Protein AF-A0A8T5SMB9-F1 (afdb_monomer_lite)

pLDDT: mean 93.8, std 5.91, range [59.34, 98.81]

Foldseek 3Di:
DWKKFFCADDVVVPHHGGFIFDFAFEAEAEEADAAPHDGDDLLNQQVLLQVLVVLLQVVLVVCVVVQWFRIGRDDADAQPLLQVLQVVDPVSNNSSGSRNHQAYEYEYDVHPQQDDPDQLAWGCLVVLVVQLVQCFFPPRVAHYAYAGETQLPSQDDPPHRNRLVSNCCSCFPSQHAAYEDECPSSVCLVPCLPDSVLSNQLSCLLVLGEYEYAQQALSSLLSPLVSLVVLVPDPVSPNSNVSAAYEYECLNVQLQDVSSLVSLLPPRYAYENEPDADPSQLNNQVNLCVRVVVHPADSLLRYAYHHNPPVGRNRSSRNLRLLRTPSRPDAQLSSSNRRPVNVLQSSFFDTDHNLWDADFKAKEKEAAQPCPLVVVLSVLVSVCSVVVQKTWRHKAFQFAPRRCFDRFDGVVVVNDRRTHSQWIWTWMQGPVVRHTWIWIWHADPPRMIMTMIGICDDPQHAGGSHPDPVNGDPVNVVSNVVNYDYDYDSVVVNCVVVVVRD

Radius of gyration: 22.31 Å; chains: 1; bounding box: 56×54×58 Å

Sequence (502 aa):
MLVVRAVEDQPDRGIKEGDEFRLYIVDAHHHMGHEKGHKNTPAGAYDFYAQLWFEIQKKTQTLLDADGLLFEPVRVEAPGLATRLFQNKVNWARLDHGWLVDRTIVFPYTDDYSVPSSKGEPSFKVSNDKIASWTSRAPHSSRLIGFARVNPLDGSHEGNPIAVSELDRAVLTLGLRGLKLHPLAQLFVDSIEKNEPREVVKRAGELGIPVIFDTRNMRTVVRIKRLVDSMRNDPDCGAAMKGLRVILAHCGMSPGDSRLYEALKDPVIFAETSTLHDKDVPVLFESARERLSSSNREWSEKILFGTDFSFLS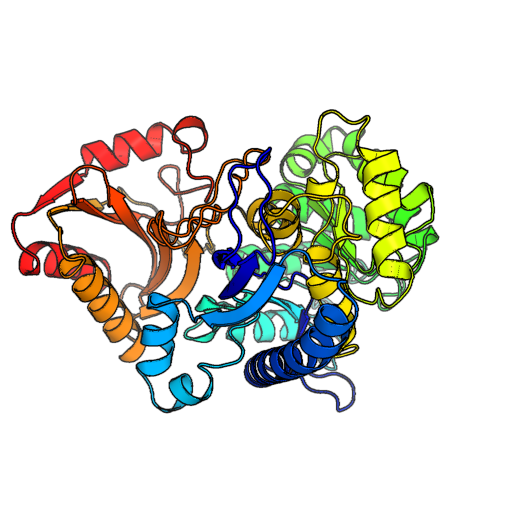VQAMDIILHLLSRDFPGTLADTQRVLAGNTLSLLHSPFRTSIGTSGPPAEFICKDESFAIQREIEDSVINLIAKGSSDLSSLDFMIPPIGTWPEPEPLANGGSNGVGMDSYVLTLKSKEKSREFHLWIRRRPGDYVSCTVLATQGMIRLETLENASQKISQVLIRSISDHSQTLQSSKEIKSSVIDLLT

Structure (mmCIF, N/CA/C/O backbone):
data_AF-A0A8T5SMB9-F1
#
_entry.id   AF-A0A8T5SMB9-F1
#
loop_
_atom_site.group_PDB
_atom_site.id
_atom_site.type_symbol
_atom_site.label_atom_id
_atom_site.label_alt_id
_atom_site.label_comp_id
_atom_site.label_asym_id
_atom_site.label_entity_id
_atom_site.label_seq_id
_atom_site.pdbx_PDB_ins_code
_atom_site.Cartn_x
_atom_site.Cartn_y
_atom_site.Cartn_z
_atom_site.occupancy
_atom_site.B_iso_or_equiv
_atom_site.auth_seq_id
_atom_site.auth_comp_id
_atom_site.auth_asym_id
_atom_site.auth_atom_id
_atom_site.pdbx_PDB_model_num
ATOM 1 N N . MET A 1 1 ? -14.125 -1.247 1.856 1.00 95.75 1 MET A N 1
ATOM 2 C CA . MET A 1 1 ? -13.964 -2.708 1.935 1.00 95.75 1 MET A CA 1
ATOM 3 C C . MET A 1 1 ? -15.047 -3.369 1.119 1.00 95.75 1 MET A C 1
ATOM 5 O O . MET A 1 1 ? -16.221 -3.039 1.278 1.00 95.75 1 MET A O 1
ATOM 9 N N . LEU A 1 2 ? -14.653 -4.290 0.250 1.00 98.50 2 LEU A N 1
ATOM 10 C CA . LEU A 1 2 ? -15.572 -5.103 -0.533 1.00 98.50 2 LEU A CA 1
ATOM 11 C C . LEU A 1 2 ? -16.118 -6.231 0.347 1.00 98.50 2 LEU A C 1
ATOM 13 O O . LEU A 1 2 ? -15.339 -6.973 0.933 1.00 98.50 2 LEU A O 1
ATOM 17 N N . VAL A 1 3 ? -17.436 -6.372 0.447 1.00 98.69 3 VAL A N 1
ATOM 18 C CA . VAL A 1 3 ? -18.054 -7.537 1.084 1.00 98.69 3 VAL A CA 1
ATOM 19 C C . VAL A 1 3 ? -18.430 -8.537 0.006 1.00 98.69 3 VAL A C 1
ATOM 21 O O . VAL A 1 3 ? -19.086 -8.172 -0.974 1.00 98.69 3 VAL A O 1
ATOM 24 N N . VAL A 1 4 ? -18.028 -9.787 0.209 1.00 98.81 4 VAL A N 1
ATOM 25 C CA . VAL A 1 4 ? -18.341 -10.904 -0.682 1.00 98.81 4 VAL A CA 1
ATOM 26 C C . VAL A 1 4 ? -19.085 -12.001 0.069 1.00 98.81 4 VAL A C 1
ATOM 28 O O . VAL A 1 4 ? -18.893 -12.140 1.275 1.00 98.81 4 VAL A O 1
ATOM 31 N N . ARG A 1 5 ? -19.921 -12.773 -0.621 1.00 98.69 5 ARG A N 1
ATOM 32 C CA . ARG A 1 5 ? -20.703 -13.875 -0.049 1.00 98.69 5 ARG A CA 1
ATOM 33 C C . ARG A 1 5 ? -20.360 -15.187 -0.737 1.00 98.69 5 ARG A C 1
ATOM 35 O O . ARG A 1 5 ? -20.357 -15.233 -1.962 1.00 98.69 5 ARG A O 1
ATOM 42 N N . ALA A 1 6 ? -20.085 -16.238 0.026 1.00 98.44 6 ALA A N 1
ATOM 43 C CA . ALA A 1 6 ? -19.900 -17.575 -0.532 1.00 98.44 6 ALA A CA 1
ATOM 44 C C . ALA A 1 6 ? -21.201 -18.063 -1.188 1.00 98.44 6 ALA A C 1
ATOM 46 O O . ALA A 1 6 ? -22.265 -17.994 -0.567 1.00 98.44 6 ALA A O 1
ATOM 47 N N . VAL A 1 7 ? -21.118 -18.547 -2.429 1.00 97.94 7 VAL A N 1
ATOM 48 C CA . VAL A 1 7 ? -22.297 -19.032 -3.177 1.00 97.94 7 VAL A CA 1
ATOM 49 C C . VAL A 1 7 ? -22.570 -20.525 -2.977 1.00 97.94 7 VAL A C 1
ATOM 51 O O . VAL A 1 7 ? -23.604 -21.016 -3.407 1.00 97.94 7 VAL A O 1
ATOM 54 N N . GLU A 1 8 ? -21.650 -21.243 -2.332 1.00 96.94 8 GLU A N 1
ATOM 55 C CA . GLU A 1 8 ? -21.761 -22.671 -2.034 1.00 96.94 8 GLU A CA 1
ATOM 56 C C . GLU A 1 8 ? -20.900 -23.052 -0.820 1.00 96.94 8 GLU A C 1
ATOM 58 O O . GLU A 1 8 ? -20.016 -22.295 -0.399 1.00 96.94 8 GLU A O 1
ATOM 63 N N . ASP A 1 9 ? -21.136 -24.247 -0.281 1.00 97.50 9 ASP A N 1
ATOM 64 C CA . ASP A 1 9 ? -20.315 -24.828 0.778 1.00 97.50 9 ASP A CA 1
ATOM 65 C C . ASP A 1 9 ? -18.909 -25.195 0.266 1.00 97.50 9 ASP A C 1
ATOM 67 O O . ASP A 1 9 ? -18.753 -25.887 -0.740 1.00 97.50 9 ASP A O 1
ATOM 71 N N . GLN A 1 10 ? -17.871 -24.826 1.025 1.00 94.94 10 GLN A N 1
ATOM 72 C CA . GLN A 1 10 ? -16.490 -25.295 0.838 1.00 94.94 10 GLN A CA 1
ATOM 73 C C . GLN A 1 10 ? -16.014 -25.996 2.128 1.00 94.94 10 GLN A C 1
ATOM 75 O O . GLN A 1 10 ? -15.294 -25.392 2.937 1.00 94.94 10 GLN A O 1
ATOM 80 N N . PRO A 1 11 ? -16.404 -27.271 2.358 1.00 93.62 11 PRO A N 1
ATOM 81 C CA . PRO A 1 11 ? -16.185 -27.972 3.628 1.00 93.62 11 PRO A CA 1
ATOM 82 C C . PRO A 1 11 ? -14.717 -28.072 4.043 1.00 93.62 11 PRO A C 1
ATOM 84 O O . PRO A 1 11 ? -14.402 -27.880 5.216 1.00 93.62 11 PRO A O 1
ATOM 87 N N . ASP A 1 12 ? -13.814 -28.285 3.082 1.00 92.19 12 ASP A N 1
ATOM 88 C CA . ASP A 1 12 ? -12.365 -28.395 3.319 1.00 92.19 12 ASP A CA 1
ATOM 89 C C . ASP A 1 12 ? -11.754 -27.114 3.906 1.00 92.19 12 ASP A C 1
ATOM 91 O O . ASP A 1 12 ? -10.660 -27.133 4.470 1.00 92.19 12 ASP A O 1
ATOM 95 N N . ARG A 1 13 ? -12.469 -25.993 3.781 1.00 90.00 13 ARG A N 1
ATOM 96 C CA . ARG A 1 13 ? -12.058 -24.667 4.251 1.00 90.00 13 ARG A CA 1
ATOM 97 C C . ARG A 1 13 ? -12.951 -24.140 5.373 1.00 90.00 13 ARG A C 1
ATOM 99 O O . ARG A 1 13 ? -12.708 -23.049 5.874 1.00 90.00 13 ARG A O 1
ATOM 106 N N . GLY A 1 14 ? -13.974 -24.901 5.770 1.00 93.69 14 GLY A N 1
ATOM 107 C CA . GLY A 1 14 ? -14.935 -24.498 6.795 1.00 93.69 14 GLY A CA 1
ATOM 108 C C . GLY A 1 14 ? -15.817 -23.306 6.407 1.00 93.69 14 GLY A C 1
ATOM 109 O O . GLY A 1 14 ? -16.342 -22.650 7.302 1.00 93.69 14 GLY A O 1
ATOM 110 N N . ILE A 1 15 ? -15.969 -23.022 5.109 1.00 96.44 15 ILE A N 1
ATOM 111 C CA . ILE A 1 15 ? -16.820 -21.941 4.590 1.00 96.44 15 ILE A CA 1
ATOM 112 C C . ILE A 1 15 ? -18.178 -22.530 4.217 1.00 96.44 15 ILE A C 1
ATOM 114 O O . ILE A 1 15 ? -18.231 -23.558 3.537 1.00 96.44 15 ILE A O 1
ATOM 118 N N . LYS A 1 16 ? -19.260 -21.886 4.649 1.00 97.75 16 LYS A N 1
ATOM 119 C CA . LYS A 1 16 ? -20.632 -22.276 4.311 1.00 97.75 16 LYS A CA 1
ATOM 120 C C . LYS A 1 16 ? -21.223 -21.354 3.260 1.00 97.75 16 LYS A C 1
ATOM 122 O O . LYS A 1 16 ? -20.887 -20.169 3.207 1.00 97.75 16 LYS A O 1
ATOM 127 N N . GLU A 1 17 ? -22.157 -21.879 2.480 1.00 97.94 17 GLU A N 1
ATOM 128 C CA . GLU A 1 17 ? -23.004 -21.060 1.620 1.00 97.94 17 GLU A CA 1
ATOM 129 C C . GLU A 1 17 ? -23.651 -19.928 2.436 1.00 97.94 17 GLU A C 1
ATOM 131 O O . GLU A 1 17 ? -24.178 -20.134 3.534 1.00 97.94 17 GLU A O 1
ATOM 136 N N . GLY A 1 18 ? -23.592 -18.709 1.904 1.00 98.12 18 GLY A N 1
ATOM 137 C CA . GLY A 1 18 ? -24.138 -17.523 2.554 1.00 98.12 18 GLY A CA 1
ATOM 138 C C . GLY A 1 18 ? -23.207 -16.839 3.557 1.00 98.12 18 GLY A C 1
ATOM 139 O O . GLY A 1 18 ? -23.524 -15.721 3.972 1.00 98.12 18 GLY A O 1
ATOM 140 N N . ASP A 1 19 ? -22.057 -17.429 3.910 1.00 98.50 19 ASP A N 1
ATOM 141 C CA . ASP A 1 19 ? -21.050 -16.738 4.720 1.00 98.50 19 ASP A CA 1
ATOM 142 C C . ASP A 1 19 ? -20.565 -15.477 3.990 1.00 98.50 19 ASP A C 1
ATOM 144 O O . ASP A 1 19 ? -20.199 -15.511 2.812 1.00 98.50 19 ASP A O 1
ATOM 148 N N . GLU A 1 20 ? -20.554 -14.346 4.696 1.00 98.69 20 GLU A N 1
ATOM 149 C CA . GLU A 1 20 ? -20.066 -13.072 4.170 1.00 98.69 20 GLU A CA 1
ATOM 150 C C . GLU A 1 20 ? -18.673 -12.748 4.711 1.00 98.69 20 GLU A C 1
ATOM 152 O O . GLU A 1 20 ? -18.422 -12.894 5.904 1.00 98.69 20 GLU A O 1
ATOM 157 N N . PHE A 1 21 ? -17.789 -12.230 3.861 1.00 98.62 21 PHE A N 1
ATOM 158 C CA . PHE A 1 21 ? -16.400 -11.895 4.180 1.00 98.62 21 PHE A CA 1
ATOM 159 C C . PHE A 1 21 ? -16.093 -10.454 3.782 1.00 98.62 21 PHE A C 1
ATOM 161 O O . PHE A 1 21 ? -16.617 -9.952 2.787 1.00 98.62 21 PHE A O 1
ATOM 168 N N . ARG A 1 22 ? -15.204 -9.786 4.524 1.00 97.75 22 ARG A N 1
ATOM 169 C CA . ARG A 1 22 ? -14.686 -8.456 4.163 1.00 97.75 22 ARG A CA 1
ATOM 170 C C . ARG A 1 22 ? -13.331 -8.578 3.497 1.00 97.75 22 ARG A C 1
ATOM 172 O O . ARG A 1 22 ? -12.385 -9.025 4.129 1.00 97.75 22 ARG A O 1
ATOM 179 N N . LEU A 1 23 ? -13.203 -8.055 2.290 1.00 98.50 23 LEU A N 1
ATOM 180 C CA . LEU A 1 23 ? -11.933 -7.905 1.600 1.00 98.50 23 LEU A CA 1
ATOM 181 C C . LEU A 1 23 ? -11.479 -6.446 1.629 1.00 98.50 23 LEU A C 1
ATOM 183 O O . LEU A 1 23 ? -12.227 -5.527 1.277 1.00 98.50 23 LEU A O 1
ATOM 187 N N . TYR A 1 24 ? -10.241 -6.238 2.065 1.00 98.19 24 TYR A N 1
ATOM 188 C CA . TYR A 1 24 ? -9.569 -4.944 1.989 1.00 98.19 24 TYR A CA 1
ATOM 189 C C . TYR A 1 24 ? -8.870 -4.814 0.637 1.00 98.19 24 TYR A C 1
ATOM 191 O O . TYR A 1 24 ? -8.192 -5.758 0.223 1.00 98.19 24 TYR A O 1
ATOM 199 N N . ILE A 1 25 ? -9.006 -3.666 -0.031 1.00 98.62 25 ILE A N 1
ATOM 200 C CA . ILE A 1 25 ? -8.433 -3.447 -1.370 1.00 98.62 25 ILE A CA 1
ATOM 201 C C . ILE A 1 25 ? -7.499 -2.235 -1.372 1.00 98.62 25 ILE A C 1
ATOM 203 O O . ILE A 1 25 ? -7.863 -1.139 -0.936 1.00 98.62 25 ILE A O 1
ATOM 207 N N . VAL A 1 26 ? -6.294 -2.429 -1.903 1.00 98.69 26 VAL A N 1
ATOM 208 C CA . VAL A 1 26 ? -5.286 -1.389 -2.110 1.00 98.69 26 VAL A CA 1
ATOM 209 C C . VAL A 1 26 ? -4.949 -1.329 -3.595 1.00 98.69 26 VAL A C 1
ATOM 211 O O . VAL A 1 26 ? -4.367 -2.266 -4.128 1.00 98.69 26 VAL A O 1
ATOM 214 N N . ASP A 1 27 ? -5.251 -0.211 -4.251 1.00 98.50 27 ASP A N 1
ATOM 215 C CA . ASP A 1 27 ? -4.753 0.047 -5.605 1.00 98.50 27 ASP A CA 1
ATOM 216 C C . ASP A 1 27 ? -3.264 0.417 -5.532 1.00 98.50 27 ASP A C 1
ATOM 218 O O . ASP A 1 27 ? -2.916 1.493 -5.035 1.00 98.50 27 ASP A O 1
ATOM 222 N N . ALA A 1 28 ? -2.383 -0.481 -5.978 1.00 98.12 28 ALA A N 1
ATOM 223 C CA . ALA A 1 28 ? -0.938 -0.277 -5.952 1.00 98.12 28 ALA A CA 1
ATOM 224 C C . ALA A 1 28 ? -0.413 0.598 -7.100 1.00 98.12 28 ALA A C 1
ATOM 226 O O . ALA A 1 28 ? 0.774 0.941 -7.088 1.00 98.12 28 ALA A O 1
ATOM 227 N N . HIS A 1 29 ? -1.253 0.971 -8.074 1.00 97.00 29 HIS A N 1
ATOM 228 C CA . HIS A 1 29 ? -0.815 1.763 -9.218 1.00 97.00 29 HIS A CA 1
ATOM 229 C C . HIS A 1 29 ? -1.881 2.753 -9.686 1.00 97.00 29 HIS A C 1
ATOM 231 O O . HIS A 1 29 ? -2.781 2.405 -10.441 1.00 97.00 29 HIS A O 1
ATOM 237 N N . HIS A 1 30 ? -1.698 4.029 -9.335 1.00 96.06 30 HIS A N 1
ATOM 238 C CA . HIS A 1 30 ? -2.600 5.111 -9.724 1.00 96.06 30 HIS A CA 1
ATOM 239 C C . HIS A 1 30 ? -1.826 6.395 -10.050 1.00 96.06 30 HIS A C 1
ATOM 241 O O . HIS A 1 30 ? -0.902 6.780 -9.336 1.00 96.06 30 HIS A O 1
ATOM 247 N N . HIS A 1 31 ? -2.210 7.114 -11.098 1.00 94.88 31 HIS A N 1
ATOM 248 C CA . HIS A 1 31 ? -1.594 8.377 -11.501 1.00 94.88 31 HIS A CA 1
ATOM 249 C C . HIS A 1 31 ? -2.449 9.579 -11.099 1.00 94.88 31 HIS A C 1
ATOM 251 O O . HIS A 1 31 ? -3.654 9.606 -11.331 1.00 94.88 31 HIS A O 1
ATOM 257 N N . MET A 1 32 ? -1.827 10.608 -10.525 1.00 94.38 32 MET A N 1
ATOM 258 C CA . MET A 1 32 ? -2.451 11.888 -10.190 1.00 94.38 32 MET A CA 1
ATOM 259 C C . MET A 1 32 ? -1.575 13.056 -10.646 1.00 94.38 32 MET A C 1
ATOM 261 O O . MET A 1 32 ? -0.353 12.949 -10.732 1.00 94.38 32 MET A O 1
ATOM 265 N N . GLY A 1 33 ? -2.201 14.198 -10.933 1.00 91.81 33 GLY A N 1
ATOM 266 C CA . GLY A 1 33 ? -1.522 15.374 -11.479 1.00 91.81 33 GLY A CA 1
ATOM 267 C C . GLY A 1 33 ? -2.166 15.861 -12.774 1.00 91.81 33 GLY A C 1
ATOM 268 O O . GLY A 1 33 ? -3.380 15.733 -12.955 1.00 91.81 33 GLY A O 1
ATOM 269 N N . HIS A 1 34 ? -1.364 16.465 -13.649 1.00 88.25 34 HIS A N 1
ATOM 270 C CA . HIS A 1 34 ? -1.841 17.056 -14.898 1.00 88.25 34 HIS A CA 1
ATOM 271 C C . HIS A 1 34 ? -0.844 16.832 -16.039 1.00 88.25 34 HIS A C 1
ATOM 273 O O . HIS A 1 34 ? 0.291 17.275 -15.937 1.00 88.25 34 HIS A O 1
ATOM 279 N N . GLU A 1 35 ? -1.263 16.191 -17.123 1.00 85.38 35 GLU A N 1
ATOM 280 C CA . GLU A 1 35 ? -0.434 15.947 -18.307 1.00 85.38 35 GLU A CA 1
ATOM 281 C C . GLU A 1 35 ? -1.237 16.285 -19.566 1.00 85.38 35 GLU A C 1
ATOM 283 O O . GLU A 1 35 ? -2.264 15.658 -19.826 1.00 85.38 35 GLU A O 1
ATOM 288 N N . LYS A 1 36 ? -0.780 17.265 -20.357 1.00 81.25 36 LYS A N 1
ATOM 289 C CA . LYS A 1 36 ? -1.318 17.577 -21.702 1.00 81.25 36 LYS A CA 1
ATOM 290 C C . LYS A 1 36 ? -2.853 17.679 -21.768 1.00 81.25 36 LYS A C 1
ATOM 292 O O . LYS A 1 36 ? -3.485 17.144 -22.678 1.00 81.25 36 LYS A O 1
ATOM 297 N N . GLY A 1 37 ? -3.461 18.371 -20.803 1.00 79.12 37 GLY A N 1
ATOM 298 C CA . GLY A 1 37 ? -4.914 18.573 -20.719 1.00 79.12 37 GLY A CA 1
ATOM 299 C C . GLY A 1 37 ? -5.673 17.472 -19.973 1.00 79.12 37 GLY A C 1
ATOM 300 O O . GLY A 1 37 ? -6.818 17.689 -19.574 1.00 79.12 37 GLY A O 1
ATOM 301 N N . HIS A 1 38 ? -5.034 16.336 -19.698 1.00 85.31 38 HIS A N 1
ATOM 302 C CA . HIS A 1 38 ? -5.567 15.312 -18.814 1.00 85.31 38 HIS A CA 1
ATOM 303 C C . HIS A 1 38 ? -5.259 15.655 -17.354 1.00 85.31 38 HIS A C 1
ATOM 305 O O . HIS A 1 38 ? -4.140 16.039 -17.015 1.00 85.31 38 HIS A O 1
ATOM 311 N N . LYS A 1 39 ? -6.246 15.536 -16.463 1.00 90.88 39 LYS A N 1
ATOM 312 C CA . LYS A 1 39 ? -6.090 15.847 -15.037 1.00 90.88 39 LYS A CA 1
ATOM 313 C C . LYS A 1 39 ? -6.728 14.760 -14.193 1.00 90.88 39 LYS A C 1
ATOM 315 O O . LYS A 1 39 ? -7.909 14.477 -14.364 1.00 90.88 39 LYS A O 1
ATOM 320 N N . ASN A 1 40 ? -5.989 14.262 -13.209 1.00 94.12 40 ASN A N 1
ATOM 321 C CA . ASN A 1 40 ? -6.556 13.437 -12.151 1.00 94.12 40 ASN A CA 1
ATOM 322 C C . ASN A 1 40 ? -6.236 14.016 -10.771 1.00 94.12 40 ASN A C 1
ATOM 324 O O . ASN A 1 40 ? -5.161 14.568 -10.527 1.00 94.12 40 ASN A O 1
ATOM 328 N N . THR A 1 41 ? -7.210 13.919 -9.877 1.00 95.19 41 THR A N 1
ATOM 329 C CA . THR A 1 41 ? -7.181 14.455 -8.513 1.00 95.19 41 THR A CA 1
ATOM 330 C C . THR A 1 41 ? -7.755 13.408 -7.563 1.00 95.19 41 THR A C 1
ATOM 332 O O . THR A 1 41 ? -8.390 12.464 -8.031 1.00 95.19 41 THR A O 1
ATOM 335 N N . PRO A 1 42 ? -7.633 13.581 -6.237 1.00 96.56 42 PRO A N 1
ATOM 336 C CA . PRO A 1 42 ? -8.270 12.669 -5.293 1.00 96.56 42 PRO A CA 1
ATOM 337 C C . PRO A 1 42 ? -9.767 12.428 -5.544 1.00 96.56 42 PRO A C 1
ATOM 339 O O . PRO A 1 42 ? -10.218 11.295 -5.454 1.00 96.56 42 PRO A O 1
ATOM 342 N N . ALA A 1 43 ? -10.526 13.466 -5.915 1.00 96.06 43 ALA A N 1
ATOM 343 C CA . ALA A 1 43 ? -11.942 13.317 -6.256 1.00 96.06 43 ALA A CA 1
ATOM 344 C C . ALA A 1 43 ? -12.147 12.398 -7.473 1.00 96.06 43 ALA A C 1
ATOM 346 O O . ALA A 1 43 ? -12.976 11.499 -7.421 1.00 96.06 43 ALA A O 1
ATOM 347 N N . GLY A 1 44 ? -11.325 12.568 -8.516 1.00 95.31 44 GLY A N 1
ATOM 348 C CA . GLY A 1 44 ? -11.379 11.737 -9.721 1.00 95.31 44 GLY A CA 1
ATOM 349 C C . GLY A 1 44 ? -11.091 10.261 -9.443 1.00 95.31 44 GLY A C 1
ATOM 350 O O . GLY A 1 44 ? -11.764 9.399 -9.998 1.00 95.31 44 GLY A O 1
ATOM 351 N N . ALA A 1 45 ? -10.165 9.962 -8.526 1.00 95.19 45 ALA A N 1
ATOM 352 C CA . ALA A 1 45 ? -9.926 8.590 -8.077 1.00 95.19 45 ALA A CA 1
ATOM 353 C C . ALA A 1 45 ? -11.151 7.989 -7.369 1.00 95.19 45 ALA A C 1
ATOM 355 O O . ALA A 1 45 ? -11.530 6.851 -7.634 1.00 95.19 45 ALA A O 1
ATOM 356 N N . TYR A 1 46 ? -11.800 8.749 -6.484 1.00 97.00 46 TYR A N 1
ATOM 357 C CA . TYR A 1 46 ? -12.969 8.264 -5.743 1.00 97.00 46 TYR A CA 1
ATOM 358 C C . TYR A 1 46 ? -14.194 8.091 -6.651 1.00 97.00 46 TYR A C 1
ATOM 360 O O . TYR A 1 46 ? -14.919 7.103 -6.519 1.00 97.00 46 TYR A O 1
ATOM 368 N N . ASP A 1 47 ? -14.389 9.000 -7.610 1.00 96.31 47 ASP A N 1
ATOM 369 C CA . ASP A 1 47 ? -15.407 8.878 -8.657 1.00 96.31 47 ASP A CA 1
ATOM 370 C C . ASP A 1 47 ? -15.176 7.618 -9.497 1.00 96.31 47 ASP A C 1
ATOM 372 O O . ASP A 1 47 ? -16.108 6.847 -9.730 1.00 96.31 47 ASP A O 1
ATOM 376 N N . PHE A 1 48 ? -13.924 7.366 -9.886 1.00 95.69 48 PHE A N 1
ATOM 377 C CA . PHE A 1 48 ? -13.545 6.160 -10.610 1.00 95.69 48 PHE A CA 1
ATOM 378 C C . PHE A 1 48 ? -13.884 4.887 -9.827 1.00 95.69 48 PHE A C 1
ATOM 380 O O . PHE A 1 48 ? -14.534 4.000 -10.372 1.00 95.69 48 PHE A O 1
ATOM 387 N N . TYR A 1 49 ? -13.526 4.792 -8.545 1.00 97.25 49 TYR A N 1
ATOM 388 C CA . TYR A 1 49 ? -13.837 3.597 -7.753 1.00 97.25 49 TYR A CA 1
ATOM 389 C C . TYR A 1 49 ? -15.338 3.393 -7.528 1.00 97.25 49 TYR A C 1
ATOM 391 O O . TYR A 1 49 ? -15.792 2.252 -7.431 1.00 97.25 49 TYR A O 1
ATOM 399 N N . ALA A 1 50 ? -16.122 4.472 -7.458 1.00 96.38 50 ALA A N 1
ATOM 400 C CA . ALA A 1 50 ? -17.578 4.371 -7.415 1.00 96.38 50 ALA A CA 1
ATOM 401 C C . ALA A 1 50 ? -18.139 3.825 -8.738 1.00 96.38 50 ALA A C 1
ATOM 403 O O . ALA A 1 50 ? -18.994 2.943 -8.721 1.00 96.38 50 ALA A O 1
ATOM 404 N N . GLN A 1 51 ? -17.624 4.295 -9.878 1.00 95.94 51 GLN A N 1
ATOM 405 C CA . GLN A 1 51 ? -17.983 3.769 -11.199 1.00 95.94 51 GLN A CA 1
ATOM 406 C C . GLN A 1 51 ? -17.568 2.305 -11.369 1.00 95.94 51 GLN A C 1
ATOM 408 O O . GLN A 1 51 ? -18.368 1.495 -11.828 1.00 95.94 51 GLN A O 1
ATOM 413 N N . LEU A 1 52 ? -16.355 1.949 -10.943 1.00 96.12 52 LEU A N 1
ATOM 414 C CA . LEU A 1 52 ? -15.845 0.582 -11.008 1.00 96.12 52 LEU A CA 1
ATOM 415 C C . LEU A 1 52 ? -16.734 -0.392 -10.226 1.00 96.12 52 LEU A C 1
ATOM 417 O O . LEU A 1 52 ? -17.001 -1.490 -10.705 1.00 96.12 52 LEU A O 1
ATOM 421 N N . TRP A 1 53 ? -17.244 0.018 -9.060 1.00 97.00 53 TRP A N 1
ATOM 422 C CA . TRP A 1 53 ? -18.209 -0.782 -8.305 1.00 97.00 53 TRP A CA 1
ATOM 423 C C . TRP A 1 53 ? -19.496 -1.041 -9.097 1.00 97.00 53 TRP A C 1
ATOM 425 O O . TRP A 1 53 ? -19.952 -2.181 -9.150 1.00 97.00 53 TRP A O 1
ATOM 435 N N . PHE A 1 54 ? -20.050 -0.027 -9.769 1.00 95.25 54 PHE A N 1
ATOM 436 C CA . PHE A 1 54 ? -21.233 -0.222 -10.613 1.00 95.25 54 PHE A CA 1
ATOM 437 C C . PHE A 1 54 ? -20.974 -1.189 -11.774 1.00 95.25 54 PHE A C 1
ATOM 439 O O . PHE A 1 54 ? -21.847 -1.995 -12.094 1.00 95.25 54 PHE A O 1
ATOM 446 N N . GLU A 1 55 ? -19.796 -1.139 -12.398 1.00 95.19 55 GLU A N 1
ATOM 447 C CA . GLU A 1 55 ? -19.436 -2.086 -13.461 1.00 95.19 55 GLU A CA 1
ATOM 448 C C . GLU A 1 55 ? -19.265 -3.514 -12.921 1.00 95.19 55 GLU A C 1
ATOM 450 O O . GLU A 1 55 ? -19.809 -4.449 -13.515 1.00 95.19 55 GLU A O 1
ATOM 455 N N . ILE A 1 56 ? -18.629 -3.681 -11.752 1.00 96.50 56 ILE A N 1
ATOM 456 C CA . ILE A 1 56 ? -18.550 -4.973 -11.050 1.00 96.50 56 ILE A CA 1
ATOM 457 C C . ILE A 1 56 ? -19.954 -5.539 -10.834 1.00 96.50 56 ILE A C 1
ATOM 459 O O . ILE A 1 56 ? -20.211 -6.666 -11.238 1.00 96.50 56 ILE A O 1
ATOM 463 N N . GLN A 1 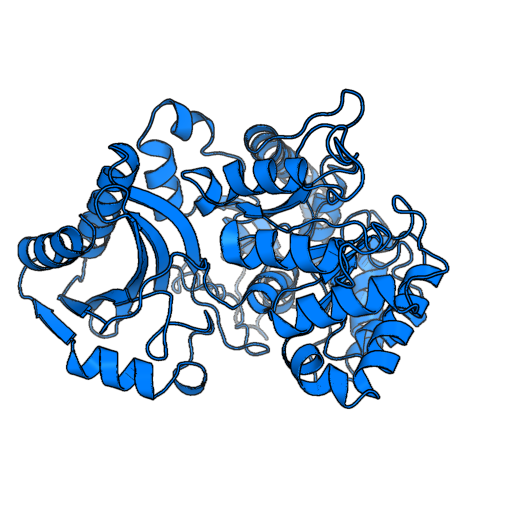57 ? -20.885 -4.754 -10.283 1.00 95.88 57 GLN A N 1
ATOM 464 C CA . GLN A 1 57 ? -22.255 -5.216 -10.027 1.00 95.88 57 GLN A CA 1
ATOM 465 C C . GLN A 1 57 ? -22.969 -5.690 -11.300 1.00 95.88 57 GLN A C 1
ATOM 467 O O . GLN A 1 57 ? -23.636 -6.724 -11.280 1.00 95.88 57 GLN A O 1
ATOM 472 N N . LYS A 1 58 ? -22.813 -4.970 -12.419 1.00 94.06 58 LYS A N 1
ATOM 473 C CA . LYS A 1 58 ? -23.403 -5.375 -13.706 1.00 94.06 58 LYS A CA 1
ATOM 474 C C . LYS A 1 58 ? -22.840 -6.709 -14.191 1.00 94.06 58 LYS A C 1
ATOM 476 O O . LYS A 1 58 ? -23.603 -7.557 -14.647 1.00 94.06 58 LYS A O 1
ATOM 481 N N . LYS A 1 59 ? -21.518 -6.895 -14.115 1.00 95.50 59 LYS A N 1
ATOM 482 C CA . LYS A 1 59 ? -20.854 -8.113 -14.605 1.00 95.50 59 LYS A CA 1
ATOM 483 C C . LYS A 1 59 ? -21.053 -9.307 -13.666 1.00 95.50 59 LYS A C 1
ATOM 485 O O . LYS A 1 59 ? -21.147 -10.429 -14.158 1.00 95.50 59 LYS A O 1
ATOM 490 N N . THR A 1 60 ? -21.197 -9.075 -12.359 1.00 97.06 60 THR A N 1
ATOM 491 C CA . THR A 1 60 ? -21.528 -10.107 -11.363 1.00 97.06 60 THR A CA 1
ATOM 492 C C . THR A 1 60 ? -22.787 -10.876 -11.747 1.00 97.06 60 THR A C 1
ATOM 494 O O . THR A 1 60 ? -22.749 -12.100 -11.725 1.00 97.06 60 THR A O 1
ATOM 497 N N . GLN A 1 61 ? -23.866 -10.198 -12.161 1.00 94.25 61 GLN A N 1
ATOM 498 C CA . GLN A 1 61 ? -25.117 -10.881 -12.520 1.00 94.25 61 GLN A CA 1
ATOM 499 C C . GLN A 1 61 ? -24.906 -11.894 -13.652 1.00 94.25 61 GLN A C 1
ATOM 501 O O . GLN A 1 61 ? -25.294 -13.050 -13.529 1.00 94.25 61 GLN A O 1
ATOM 506 N N . THR A 1 62 ? -24.219 -11.483 -14.720 1.00 95.75 62 THR A N 1
ATOM 507 C CA . THR A 1 62 ? -23.902 -12.363 -15.852 1.00 95.75 62 THR A CA 1
ATOM 508 C C . THR A 1 62 ? -23.061 -13.566 -15.429 1.00 95.75 62 THR A C 1
ATOM 510 O O . THR A 1 62 ? -23.260 -14.663 -15.943 1.00 95.75 62 THR A O 1
ATOM 513 N N . LEU A 1 63 ? -22.107 -13.372 -14.512 1.00 96.19 63 LEU A N 1
ATOM 514 C CA . LEU A 1 63 ? -21.264 -14.460 -14.019 1.00 96.19 63 LEU A CA 1
ATOM 515 C C . LEU A 1 63 ? -22.029 -15.407 -13.091 1.00 96.19 63 LEU A C 1
ATOM 517 O O . LEU A 1 63 ? -21.806 -16.605 -13.181 1.00 96.19 63 LEU A O 1
ATOM 521 N N . LEU A 1 64 ? -22.938 -14.913 -12.248 1.00 94.88 64 LEU A N 1
ATOM 522 C CA . LEU A 1 64 ? -23.802 -15.765 -11.422 1.00 94.88 64 LEU A CA 1
ATOM 523 C C . LEU A 1 64 ? -24.737 -16.620 -12.282 1.00 94.88 64 LEU A C 1
ATOM 525 O O . LEU A 1 64 ? -24.836 -17.822 -12.056 1.00 94.88 64 LEU A O 1
ATOM 529 N N . ASP A 1 65 ? -25.361 -16.029 -13.305 1.00 95.31 65 ASP A N 1
ATOM 530 C CA . ASP A 1 65 ? -26.241 -16.753 -14.235 1.00 95.31 65 ASP A CA 1
ATOM 531 C C . ASP A 1 65 ? -25.488 -17.862 -14.998 1.00 95.31 65 ASP A C 1
ATOM 533 O O . ASP A 1 65 ? -26.081 -18.859 -15.412 1.00 95.31 65 ASP A O 1
ATOM 537 N N . ALA A 1 66 ? -24.176 -17.688 -15.177 1.00 96.62 66 ALA A N 1
ATOM 538 C CA . ALA A 1 66 ? -23.274 -18.648 -15.804 1.00 96.62 66 ALA A CA 1
ATOM 539 C C . ALA A 1 66 ? -22.547 -19.570 -14.802 1.00 96.62 66 ALA A C 1
ATOM 541 O O . ALA A 1 66 ? -21.656 -20.306 -15.223 1.00 96.62 66 ALA A O 1
ATOM 542 N N . ASP A 1 67 ? -22.889 -19.519 -13.509 1.00 96.12 67 ASP A N 1
ATOM 543 C CA . ASP A 1 67 ? -22.221 -20.254 -12.422 1.00 96.12 67 ASP A CA 1
ATOM 544 C C . ASP A 1 67 ? -20.691 -20.040 -12.377 1.00 96.12 67 ASP A C 1
ATOM 546 O O . ASP A 1 67 ? -19.908 -20.950 -12.132 1.00 96.12 67 ASP A O 1
ATOM 550 N N . GLY A 1 68 ? -20.231 -18.822 -12.660 1.00 97.19 68 GLY A N 1
ATOM 551 C CA . GLY A 1 68 ? -18.810 -18.480 -12.770 1.00 97.19 68 GLY A CA 1
ATOM 552 C C . GLY A 1 68 ? -18.141 -18.027 -11.467 1.00 97.19 68 GLY A C 1
ATOM 553 O O . GLY A 1 68 ? -16.920 -17.877 -11.437 1.00 97.19 68 GLY A O 1
ATOM 554 N N . LEU A 1 69 ? -18.896 -17.774 -10.393 1.00 98.12 69 LEU A N 1
ATOM 555 C CA . LEU A 1 69 ? -18.367 -17.228 -9.135 1.00 98.12 69 LEU A CA 1
ATOM 556 C C . LEU A 1 69 ? -18.334 -18.266 -8.012 1.00 98.12 69 LEU A C 1
ATOM 558 O O . LEU A 1 69 ? -19.233 -19.085 -7.907 1.00 98.12 69 LEU A O 1
ATOM 562 N N . LEU A 1 70 ? -17.316 -18.185 -7.150 1.00 97.69 70 LEU A N 1
ATOM 563 C CA . LEU A 1 70 ? -17.314 -18.817 -5.820 1.00 97.69 70 LEU A CA 1
ATOM 564 C C . LEU A 1 70 ? -17.755 -17.837 -4.732 1.00 97.69 70 LEU A C 1
ATOM 566 O O . LEU A 1 70 ? -18.292 -18.236 -3.696 1.00 97.69 70 LEU A O 1
ATOM 570 N N . PHE A 1 71 ? -17.512 -16.549 -4.967 1.00 98.62 71 PHE A N 1
ATOM 571 C CA . PHE A 1 71 ? -17.855 -15.479 -4.050 1.00 98.62 71 PHE A CA 1
ATOM 572 C C . PHE A 1 71 ? -18.554 -14.346 -4.804 1.00 98.62 71 PHE A C 1
ATOM 574 O O . PHE A 1 71 ? -17.989 -13.732 -5.706 1.00 98.62 71 PHE A O 1
ATOM 581 N N . GLU A 1 72 ? -19.789 -14.045 -4.421 1.00 98.44 72 GLU A N 1
ATOM 582 C CA . GLU A 1 72 ? -20.580 -12.947 -4.968 1.00 98.44 72 GLU A CA 1
ATOM 583 C C . GLU A 1 72 ? -20.161 -11.613 -4.322 1.00 98.44 72 GLU A C 1
ATOM 585 O O . GLU A 1 72 ? -20.258 -11.479 -3.101 1.00 98.44 72 GLU A O 1
ATOM 590 N N . PRO A 1 73 ? -19.755 -10.584 -5.088 1.00 98.44 73 PRO A N 1
ATOM 591 C CA . PRO A 1 73 ? -19.645 -9.215 -4.585 1.00 98.44 73 PRO A CA 1
ATOM 592 C C . PRO A 1 73 ? -21.022 -8.652 -4.200 1.00 98.44 73 PRO A C 1
ATOM 594 O O . PRO A 1 73 ? -21.837 -8.366 -5.075 1.00 98.44 73 PRO A O 1
ATOM 597 N N . VAL A 1 74 ? -21.278 -8.425 -2.908 1.00 98.00 74 VAL A N 1
ATOM 598 C CA . VAL A 1 74 ? -22.619 -8.033 -2.425 1.00 98.00 74 VAL A CA 1
ATOM 599 C C . VAL A 1 74 ? -22.752 -6.545 -2.114 1.00 98.00 74 VAL A C 1
ATOM 601 O O . VAL A 1 74 ? -23.771 -5.928 -2.425 1.00 98.00 74 VAL A O 1
ATOM 604 N N . ARG A 1 75 ? -21.741 -5.937 -1.485 1.00 98.25 75 ARG A N 1
ATOM 605 C CA . ARG A 1 75 ? -21.754 -4.511 -1.120 1.00 98.25 75 ARG A CA 1
ATOM 606 C C . ARG A 1 75 ? -20.353 -3.984 -0.848 1.00 98.25 75 ARG A C 1
ATOM 608 O O . ARG A 1 75 ? -19.396 -4.740 -0.726 1.00 98.25 75 ARG A O 1
ATOM 615 N N . VAL A 1 76 ? -20.264 -2.672 -0.672 1.00 98.06 76 VAL A N 1
ATOM 616 C CA . VAL A 1 76 ? -19.057 -1.981 -0.225 1.00 98.06 76 VAL A CA 1
ATOM 617 C C . VAL A 1 76 ? -19.336 -1.296 1.111 1.00 98.06 76 VAL A C 1
ATOM 619 O O . VAL A 1 76 ? -20.316 -0.567 1.247 1.00 98.06 76 VAL A O 1
ATOM 622 N N . GLU A 1 77 ? -18.459 -1.510 2.089 1.00 95.88 77 GLU A N 1
ATOM 623 C CA . GLU A 1 77 ? -18.514 -0.899 3.420 1.00 95.88 77 GLU A CA 1
ATOM 624 C C . GLU A 1 77 ? -17.327 0.047 3.627 1.00 95.88 77 GLU A C 1
ATOM 626 O O . GLU A 1 77 ? -16.173 -0.326 3.415 1.00 95.88 77 GLU A O 1
ATOM 631 N N . ALA A 1 78 ? -17.595 1.277 4.060 1.00 93.44 78 ALA A N 1
ATOM 632 C CA . ALA A 1 78 ? -16.554 2.257 4.347 1.00 93.44 78 ALA A CA 1
ATOM 633 C C . ALA A 1 78 ? -15.943 2.039 5.753 1.00 93.44 78 ALA A C 1
ATOM 635 O O . ALA A 1 78 ? -16.684 1.734 6.694 1.00 93.44 78 ALA A O 1
ATOM 636 N N . PRO A 1 79 ? -14.618 2.208 5.948 1.00 91.88 79 PRO A N 1
ATOM 637 C CA . PRO A 1 79 ? -14.002 2.099 7.271 1.00 91.88 79 PRO A CA 1
ATOM 638 C C . PRO A 1 79 ? -14.502 3.189 8.232 1.00 91.88 79 PRO A C 1
ATOM 640 O O . PRO A 1 79 ? -14.333 4.380 7.971 1.00 91.88 79 PRO A O 1
ATOM 643 N N . GLY A 1 80 ? -15.045 2.799 9.391 1.00 92.19 80 GLY A N 1
ATOM 644 C CA . GLY A 1 80 ? -15.771 3.715 10.286 1.00 92.19 80 GLY A CA 1
ATOM 645 C C . GLY A 1 80 ? -14.981 4.938 10.780 1.00 92.19 80 GLY A C 1
ATOM 646 O O . GLY A 1 80 ? -15.537 6.035 10.879 1.00 92.19 80 GLY A O 1
ATOM 647 N N . LEU A 1 81 ? -13.681 4.794 11.072 1.00 94.38 81 LEU A N 1
ATOM 648 C CA . LEU A 1 81 ? -12.826 5.928 11.452 1.00 94.38 81 LEU A CA 1
ATOM 649 C C . LEU A 1 81 ? -12.618 6.906 10.287 1.00 94.38 81 LEU A C 1
ATOM 651 O O . LEU A 1 81 ? -12.740 8.117 10.470 1.00 94.38 81 LEU A O 1
ATOM 655 N N . ALA A 1 82 ? -12.338 6.387 9.091 1.00 94.56 82 ALA A N 1
ATOM 656 C CA . ALA A 1 82 ? -12.129 7.219 7.915 1.00 94.56 82 ALA A CA 1
ATOM 657 C C . ALA A 1 82 ? -13.435 7.922 7.509 1.00 94.56 82 ALA A C 1
ATOM 659 O O . ALA A 1 82 ? -13.435 9.133 7.325 1.00 94.56 82 ALA A O 1
ATOM 660 N N . THR A 1 83 ? -14.566 7.217 7.493 1.00 95.06 83 THR A N 1
ATOM 661 C CA . THR A 1 83 ? -15.892 7.801 7.236 1.00 95.06 83 THR A CA 1
ATOM 662 C C . THR A 1 83 ? -16.192 8.982 8.158 1.00 95.06 83 THR A C 1
ATOM 664 O O . THR A 1 83 ? -16.499 10.071 7.679 1.00 95.06 83 THR A O 1
ATOM 667 N N . ARG A 1 84 ? -16.013 8.839 9.480 1.00 95.94 84 ARG A N 1
ATOM 668 C CA . ARG A 1 84 ? -16.226 9.964 10.412 1.00 95.94 84 ARG A CA 1
ATOM 669 C C . ARG A 1 84 ? -15.272 11.132 10.169 1.00 95.94 84 ARG A C 1
ATOM 671 O O . ARG A 1 84 ? -15.686 12.283 10.301 1.00 95.94 84 ARG A O 1
ATOM 678 N N . LEU A 1 85 ? -14.020 10.862 9.791 1.00 96.31 85 LEU A N 1
ATOM 679 C CA . LEU A 1 85 ? -13.077 11.914 9.406 1.00 96.31 85 LEU A CA 1
ATOM 680 C C . LEU A 1 85 ? -13.598 12.697 8.193 1.00 96.31 85 LEU A C 1
ATOM 682 O O . LEU A 1 85 ? -13.614 13.927 8.231 1.00 96.31 85 LEU A O 1
ATOM 686 N N . PHE A 1 86 ? -14.052 12.009 7.142 1.00 96.75 86 PHE A N 1
ATOM 687 C CA . PHE A 1 86 ? -14.613 12.655 5.953 1.00 96.75 86 PHE A CA 1
ATOM 688 C C . PHE A 1 86 ? -15.904 13.420 6.272 1.00 96.75 86 PHE A C 1
ATOM 690 O O . PHE A 1 86 ? -16.080 14.548 5.818 1.00 96.75 86 PHE A O 1
ATOM 697 N N . GLN A 1 87 ? -16.778 12.868 7.108 1.00 95.94 87 GLN A N 1
ATOM 698 C CA . GLN A 1 87 ? -18.053 13.492 7.476 1.00 95.94 87 GLN A CA 1
ATOM 699 C C . GLN A 1 87 ? -17.904 14.738 8.355 1.00 95.94 87 GLN A C 1
ATOM 701 O O . GLN A 1 87 ? -18.841 15.526 8.473 1.00 95.94 87 GLN A O 1
ATOM 706 N N . ASN A 1 88 ? -16.731 14.960 8.950 1.00 93.50 88 ASN A N 1
ATOM 707 C CA . ASN A 1 88 ? -16.540 16.052 9.894 1.00 93.50 88 ASN A CA 1
ATOM 708 C C . ASN A 1 88 ? -16.584 17.455 9.248 1.00 93.50 88 ASN A C 1
ATOM 710 O O . ASN A 1 88 ? -16.944 18.429 9.910 1.00 93.50 88 ASN A O 1
ATOM 714 N N . LYS A 1 89 ? -16.277 17.581 7.948 1.00 93.75 89 LYS A N 1
ATOM 715 C CA . LYS A 1 89 ? -16.442 18.840 7.200 1.00 93.75 89 LYS A CA 1
ATOM 716 C C . LYS A 1 89 ? -17.319 18.647 5.979 1.00 93.75 89 LYS A C 1
ATOM 718 O O . LYS A 1 89 ? -17.153 17.692 5.233 1.00 93.75 89 LYS A O 1
ATOM 723 N N . VAL A 1 90 ? -18.161 19.638 5.686 1.00 93.31 90 VAL A N 1
ATOM 724 C CA . VAL A 1 90 ? -19.070 19.614 4.525 1.00 93.31 90 VAL A CA 1
ATOM 725 C C . VAL A 1 90 ? -18.329 19.391 3.201 1.00 93.31 90 VAL A C 1
ATOM 727 O O . VAL A 1 90 ? -18.811 18.664 2.338 1.00 93.31 90 VAL A O 1
ATOM 730 N N . ASN A 1 91 ? -17.154 20.003 3.019 1.00 93.12 91 ASN A N 1
ATOM 731 C CA . ASN A 1 91 ? -16.361 19.830 1.799 1.00 93.12 91 ASN A CA 1
ATOM 732 C C . ASN A 1 91 ? -15.660 18.463 1.718 1.00 93.12 91 ASN A C 1
ATOM 734 O O . ASN A 1 91 ? -15.394 18.001 0.614 1.00 93.12 91 ASN A O 1
ATOM 738 N N . TRP A 1 92 ? -15.376 17.824 2.853 1.00 95.88 92 TRP A N 1
ATOM 739 C CA . TRP A 1 92 ? -14.805 16.478 2.911 1.00 95.88 92 TRP A CA 1
ATOM 740 C C . TRP A 1 92 ? -15.882 15.408 2.737 1.00 95.88 92 TRP A C 1
ATOM 742 O O . TRP A 1 92 ? -15.655 14.449 2.014 1.00 95.88 92 TRP A O 1
ATOM 752 N N . ALA A 1 93 ? -17.078 15.614 3.289 1.00 96.62 93 ALA A N 1
ATOM 753 C CA . ALA A 1 93 ? -18.185 14.662 3.213 1.00 96.62 93 ALA A CA 1
ATOM 754 C C . ALA A 1 93 ? -18.610 14.360 1.766 1.00 96.62 93 ALA A C 1
ATOM 756 O O . ALA A 1 93 ? -19.024 13.253 1.451 1.00 96.62 93 ALA A O 1
ATOM 757 N N . ARG A 1 94 ? -18.443 15.325 0.851 1.00 95.88 94 ARG A N 1
ATOM 758 C CA . ARG A 1 94 ? -18.683 15.141 -0.596 1.00 95.88 94 ARG A CA 1
ATOM 759 C C . ARG A 1 94 ? -17.699 14.185 -1.280 1.00 95.88 94 ARG A C 1
ATOM 761 O O . ARG A 1 94 ? -17.893 13.869 -2.445 1.00 95.88 94 ARG A O 1
ATOM 768 N N . LEU A 1 95 ? -16.626 13.807 -0.590 1.00 96.31 95 LEU A N 1
ATOM 769 C CA . LEU A 1 95 ? -15.568 12.914 -1.060 1.00 96.31 95 LEU A CA 1
ATOM 770 C C . LEU A 1 95 ? -15.613 11.555 -0.332 1.00 96.31 95 LEU A C 1
ATOM 772 O O . LEU A 1 95 ? -14.694 10.750 -0.488 1.00 96.31 95 LEU A O 1
ATOM 776 N N . ASP A 1 96 ? -16.644 11.316 0.489 1.00 96.94 96 ASP A N 1
ATOM 777 C CA . ASP A 1 96 ? -16.877 10.081 1.252 1.00 96.94 96 ASP A CA 1
ATOM 778 C C . ASP A 1 96 ? -17.549 8.999 0.384 1.00 96.94 96 ASP A C 1
ATOM 780 O O . ASP A 1 96 ? -18.629 8.494 0.685 1.00 96.94 96 ASP A O 1
ATOM 784 N N . HIS A 1 97 ? -16.933 8.671 -0.751 1.00 96.75 97 HIS A N 1
ATOM 785 C CA . HIS A 1 97 ? -17.435 7.679 -1.705 1.00 96.75 97 HIS A CA 1
ATOM 786 C C . HIS A 1 97 ? -16.294 6.911 -2.380 1.00 96.75 97 HIS A C 1
ATOM 788 O O . HIS A 1 97 ? -15.112 7.147 -2.123 1.00 96.75 97 HIS A O 1
ATOM 794 N N . GLY A 1 98 ? -16.641 5.944 -3.233 1.00 96.81 98 GLY A N 1
ATOM 795 C CA . GLY A 1 98 ? -15.649 5.128 -3.936 1.00 96.81 98 GLY A CA 1
ATOM 796 C C . GLY A 1 98 ? -14.871 4.197 -3.004 1.00 96.81 98 GLY A C 1
ATOM 797 O O . GLY A 1 98 ? -13.677 3.996 -3.193 1.00 96.81 98 GLY A O 1
ATOM 798 N N . TRP A 1 99 ? -15.523 3.664 -1.967 1.00 97.06 99 TRP A N 1
ATOM 799 C CA . TRP A 1 99 ? -14.918 2.803 -0.939 1.00 97.06 99 TRP A CA 1
ATOM 800 C C . TRP A 1 99 ? -14.680 1.349 -1.374 1.00 97.06 99 TRP A C 1
ATOM 802 O O . TRP A 1 99 ? -14.329 0.510 -0.540 1.00 97.06 99 TRP A O 1
ATOM 812 N N . LEU A 1 100 ? -14.867 1.046 -2.667 1.00 98.00 100 LEU A N 1
ATOM 813 C CA . LEU A 1 100 ? -14.444 -0.227 -3.252 1.00 98.00 100 LEU A CA 1
ATOM 814 C C . LEU A 1 100 ? -12.945 -0.429 -3.007 1.00 98.00 100 LEU A C 1
ATOM 816 O O . LEU A 1 100 ? -12.531 -1.513 -2.620 1.00 98.00 100 LEU A O 1
ATOM 820 N N . VAL A 1 101 ? -12.167 0.645 -3.169 1.00 98.12 101 VAL A N 1
ATOM 821 C CA . VAL A 1 101 ? -10.739 0.697 -2.861 1.00 98.12 101 VAL A CA 1
ATOM 822 C C . VAL A 1 101 ? -10.521 1.494 -1.571 1.00 98.12 101 VAL A C 1
ATOM 824 O O . VAL A 1 101 ? -10.877 2.677 -1.465 1.00 98.12 101 VAL A O 1
ATOM 827 N N . ASP A 1 102 ? -9.928 0.837 -0.574 1.00 98.19 102 ASP A N 1
ATOM 828 C CA . ASP A 1 102 ? -9.708 1.374 0.772 1.00 98.19 102 ASP A CA 1
ATOM 829 C C . ASP A 1 102 ? -8.459 2.263 0.860 1.00 98.19 102 ASP A C 1
ATOM 831 O O . ASP A 1 102 ? -8.410 3.231 1.634 1.00 98.19 102 ASP A O 1
ATOM 835 N N . ARG A 1 103 ? -7.434 1.932 0.066 1.00 97.88 103 ARG A N 1
ATOM 836 C CA . ARG A 1 103 ? -6.170 2.673 -0.036 1.00 97.88 103 ARG A CA 1
ATOM 837 C C . ARG A 1 103 ? -5.689 2.758 -1.477 1.00 97.88 103 ARG A C 1
ATOM 839 O O . ARG A 1 103 ? -5.911 1.850 -2.267 1.00 97.88 103 ARG A O 1
ATOM 846 N N . THR A 1 104 ? -4.966 3.818 -1.807 1.00 98.50 104 THR A N 1
ATOM 847 C CA . THR A 1 104 ? -4.430 4.020 -3.157 1.00 98.50 104 THR A CA 1
ATOM 848 C C . THR A 1 104 ? -3.005 4.538 -3.097 1.00 98.50 104 THR A C 1
ATOM 850 O O . THR A 1 104 ? -2.744 5.572 -2.479 1.00 98.50 104 THR A O 1
ATOM 853 N N . ILE A 1 105 ? -2.094 3.843 -3.770 1.00 98.56 105 ILE A N 1
ATOM 854 C CA . ILE A 1 105 ? -0.760 4.342 -4.084 1.00 98.56 105 ILE A CA 1
ATOM 855 C C . ILE A 1 105 ? -0.868 5.292 -5.273 1.00 98.56 105 ILE A C 1
ATOM 857 O O . ILE A 1 105 ? -1.368 4.906 -6.326 1.00 98.56 105 ILE A O 1
ATOM 861 N N . VAL A 1 106 ? -0.390 6.526 -5.116 1.00 97.69 106 VAL A N 1
ATOM 862 C CA . VAL A 1 106 ? -0.488 7.559 -6.156 1.00 97.69 106 VAL A CA 1
ATOM 863 C C . VAL A 1 106 ? 0.885 8.049 -6.614 1.00 97.69 106 VAL A C 1
ATOM 865 O O . VAL A 1 106 ? 1.777 8.301 -5.797 1.00 97.69 106 VAL A O 1
ATOM 868 N N . PHE A 1 107 ? 1.036 8.231 -7.926 1.00 92.12 107 PHE A N 1
ATOM 869 C CA . PHE A 1 107 ? 2.250 8.712 -8.589 1.00 92.12 107 PHE A CA 1
ATOM 870 C C . PHE A 1 107 ? 1.991 9.990 -9.387 1.00 92.12 107 PHE A C 1
ATOM 872 O O . PHE A 1 107 ? 0.901 10.154 -9.937 1.00 92.12 107 PHE A O 1
ATOM 879 N N . PRO A 1 108 ? 3.015 10.831 -9.597 1.00 90.69 108 PRO A N 1
ATOM 880 C CA . PRO A 1 108 ? 2.987 11.823 -10.663 1.00 90.69 108 PRO A CA 1
ATOM 881 C C . PRO A 1 108 ? 2.853 11.197 -12.062 1.00 90.69 108 PRO A C 1
ATOM 883 O O . PRO A 1 108 ? 3.450 10.150 -12.356 1.00 90.69 108 PRO A O 1
ATOM 886 N N . TYR A 1 109 ? 2.150 11.881 -12.967 1.00 86.50 109 TYR A N 1
ATOM 887 C CA . TYR A 1 109 ? 2.241 11.637 -14.416 1.00 86.50 109 TYR A CA 1
ATOM 888 C C . TYR A 1 109 ? 3.642 11.955 -14.961 1.00 86.50 109 TYR A C 1
ATOM 890 O O . TYR A 1 109 ? 4.513 12.437 -14.233 1.00 86.50 109 TYR A O 1
ATOM 898 N N . THR A 1 110 ? 3.871 11.714 -16.259 1.00 78.81 110 THR A N 1
ATOM 899 C CA . THR A 1 110 ? 4.929 12.440 -16.986 1.00 78.81 110 THR A CA 1
ATOM 900 C C . THR A 1 110 ? 4.401 13.853 -17.240 1.00 78.81 110 THR A C 1
ATOM 902 O O . THR A 1 110 ? 4.083 14.226 -18.362 1.00 78.81 110 THR A O 1
ATOM 905 N N . ASP A 1 111 ? 4.161 14.585 -16.152 1.00 77.31 111 ASP A N 1
ATOM 906 C CA . ASP A 1 111 ? 3.326 15.778 -16.164 1.00 77.31 111 ASP A CA 1
ATOM 907 C C . ASP A 1 111 ? 4.025 16.999 -16.751 1.00 77.31 111 ASP A C 1
ATOM 909 O O . ASP A 1 111 ? 5.245 17.061 -16.917 1.00 77.31 111 ASP A O 1
ATOM 913 N N . ASP A 1 112 ? 3.214 18.027 -16.973 1.00 76.81 112 ASP A N 1
ATOM 914 C CA . ASP A 1 112 ? 3.639 19.366 -17.370 1.00 76.81 112 ASP A CA 1
ATOM 915 C C . ASP A 1 112 ? 4.602 20.010 -16.344 1.00 76.81 112 ASP A C 1
ATOM 917 O O . ASP A 1 112 ? 5.238 21.020 -16.635 1.00 76.81 112 ASP A O 1
ATOM 921 N N . TYR A 1 113 ? 4.722 19.432 -15.141 1.00 80.50 113 TYR A N 1
ATOM 922 C CA . TYR A 1 113 ? 5.596 19.887 -14.053 1.00 80.50 113 TYR A CA 1
ATOM 923 C C . TYR A 1 113 ? 6.893 19.078 -13.929 1.00 80.50 113 TYR A C 1
ATOM 925 O O . TYR A 1 113 ? 7.702 19.346 -13.039 1.00 80.50 113 TYR A O 1
ATOM 933 N N . SER A 1 114 ? 7.090 18.089 -14.801 1.00 81.94 114 SER A N 1
ATOM 934 C CA . SER A 1 114 ? 8.249 17.201 -14.760 1.00 81.94 114 SER A CA 1
ATOM 935 C C . SER A 1 114 ? 9.543 17.889 -15.189 1.00 81.94 114 SER A C 1
ATOM 937 O O . SER A 1 114 ? 10.614 17.453 -14.776 1.00 81.94 114 SER A O 1
ATOM 939 N N . VAL A 1 115 ? 9.452 18.972 -15.966 1.00 83.62 115 VAL A N 1
ATOM 940 C CA . VAL A 1 115 ? 10.604 19.713 -16.489 1.00 83.62 115 VAL A CA 1
ATOM 941 C C . VAL A 1 115 ? 11.158 20.676 -15.424 1.00 83.62 115 VAL A C 1
ATOM 943 O O . VAL A 1 115 ? 10.390 21.476 -14.882 1.00 83.62 115 VAL A O 1
ATOM 946 N N . PRO A 1 116 ? 12.474 20.650 -15.135 1.00 81.94 116 PRO A N 1
ATOM 947 C CA . PRO A 1 116 ? 13.112 21.594 -14.217 1.00 81.94 116 PRO A CA 1
ATOM 948 C C . PRO A 1 116 ? 12.915 23.058 -14.638 1.00 81.94 116 PRO A C 1
ATOM 950 O O . PRO A 1 116 ? 12.960 23.374 -15.828 1.00 81.94 116 PRO A O 1
ATOM 953 N N . SER A 1 117 ? 12.756 23.971 -13.671 1.00 80.44 117 SER A N 1
ATOM 954 C CA . SER A 1 117 ? 12.631 25.411 -13.970 1.00 80.44 117 SER A CA 1
ATOM 955 C C . SER A 1 117 ? 13.989 26.067 -14.231 1.00 80.44 117 SER A C 1
ATOM 957 O O . SER A 1 117 ? 14.067 27.098 -14.900 1.00 80.44 117 SER A O 1
ATOM 959 N N . SER A 1 118 ? 15.069 25.467 -13.725 1.00 82.88 118 SER A N 1
ATOM 960 C CA . SER A 1 118 ? 16.440 25.920 -13.938 1.00 82.88 118 SER A CA 1
ATOM 961 C C . SER A 1 118 ? 17.425 24.746 -14.040 1.00 82.88 118 SER A C 1
ATOM 963 O O . SER A 1 118 ? 17.123 23.607 -13.682 1.00 82.88 118 SER A O 1
ATOM 965 N N . LYS A 1 119 ? 18.626 25.004 -14.576 1.00 79.69 119 LYS A N 1
ATOM 966 C CA . LYS A 1 119 ? 19.677 23.983 -14.690 1.00 79.69 119 LYS A CA 1
ATOM 967 C C . LYS A 1 119 ? 20.182 23.599 -13.297 1.00 79.69 119 LYS A C 1
ATOM 969 O O . LYS A 1 119 ? 20.645 24.462 -12.561 1.00 79.69 119 LYS A O 1
ATOM 974 N N . GLY A 1 120 ? 20.180 22.303 -12.993 1.00 81.62 120 GLY A N 1
ATOM 975 C CA . GLY A 1 120 ? 20.600 21.774 -11.691 1.00 81.62 120 GLY A CA 1
ATOM 976 C C . GLY A 1 120 ? 19.442 21.510 -10.726 1.00 81.62 120 GLY A C 1
ATOM 977 O O . GLY A 1 120 ? 19.673 20.951 -9.659 1.00 81.62 120 GLY A O 1
ATOM 978 N N . GLU A 1 121 ? 18.206 21.855 -11.100 1.00 88.94 121 GLU A N 1
ATOM 979 C CA . GLU A 1 121 ? 17.015 21.414 -10.377 1.00 88.94 121 GLU A CA 1
ATOM 980 C C . GLU A 1 121 ? 16.599 19.992 -10.788 1.00 88.94 121 GLU A C 1
ATOM 982 O O . GLU A 1 121 ? 16.733 19.626 -11.959 1.00 88.94 121 GLU A O 1
ATOM 987 N N . PRO A 1 122 ? 16.057 19.198 -9.848 1.00 93.19 122 PRO A N 1
ATOM 988 C CA . PRO A 1 122 ? 15.533 17.880 -10.163 1.00 93.19 122 PRO A CA 1
ATOM 989 C C . PRO A 1 122 ? 14.253 17.956 -10.992 1.00 93.19 122 PRO A C 1
ATOM 991 O O . PRO A 1 122 ? 13.348 18.752 -10.714 1.00 93.19 122 PRO A O 1
ATOM 994 N N . SER A 1 123 ? 14.141 17.052 -11.962 1.00 93.56 123 SER A N 1
ATOM 995 C CA . SER A 1 123 ? 12.876 16.763 -12.627 1.00 93.56 123 SER A CA 1
ATOM 996 C C . SER A 1 123 ? 11.861 16.258 -11.600 1.00 93.56 123 SER A C 1
ATOM 998 O O . SER A 1 123 ? 12.220 15.629 -10.604 1.00 93.56 123 SER A O 1
ATOM 1000 N N . PHE A 1 124 ? 10.574 16.499 -11.850 1.00 95.25 124 PHE A N 1
ATOM 1001 C CA . PHE A 1 124 ? 9.454 16.100 -10.978 1.00 95.25 124 PHE A CA 1
ATOM 1002 C C . PHE A 1 124 ? 9.420 16.735 -9.580 1.00 95.25 124 PHE A C 1
ATOM 1004 O O . PHE A 1 124 ? 8.532 16.398 -8.796 1.00 95.25 124 PHE A O 1
ATOM 1011 N N . LYS A 1 125 ? 10.299 17.694 -9.252 1.00 95.56 125 LYS A N 1
ATOM 1012 C CA . LYS A 1 125 ? 10.290 18.365 -7.941 1.00 95.56 125 LYS A CA 1
ATOM 1013 C C . LYS A 1 125 ? 8.908 18.921 -7.575 1.00 95.56 125 LYS A C 1
ATOM 1015 O O . LYS A 1 125 ? 8.378 18.659 -6.495 1.00 95.56 125 LYS A O 1
ATOM 1020 N N . VAL A 1 126 ? 8.318 19.686 -8.496 1.00 95.06 126 VAL A N 1
ATOM 1021 C CA . VAL A 1 126 ? 6.995 20.307 -8.324 1.00 95.06 126 VAL A CA 1
ATOM 1022 C C . VAL A 1 126 ? 5.895 19.246 -8.287 1.00 95.06 126 VAL A C 1
ATOM 1024 O O . VAL A 1 126 ? 4.930 19.376 -7.533 1.00 95.06 126 VAL A O 1
ATOM 1027 N N . SER A 1 127 ? 6.038 18.181 -9.072 1.00 95.56 127 SER A N 1
ATOM 1028 C CA . SER A 1 127 ? 5.102 17.059 -9.101 1.00 95.56 127 SER A CA 1
ATOM 1029 C C . SER A 1 127 ? 5.078 16.314 -7.761 1.00 95.56 127 SER A C 1
ATOM 1031 O O . SER A 1 127 ? 4.002 16.063 -7.218 1.00 95.56 127 SER A O 1
ATOM 1033 N N . ASN A 1 128 ? 6.248 16.055 -7.167 1.00 97.62 128 ASN A N 1
ATOM 1034 C CA . ASN A 1 128 ? 6.384 15.467 -5.831 1.00 97.62 128 ASN A CA 1
ATOM 1035 C C . ASN A 1 128 ? 5.775 16.373 -4.750 1.00 97.62 128 ASN A C 1
ATOM 1037 O O . ASN A 1 128 ? 5.041 15.885 -3.890 1.00 97.62 128 ASN A O 1
ATOM 1041 N N . ASP A 1 129 ? 6.005 17.691 -4.826 1.00 96.94 129 ASP A N 1
ATOM 1042 C CA . ASP A 1 129 ? 5.402 18.667 -3.904 1.00 96.94 129 ASP A CA 1
ATOM 1043 C C . ASP A 1 129 ? 3.857 18.610 -3.968 1.00 96.94 129 ASP A C 1
ATOM 1045 O O . ASP A 1 129 ? 3.176 18.658 -2.938 1.00 96.94 129 ASP A O 1
ATOM 1049 N N . LYS A 1 130 ? 3.284 18.439 -5.168 1.00 96.06 130 LYS A N 1
ATOM 1050 C CA . LYS A 1 130 ? 1.831 18.302 -5.368 1.00 96.06 130 LYS A CA 1
ATOM 1051 C C . LYS A 1 130 ? 1.276 16.986 -4.845 1.00 96.06 130 LYS A C 1
ATOM 1053 O O . LYS A 1 130 ? 0.271 17.019 -4.135 1.00 96.06 130 LYS A O 1
ATOM 1058 N N . ILE A 1 131 ? 1.921 15.859 -5.143 1.00 97.44 131 ILE A N 1
ATOM 1059 C CA . ILE A 1 131 ? 1.507 14.553 -4.613 1.00 97.44 131 ILE A CA 1
ATOM 1060 C C . ILE A 1 131 ? 1.506 14.582 -3.086 1.00 97.44 131 ILE A C 1
ATOM 1062 O O . ILE A 1 131 ? 0.481 14.276 -2.473 1.00 97.44 131 ILE A O 1
ATOM 1066 N N . ALA A 1 132 ? 2.592 15.063 -2.476 1.00 97.56 132 ALA A N 1
ATOM 1067 C CA . ALA A 1 132 ? 2.685 15.195 -1.028 1.00 97.56 132 ALA A CA 1
ATOM 1068 C C . ALA A 1 132 ? 1.566 16.074 -0.454 1.00 97.56 132 ALA A C 1
ATOM 1070 O O . ALA A 1 132 ? 0.996 15.741 0.585 1.00 97.56 132 ALA A O 1
ATOM 1071 N N . SER A 1 133 ? 1.197 17.165 -1.135 1.00 95.94 133 SER A N 1
ATOM 1072 C CA . SER A 1 133 ? 0.125 18.056 -0.672 1.00 95.94 133 SER A CA 1
ATOM 1073 C C . SER A 1 133 ? -1.244 17.375 -0.543 1.00 95.94 133 SER A C 1
ATOM 1075 O O . SER A 1 133 ? -2.052 17.805 0.282 1.00 95.94 133 SER A O 1
ATOM 1077 N N . TRP A 1 134 ? -1.493 16.307 -1.312 1.00 95.50 134 TRP A N 1
ATOM 1078 C CA . TRP A 1 134 ? -2.699 15.487 -1.196 1.00 95.50 134 TRP A CA 1
ATOM 1079 C C . TRP A 1 134 ? -2.517 14.325 -0.223 1.00 95.50 134 TRP A C 1
ATOM 1081 O O . TRP A 1 134 ? -3.413 14.047 0.564 1.00 95.50 134 TRP A O 1
ATOM 1091 N N . THR A 1 135 ? -1.377 13.639 -0.247 1.00 97.56 135 THR A N 1
ATOM 1092 C CA . THR A 1 135 ? -1.214 12.364 0.473 1.00 97.56 135 THR A CA 1
ATOM 1093 C C . THR A 1 135 ? -0.771 12.524 1.921 1.00 97.56 135 THR A C 1
ATOM 1095 O O . THR A 1 135 ? -0.805 11.556 2.666 1.00 97.56 135 THR A O 1
ATOM 1098 N N . SER A 1 136 ? -0.355 13.724 2.332 1.00 94.56 136 SER A N 1
ATOM 1099 C CA . SER A 1 136 ? 0.132 14.005 3.694 1.00 94.56 136 SER A CA 1
ATOM 1100 C C . SER A 1 136 ? -0.798 14.912 4.505 1.00 94.56 136 SER A C 1
ATOM 1102 O O . SER A 1 136 ? -0.369 15.496 5.499 1.00 94.56 136 SER A O 1
ATOM 1104 N N . ARG A 1 137 ? -2.058 15.078 4.068 1.00 94.56 137 ARG A N 1
ATOM 1105 C CA . ARG A 1 137 ? -3.051 15.930 4.741 1.00 94.56 137 ARG A CA 1
ATOM 1106 C C . ARG A 1 137 ? -4.454 15.345 4.746 1.00 94.56 137 ARG A C 1
ATOM 1108 O O . ARG A 1 137 ? -4.879 14.695 3.785 1.00 94.56 137 ARG A O 1
ATOM 1115 N N . ALA A 1 138 ? -5.208 15.652 5.799 1.00 96.12 138 ALA A N 1
ATOM 1116 C CA . ALA A 1 138 ? -6.611 15.267 5.890 1.00 96.12 138 ALA A CA 1
ATOM 1117 C C . ALA A 1 138 ? -7.462 15.914 4.770 1.00 96.12 138 ALA A C 1
ATOM 1119 O O . ALA A 1 138 ? -7.229 17.066 4.392 1.00 96.12 138 ALA A O 1
ATOM 1120 N N . PRO A 1 139 ? -8.485 15.210 4.256 1.00 96.38 139 PRO A N 1
ATOM 1121 C CA . PRO A 1 139 ? -8.897 13.857 4.637 1.00 96.38 139 PRO A CA 1
ATOM 1122 C C . PRO A 1 139 ? -8.170 12.782 3.811 1.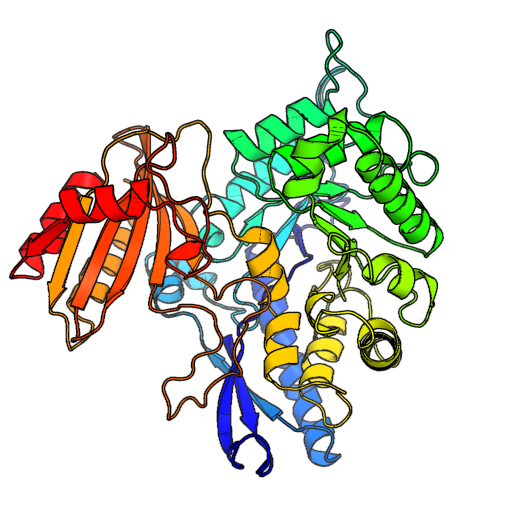00 96.38 139 PRO A C 1
ATOM 1124 O O . PRO A 1 139 ? -8.240 11.597 4.121 1.00 96.38 139 PRO A O 1
ATOM 1127 N N . HIS A 1 140 ? -7.472 13.189 2.750 1.00 97.62 140 HIS A N 1
ATOM 1128 C CA . HIS A 1 140 ? -6.931 12.313 1.719 1.00 97.62 140 HIS A CA 1
ATOM 1129 C C . HIS A 1 140 ? -5.804 11.410 2.215 1.00 97.62 140 HIS A C 1
ATOM 1131 O O . HIS A 1 140 ? -5.751 10.264 1.790 1.00 97.62 140 HIS A O 1
ATOM 1137 N N . SER A 1 141 ? -4.973 11.853 3.157 1.00 97.38 141 SER A N 1
ATOM 1138 C CA . SER A 1 141 ? -3.939 11.028 3.809 1.00 97.38 141 SER A CA 1
ATOM 1139 C C . SER A 1 141 ? -4.472 9.796 4.541 1.00 97.38 141 SER A C 1
ATOM 1141 O O . SER A 1 141 ? -3.722 8.872 4.848 1.00 97.38 141 SER A O 1
ATOM 1143 N N . SER A 1 142 ? -5.779 9.752 4.814 1.00 97.06 142 SER A N 1
ATOM 1144 C CA . SER A 1 142 ? -6.428 8.558 5.349 1.00 97.06 142 SER A CA 1
ATOM 1145 C C . SER A 1 142 ? -6.777 7.523 4.279 1.00 97.06 142 SER A C 1
ATOM 1147 O O . SER A 1 142 ? -7.333 6.492 4.632 1.00 97.06 142 SER A O 1
ATOM 1149 N N . ARG A 1 143 ? -6.497 7.782 2.992 1.00 96.56 143 ARG A N 1
ATOM 1150 C CA . ARG A 1 143 ? -6.772 6.888 1.849 1.00 96.56 143 ARG A CA 1
ATOM 1151 C C . ARG A 1 143 ? -5.615 6.815 0.849 1.00 96.56 143 ARG A C 1
ATOM 1153 O O . ARG A 1 143 ? -5.381 5.763 0.270 1.00 96.56 143 ARG A O 1
ATOM 1160 N N . LEU A 1 144 ? -4.899 7.910 0.630 1.00 98.44 144 LEU A N 1
ATOM 1161 C CA . LEU A 1 144 ? -3.869 8.032 -0.394 1.00 98.44 144 LEU A CA 1
ATOM 1162 C C . LEU A 1 144 ? -2.472 7.928 0.209 1.00 98.44 144 LEU A C 1
ATOM 1164 O O . LEU A 1 144 ? -2.182 8.540 1.235 1.00 98.44 144 LEU A O 1
ATOM 1168 N N . ILE A 1 145 ? -1.591 7.214 -0.483 1.00 98.62 145 ILE A N 1
ATOM 1169 C CA . ILE A 1 145 ? -0.183 7.046 -0.133 1.00 98.62 145 ILE A CA 1
ATOM 1170 C C . ILE A 1 145 ? 0.641 7.500 -1.334 1.00 98.62 145 ILE A C 1
ATOM 1172 O O . ILE A 1 145 ? 0.556 6.927 -2.416 1.00 98.62 145 ILE A O 1
ATOM 1176 N N . GLY A 1 146 ? 1.414 8.567 -1.160 1.00 98.38 146 GLY A N 1
ATOM 1177 C CA . GLY A 1 146 ? 2.177 9.166 -2.249 1.00 98.38 146 GLY A CA 1
ATOM 1178 C C . GLY A 1 146 ? 3.519 8.483 -2.452 1.00 98.38 146 GLY A C 1
ATOM 1179 O O . GLY A 1 146 ? 4.254 8.255 -1.490 1.00 98.38 146 GLY A O 1
ATOM 1180 N N . PHE A 1 147 ? 3.857 8.191 -3.702 1.00 98.56 147 PHE A N 1
ATOM 1181 C CA . PHE A 1 147 ? 5.189 7.751 -4.109 1.00 98.56 147 PHE A CA 1
ATOM 1182 C C . PHE A 1 147 ? 5.883 8.885 -4.861 1.00 98.56 147 PHE A C 1
ATOM 1184 O O . PHE A 1 147 ? 5.268 9.609 -5.647 1.00 98.56 147 PHE A O 1
ATOM 1191 N N . ALA A 1 148 ? 7.178 9.031 -4.609 1.00 98.25 148 ALA A N 1
ATOM 1192 C CA . ALA A 1 148 ? 8.034 9.959 -5.315 1.00 98.25 148 ALA A CA 1
ATOM 1193 C C . ALA A 1 148 ? 8.222 9.519 -6.766 1.00 98.25 148 ALA A C 1
ATOM 1195 O O . ALA A 1 148 ? 8.154 8.334 -7.102 1.00 98.25 148 ALA A O 1
ATOM 1196 N N . ARG A 1 149 ? 8.541 10.480 -7.622 1.00 97.50 149 ARG A N 1
ATOM 1197 C CA . ARG A 1 149 ? 9.080 10.238 -8.956 1.00 97.50 149 ARG A CA 1
ATOM 1198 C C . ARG A 1 149 ? 10.329 11.083 -9.127 1.00 97.50 149 ARG A C 1
ATOM 1200 O O . ARG A 1 149 ? 10.351 12.242 -8.728 1.00 97.50 149 ARG A O 1
ATOM 1207 N N . VAL A 1 150 ? 11.364 10.496 -9.712 1.00 97.19 150 VAL A N 1
ATOM 1208 C CA . VAL A 1 150 ? 12.607 11.191 -10.070 1.00 97.19 150 VAL A CA 1
ATOM 1209 C C . VAL A 1 150 ? 13.021 10.762 -11.467 1.00 97.19 150 VAL A C 1
ATOM 1211 O O . VAL A 1 150 ? 12.619 9.689 -11.928 1.00 97.19 150 VAL A O 1
ATOM 1214 N N . ASN A 1 151 ? 13.815 11.577 -12.153 1.00 96.12 151 ASN A N 1
ATOM 1215 C CA . ASN A 1 151 ? 14.481 11.162 -13.378 1.00 96.12 151 ASN A CA 1
ATOM 1216 C C . ASN A 1 151 ? 15.931 10.784 -13.054 1.00 96.12 151 ASN A C 1
ATOM 1218 O O . ASN A 1 151 ? 16.721 11.672 -12.740 1.00 96.12 151 ASN A O 1
ATOM 1222 N N . PRO A 1 152 ? 16.323 9.501 -13.166 1.00 95.81 152 PRO A N 1
ATOM 1223 C CA . PRO A 1 152 ? 17.700 9.097 -12.895 1.00 95.81 152 PRO A CA 1
ATOM 1224 C C . PRO A 1 152 ? 18.747 9.850 -13.725 1.00 95.81 152 PRO A C 1
ATOM 1226 O O . PRO A 1 152 ? 19.897 9.940 -13.315 1.00 95.81 152 PRO A O 1
ATOM 1229 N N . LEU A 1 153 ? 18.358 10.398 -14.880 1.00 93.81 153 LEU A N 1
ATOM 1230 C CA . LEU A 1 153 ? 19.251 11.090 -15.807 1.00 93.81 153 LEU A CA 1
ATOM 1231 C C . LEU A 1 153 ? 19.393 12.600 -15.547 1.00 93.81 153 LEU A C 1
ATOM 1233 O O . LEU A 1 153 ? 19.987 13.288 -16.373 1.00 93.81 153 LEU A O 1
ATOM 1237 N N . ASP A 1 154 ? 18.897 13.129 -14.422 1.00 91.81 154 ASP A N 1
ATOM 1238 C CA . ASP A 1 154 ? 19.020 14.561 -14.083 1.00 91.81 154 ASP A CA 1
ATOM 1239 C C . ASP A 1 154 ? 20.475 15.031 -13.869 1.00 91.81 154 ASP A C 1
ATOM 1241 O O . ASP A 1 154 ? 20.735 16.224 -13.719 1.00 91.81 154 ASP A O 1
ATOM 1245 N N . GLY A 1 155 ? 21.445 14.113 -13.907 1.00 87.62 155 GLY A N 1
ATOM 1246 C CA . GLY A 1 155 ? 22.865 14.403 -13.755 1.00 87.62 155 GLY A CA 1
ATOM 1247 C C . GLY A 1 155 ? 23.250 14.644 -12.297 1.00 87.62 155 GLY A C 1
ATOM 1248 O O . GLY A 1 155 ? 22.628 14.112 -11.374 1.00 87.62 155 GLY A O 1
ATOM 1249 N N . SER A 1 156 ? 24.291 15.450 -12.092 1.00 85.88 156 SER A N 1
ATOM 1250 C CA . SER A 1 156 ? 24.842 15.731 -10.765 1.00 85.88 156 SER A CA 1
ATOM 1251 C C . SER A 1 156 ? 25.060 17.223 -10.542 1.00 85.88 156 SER A C 1
ATOM 1253 O O . SER A 1 156 ? 25.406 17.960 -11.468 1.00 85.88 156 SER A O 1
ATOM 1255 N N . HIS A 1 157 ? 24.925 17.650 -9.291 1.00 80.31 157 HIS A N 1
ATOM 1256 C CA . HIS A 1 157 ? 25.277 18.984 -8.819 1.00 80.31 157 HIS A CA 1
ATOM 1257 C C . HIS A 1 157 ? 26.306 18.851 -7.695 1.00 80.31 157 HIS A C 1
ATOM 1259 O O . HIS A 1 157 ? 26.099 18.081 -6.762 1.00 80.31 157 HIS A O 1
ATOM 1265 N N . GLU A 1 158 ? 27.445 19.540 -7.822 1.00 80.81 158 GLU A N 1
ATOM 1266 C CA . GLU A 1 158 ? 28.550 19.475 -6.845 1.00 80.81 158 GLU A CA 1
ATOM 1267 C C . GLU A 1 158 ? 29.012 18.036 -6.525 1.00 80.81 158 GLU A C 1
ATOM 1269 O O . GLU A 1 158 ? 29.387 17.708 -5.405 1.00 80.81 158 GLU A O 1
ATOM 1274 N N . GLY A 1 159 ? 28.967 17.150 -7.527 1.00 79.44 159 GLY A N 1
ATOM 1275 C CA . GLY A 1 159 ? 29.339 15.737 -7.386 1.00 79.44 159 GLY A CA 1
ATOM 1276 C C . GLY A 1 159 ? 28.231 14.820 -6.851 1.00 79.44 159 GLY A C 1
ATOM 1277 O O . GLY A 1 159 ? 28.391 13.605 -6.923 1.00 79.44 159 GLY A O 1
ATOM 1278 N N . ASN A 1 160 ? 27.092 15.360 -6.406 1.00 84.38 160 ASN A N 1
ATOM 1279 C CA . ASN A 1 160 ? 25.962 14.581 -5.894 1.00 84.38 160 ASN A CA 1
ATOM 1280 C C . ASN A 1 160 ? 24.898 14.345 -6.981 1.00 84.38 160 ASN A C 1
ATOM 1282 O O . ASN A 1 160 ? 24.504 15.309 -7.645 1.00 84.38 160 ASN A O 1
ATOM 1286 N N . PRO A 1 161 ? 24.398 13.108 -7.176 1.00 93.19 161 PRO A N 1
ATOM 1287 C CA . PRO A 1 161 ? 23.332 12.841 -8.140 1.00 93.19 161 PRO A CA 1
ATOM 1288 C C . PRO A 1 161 ? 22.032 13.564 -7.760 1.00 93.19 161 PRO A C 1
ATOM 1290 O O . PRO A 1 161 ? 21.452 13.307 -6.703 1.00 93.19 161 PRO A O 1
ATOM 1293 N N . ILE A 1 162 ? 21.538 14.430 -8.647 1.00 95.69 162 ILE A N 1
ATOM 1294 C CA . ILE A 1 162 ? 20.359 15.280 -8.399 1.00 95.69 162 ILE A CA 1
ATOM 1295 C C . ILE A 1 162 ? 19.117 14.429 -8.089 1.00 95.69 162 ILE A C 1
ATOM 1297 O O . ILE A 1 162 ? 18.361 14.731 -7.165 1.00 95.69 162 ILE A O 1
ATOM 1301 N N . ALA A 1 163 ? 18.947 13.317 -8.809 1.00 96.75 163 ALA A N 1
ATOM 1302 C CA . ALA A 1 163 ? 17.840 12.384 -8.613 1.00 96.75 163 ALA A CA 1
ATOM 1303 C C . ALA A 1 163 ? 17.841 11.730 -7.219 1.00 96.75 163 ALA A C 1
ATOM 1305 O O . ALA A 1 163 ? 16.781 11.522 -6.632 1.00 96.75 163 ALA A O 1
ATOM 1306 N N . VAL A 1 164 ? 19.026 11.423 -6.677 1.00 97.81 164 VAL A N 1
ATOM 1307 C CA . VAL A 1 164 ? 19.184 10.833 -5.337 1.00 97.81 164 VAL A CA 1
ATOM 1308 C C . VAL A 1 164 ? 18.834 11.868 -4.268 1.00 97.81 164 VAL A C 1
ATOM 1310 O O . VAL A 1 164 ? 18.079 11.562 -3.347 1.00 97.81 164 VAL A O 1
ATOM 1313 N N . SER A 1 165 ? 19.300 13.110 -4.423 1.00 97.12 165 SER A N 1
ATOM 1314 C CA . SER A 1 165 ? 18.964 14.203 -3.502 1.00 97.12 165 SER A CA 1
ATOM 1315 C C . SER A 1 165 ? 17.470 14.539 -3.502 1.00 97.12 165 SER A C 1
ATOM 1317 O O . SER A 1 165 ? 16.893 14.786 -2.442 1.00 97.12 165 SER A O 1
ATOM 1319 N N . GLU A 1 166 ? 16.813 14.519 -4.665 1.00 97.75 166 GLU A N 1
ATOM 1320 C CA . GLU A 1 166 ? 15.359 14.703 -4.729 1.00 97.75 166 GLU A CA 1
ATOM 1321 C C . GLU A 1 166 ? 14.607 13.537 -4.094 1.00 97.75 166 GLU A C 1
ATOM 1323 O O . GLU A 1 166 ? 13.627 13.773 -3.390 1.00 97.75 166 GLU A O 1
ATOM 1328 N N . LEU A 1 167 ? 15.069 12.297 -4.282 1.00 98.50 167 LEU A N 1
ATOM 1329 C CA . LEU A 1 167 ? 14.474 11.143 -3.613 1.00 98.50 167 LEU A CA 1
ATOM 1330 C C . LEU A 1 167 ? 14.562 11.283 -2.086 1.00 98.50 167 LEU A C 1
ATOM 1332 O O . LEU A 1 167 ? 13.559 11.092 -1.397 1.00 98.50 167 LEU A O 1
ATOM 1336 N N . ASP A 1 168 ? 15.721 11.687 -1.564 1.00 98.25 168 ASP A N 1
ATOM 1337 C CA . ASP A 1 168 ? 15.902 11.964 -0.137 1.00 98.25 168 ASP A CA 1
ATOM 1338 C C . ASP A 1 168 ? 14.947 13.045 0.361 1.00 98.25 168 ASP A C 1
ATOM 1340 O O . ASP A 1 168 ? 14.275 12.864 1.379 1.00 98.25 168 ASP A O 1
ATOM 1344 N N . ARG A 1 169 ? 14.828 14.160 -0.364 1.00 98.12 169 ARG A N 1
ATOM 1345 C CA . ARG A 1 169 ? 13.893 15.231 -0.005 1.00 98.12 169 ARG A CA 1
ATOM 1346 C C . ARG A 1 169 ? 12.448 14.731 -0.021 1.00 98.12 169 ARG A C 1
ATOM 1348 O O . ARG A 1 169 ? 11.703 14.972 0.931 1.00 98.12 169 ARG A O 1
ATOM 1355 N N . ALA A 1 170 ? 12.049 14.033 -1.076 1.00 98.38 170 ALA A N 1
ATOM 1356 C CA . ALA A 1 170 ? 10.695 13.533 -1.257 1.00 98.38 170 ALA A CA 1
ATOM 1357 C C . ALA A 1 170 ? 10.289 12.552 -0.146 1.00 98.38 170 ALA A C 1
ATOM 1359 O O . ALA A 1 170 ? 9.176 12.620 0.371 1.00 98.38 170 ALA A O 1
ATOM 1360 N N . VAL A 1 171 ? 11.200 11.684 0.281 1.00 98.19 171 VAL A N 1
ATOM 1361 C CA . VAL A 1 171 ? 10.912 10.680 1.310 1.00 98.19 171 VAL A CA 1
ATOM 1362 C C . VAL A 1 171 ? 11.055 11.278 2.705 1.00 98.19 171 VAL A C 1
ATOM 1364 O O . VAL A 1 171 ? 10.117 11.248 3.497 1.00 98.19 171 VAL A O 1
ATOM 1367 N N . LEU A 1 172 ? 12.206 11.879 3.009 1.00 97.69 172 LEU A N 1
ATOM 1368 C CA . LEU A 1 172 ? 12.533 12.324 4.363 1.00 97.69 172 LEU A CA 1
ATOM 1369 C C . LEU A 1 172 ? 11.842 13.636 4.734 1.00 97.69 172 LEU A C 1
ATOM 1371 O O . LEU A 1 172 ? 11.543 13.843 5.905 1.00 97.69 172 LEU A O 1
ATOM 1375 N N . THR A 1 173 ? 11.585 14.530 3.775 1.00 97.19 173 THR A N 1
ATOM 1376 C CA . THR A 1 173 ? 10.970 15.843 4.054 1.00 97.19 173 THR A CA 1
ATOM 1377 C C . THR A 1 173 ? 9.481 15.866 3.728 1.00 97.19 173 THR A C 1
ATOM 1379 O O . THR A 1 173 ? 8.701 16.388 4.522 1.00 97.19 173 THR A O 1
ATOM 1382 N N . LEU A 1 174 ? 9.072 15.318 2.576 1.00 97.44 174 LEU A N 1
ATOM 1383 C CA . LEU A 1 174 ? 7.660 15.323 2.168 1.00 97.44 174 LEU A CA 1
ATOM 1384 C C . LEU A 1 174 ? 6.867 14.113 2.689 1.00 97.44 174 LEU A C 1
ATOM 1386 O O . LEU A 1 174 ? 5.639 14.178 2.735 1.00 97.44 174 LEU A O 1
ATOM 1390 N N . GLY A 1 175 ? 7.544 13.030 3.083 1.00 97.06 175 GLY A N 1
ATOM 1391 C CA . GLY A 1 175 ? 6.904 11.814 3.585 1.00 97.06 175 GLY A CA 1
ATOM 1392 C C . GLY A 1 175 ? 6.343 10.901 2.491 1.00 97.06 175 GLY A C 1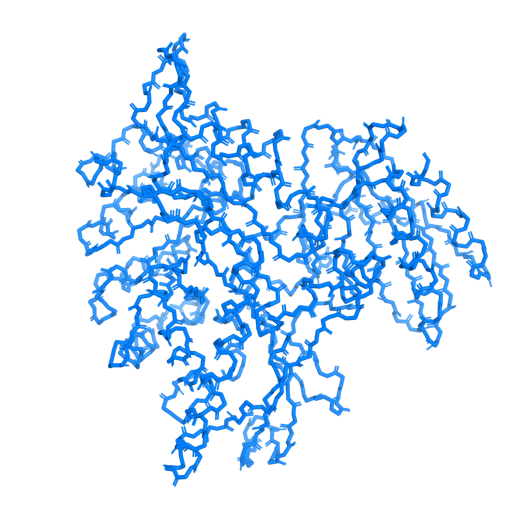
ATOM 1393 O O . GLY A 1 175 ? 5.426 10.125 2.759 1.00 97.06 175 GLY A O 1
ATOM 1394 N N . LEU A 1 176 ? 6.846 10.986 1.253 1.00 98.31 176 LEU A N 1
ATOM 1395 C CA . LEU A 1 176 ? 6.488 10.025 0.203 1.00 98.31 176 LEU A CA 1
ATOM 1396 C C . LEU A 1 176 ? 7.095 8.648 0.526 1.00 98.31 176 LEU A C 1
ATOM 1398 O O . LEU A 1 176 ? 8.225 8.554 0.997 1.00 98.31 176 LEU A O 1
ATOM 1402 N N . ARG A 1 177 ? 6.341 7.568 0.299 1.00 98.19 177 ARG A N 1
ATOM 1403 C CA . ARG A 1 177 ? 6.621 6.226 0.858 1.00 98.19 177 ARG A CA 1
ATOM 1404 C C . ARG A 1 177 ? 7.047 5.181 -0.170 1.00 98.19 177 ARG A C 1
ATOM 1406 O O . ARG A 1 177 ? 6.987 3.987 0.098 1.00 98.19 177 ARG A O 1
ATOM 1413 N N . GLY A 1 178 ? 7.479 5.623 -1.340 1.00 98.38 178 GLY A N 1
ATOM 1414 C CA . GLY A 1 178 ? 7.924 4.757 -2.423 1.00 98.38 178 GLY A CA 1
ATOM 1415 C C . GLY A 1 178 ? 8.428 5.564 -3.603 1.00 98.38 178 GLY A C 1
ATOM 1416 O O . GLY A 1 178 ? 8.415 6.795 -3.565 1.00 98.38 178 GLY A O 1
ATOM 1417 N N . LEU A 1 179 ? 8.880 4.873 -4.640 1.00 98.69 179 LEU A N 1
ATOM 1418 C CA . LEU A 1 179 ? 9.459 5.473 -5.834 1.00 98.69 179 LEU A CA 1
ATOM 1419 C C . LEU A 1 179 ? 8.844 4.861 -7.096 1.00 98.69 179 LEU A C 1
ATOM 1421 O O . LEU A 1 179 ? 8.862 3.645 -7.261 1.00 98.69 179 LEU A O 1
ATOM 1425 N N . LYS A 1 180 ? 8.375 5.696 -8.025 1.00 98.25 180 LYS A N 1
ATOM 1426 C CA . LYS A 1 180 ? 8.016 5.302 -9.392 1.00 98.25 180 LYS A CA 1
ATOM 1427 C C . LYS A 1 180 ? 9.125 5.689 -10.360 1.00 98.25 180 LYS A C 1
ATOM 1429 O O . LYS A 1 180 ? 9.555 6.841 -10.413 1.00 98.25 180 LYS A O 1
ATOM 1434 N N . LEU A 1 181 ? 9.523 4.725 -11.179 1.00 97.94 181 LEU A N 1
ATOM 1435 C CA . LEU A 1 181 ? 10.425 4.901 -12.308 1.00 97.94 181 LEU A CA 1
ATOM 1436 C C . LEU A 1 181 ? 9.731 4.449 -13.593 1.00 97.94 181 LEU A C 1
ATOM 1438 O O . LEU A 1 181 ? 9.014 3.450 -13.613 1.00 97.94 181 LEU A O 1
ATOM 1442 N N . HIS A 1 182 ? 9.943 5.175 -14.684 1.00 96.12 182 HIS A N 1
ATOM 1443 C CA . HIS A 1 182 ? 9.333 4.885 -15.977 1.00 96.12 182 HIS A CA 1
ATOM 1444 C C . HIS A 1 182 ? 10.400 4.862 -17.084 1.00 96.12 182 HIS A C 1
ATOM 1446 O O . HIS A 1 182 ? 10.522 5.830 -17.837 1.00 96.12 182 HIS A O 1
ATOM 1452 N N . PRO A 1 183 ? 11.135 3.742 -17.254 1.00 95.88 183 PRO A N 1
ATOM 1453 C CA . PRO A 1 183 ? 12.246 3.634 -18.203 1.00 95.88 183 PRO A CA 1
ATOM 1454 C C . PRO A 1 183 ? 11.937 4.103 -19.625 1.00 95.88 183 PRO A C 1
ATOM 1456 O O . PRO A 1 183 ? 12.779 4.752 -20.239 1.00 95.88 183 PRO A O 1
ATOM 1459 N N . LEU A 1 184 ? 10.740 3.801 -20.148 1.00 92.88 184 LEU A N 1
ATOM 1460 C CA . LEU A 1 184 ? 10.350 4.193 -21.507 1.00 92.88 184 LEU A CA 1
ATOM 1461 C C . LEU A 1 184 ? 10.118 5.707 -21.643 1.00 92.88 184 LEU A C 1
ATOM 1463 O O . LEU A 1 184 ? 10.809 6.349 -22.421 1.00 92.88 184 LEU A O 1
ATOM 1467 N N . ALA A 1 185 ? 9.203 6.292 -20.865 1.00 90.81 185 ALA A N 1
ATOM 1468 C CA . ALA A 1 185 ? 8.919 7.729 -20.887 1.00 90.81 185 ALA A CA 1
ATOM 1469 C C . ALA A 1 185 ? 10.116 8.599 -20.462 1.00 90.81 185 ALA A C 1
ATOM 1471 O O . ALA A 1 185 ? 10.241 9.725 -20.926 1.00 90.81 185 ALA A O 1
ATOM 1472 N N . GLN A 1 186 ? 11.003 8.085 -19.606 1.00 92.50 186 GLN A N 1
ATOM 1473 C CA . GLN A 1 186 ? 12.217 8.779 -19.154 1.00 92.50 186 GLN A CA 1
ATOM 1474 C C . GLN A 1 186 ? 13.462 8.403 -19.982 1.00 92.50 186 GLN A C 1
ATOM 1476 O O . GLN A 1 186 ? 14.573 8.781 -19.625 1.00 92.50 186 GLN A O 1
ATOM 1481 N N . LEU A 1 187 ? 13.284 7.662 -21.085 1.00 93.44 187 LEU A N 1
ATOM 1482 C CA . LEU A 1 187 ? 14.309 7.357 -22.091 1.00 93.44 187 LEU A CA 1
ATOM 1483 C C . LEU A 1 187 ? 15.577 6.664 -21.554 1.00 93.44 187 LEU A C 1
ATOM 1485 O O . LEU A 1 187 ? 16.676 6.882 -22.060 1.00 93.44 187 LEU A O 1
ATOM 1489 N N . PHE A 1 188 ? 15.431 5.775 -20.569 1.00 94.94 188 PHE A N 1
ATOM 1490 C CA . PHE A 1 188 ? 16.548 5.013 -19.996 1.00 94.94 188 PHE A CA 1
ATOM 1491 C C . PHE A 1 188 ? 16.380 3.486 -20.092 1.00 94.94 188 PHE A C 1
ATOM 1493 O O . PHE A 1 188 ? 17.096 2.739 -19.425 1.00 94.94 188 PHE A O 1
ATOM 1500 N N . VAL A 1 189 ? 15.494 2.981 -20.968 1.00 95.25 189 VAL A N 1
ATOM 1501 C CA . VAL A 1 189 ? 15.289 1.527 -21.206 1.00 95.25 189 VAL A CA 1
ATOM 1502 C C . VAL A 1 189 ? 16.585 0.781 -21.505 1.00 95.25 189 VAL A C 1
ATOM 1504 O O . VAL A 1 189 ? 16.673 -0.384 -21.130 1.00 95.25 189 VAL A O 1
ATOM 1507 N N . ASP A 1 190 ? 17.580 1.435 -22.116 1.00 94.56 190 ASP A N 1
ATOM 1508 C CA . ASP A 1 190 ? 18.899 0.877 -22.467 1.00 94.56 190 ASP A CA 1
ATOM 1509 C C . ASP A 1 190 ? 20.000 1.187 -21.444 1.00 94.56 190 ASP A C 1
ATOM 1511 O O . ASP A 1 190 ? 21.092 0.618 -21.485 1.00 94.56 190 ASP A O 1
ATOM 1515 N N . SER A 1 191 ? 19.684 1.979 -20.420 1.00 95.19 191 SER A N 1
ATOM 1516 C CA . SER A 1 191 ? 20.587 2.341 -19.324 1.00 95.19 191 SER A CA 1
ATOM 1517 C C . SER A 1 191 ? 20.087 1.979 -17.920 1.00 95.19 191 SER A C 1
ATOM 1519 O O . SER A 1 191 ? 20.801 2.272 -16.978 1.00 95.19 191 SER A O 1
ATOM 1521 N N . ILE A 1 192 ? 18.958 1.268 -17.762 1.00 96.69 192 ILE A N 1
ATOM 1522 C CA . ILE A 1 192 ? 18.475 0.690 -16.479 1.00 96.69 192 ILE A CA 1
ATOM 1523 C C . ILE A 1 192 ? 19.595 0.106 -15.595 1.00 96.69 192 ILE A C 1
ATOM 1525 O O . ILE A 1 192 ? 19.595 0.338 -14.397 1.00 96.69 192 ILE A O 1
ATOM 1529 N N . GLU A 1 193 ? 20.543 -0.643 -16.164 1.00 94.81 193 GLU A N 1
ATOM 1530 C CA . GLU A 1 193 ? 21.619 -1.314 -15.407 1.00 94.81 193 GLU A CA 1
ATOM 1531 C C . GLU A 1 193 ? 22.843 -0.412 -15.140 1.00 94.81 193 GLU A C 1
ATOM 1533 O O . GLU A 1 193 ? 23.808 -0.851 -14.516 1.00 94.81 193 GLU A O 1
ATOM 1538 N N . LYS A 1 194 ? 22.854 0.822 -15.661 1.00 95.19 194 LYS A N 1
ATOM 1539 C CA . LYS A 1 194 ? 23.970 1.765 -15.497 1.00 95.19 194 LYS A CA 1
ATOM 1540 C C . LYS A 1 194 ? 23.932 2.438 -14.125 1.00 95.19 194 LYS A C 1
ATOM 1542 O O . LYS A 1 194 ? 22.980 2.287 -13.361 1.00 95.19 194 LYS A O 1
ATOM 1547 N N . ASN A 1 195 ? 24.991 3.185 -13.828 1.00 94.50 195 ASN A N 1
ATOM 1548 C CA . ASN A 1 195 ? 25.212 3.796 -12.523 1.00 94.50 195 ASN A CA 1
ATOM 1549 C C . ASN A 1 195 ? 24.067 4.730 -12.111 1.00 94.50 195 ASN A C 1
ATOM 1551 O O . ASN A 1 195 ? 23.641 4.682 -10.965 1.00 94.50 195 ASN A O 1
ATOM 1555 N N . GLU A 1 196 ? 23.521 5.535 -13.022 1.00 95.12 196 GLU A N 1
ATOM 1556 C CA . GLU A 1 196 ? 22.558 6.574 -12.654 1.00 95.12 196 GLU A CA 1
ATOM 1557 C C . GLU A 1 196 ? 21.223 5.996 -12.135 1.00 95.12 196 GLU A C 1
ATOM 1559 O O . GLU A 1 196 ? 20.825 6.346 -11.021 1.00 95.12 196 GLU A O 1
ATOM 1564 N N . PRO A 1 197 ? 20.542 5.053 -12.826 1.00 96.75 197 PRO A N 1
ATOM 1565 C CA . PRO A 1 197 ? 19.379 4.380 -12.241 1.00 96.75 197 PRO A CA 1
ATOM 1566 C C . PRO A 1 197 ? 19.738 3.488 -11.052 1.00 96.75 197 PRO A C 1
ATOM 1568 O O . PRO A 1 197 ? 18.948 3.393 -10.110 1.00 96.75 197 PRO A O 1
ATOM 1571 N N . ARG A 1 198 ? 20.920 2.857 -11.062 1.00 97.44 198 ARG A N 1
ATOM 1572 C CA . ARG A 1 198 ? 21.372 2.002 -9.959 1.00 97.44 198 ARG A CA 1
ATOM 1573 C C . ARG A 1 198 ? 21.490 2.765 -8.647 1.00 97.44 198 ARG A C 1
ATOM 1575 O O . ARG A 1 198 ? 20.990 2.263 -7.648 1.00 97.44 198 ARG A O 1
ATOM 1582 N N . GLU A 1 199 ? 22.078 3.959 -8.635 1.00 97.31 199 GLU A N 1
ATOM 1583 C CA . GLU A 1 199 ? 22.217 4.755 -7.407 1.00 97.31 199 GLU A CA 1
ATOM 1584 C C . GLU A 1 199 ? 20.858 5.179 -6.840 1.00 97.31 199 GLU A C 1
ATOM 1586 O O . GLU A 1 199 ? 20.645 5.132 -5.630 1.00 97.31 199 GLU A O 1
ATOM 1591 N N . VAL A 1 200 ? 19.890 5.503 -7.703 1.00 98.38 200 VAL A N 1
ATOM 1592 C CA . VAL A 1 200 ? 18.517 5.809 -7.271 1.00 98.38 200 VAL A CA 1
ATOM 1593 C C . VAL A 1 200 ? 17.850 4.583 -6.630 1.00 98.38 200 VAL A C 1
ATOM 1595 O O . VAL A 1 200 ? 17.241 4.692 -5.565 1.00 98.38 200 VAL A O 1
ATOM 1598 N N . VAL A 1 201 ? 17.980 3.401 -7.241 1.00 98.56 201 VAL A N 1
ATOM 1599 C CA . VAL A 1 201 ? 17.399 2.151 -6.711 1.00 98.56 201 VAL A CA 1
ATOM 1600 C C . VAL A 1 201 ? 18.108 1.695 -5.437 1.00 98.56 201 VAL A C 1
ATOM 1602 O O . VAL A 1 201 ? 17.451 1.268 -4.486 1.00 98.56 201 VAL A O 1
ATOM 1605 N N . LYS A 1 202 ? 19.436 1.830 -5.383 1.00 98.38 202 LYS A N 1
ATOM 1606 C CA . LYS A 1 202 ? 20.240 1.607 -4.178 1.00 98.38 202 LYS A CA 1
ATOM 1607 C C . LYS A 1 202 ? 19.741 2.497 -3.048 1.00 98.38 202 LYS A C 1
ATOM 1609 O O . LYS A 1 202 ? 19.426 1.983 -1.975 1.00 98.38 202 LYS A O 1
ATOM 1614 N N . ARG A 1 203 ? 19.565 3.795 -3.311 1.00 98.44 203 ARG A N 1
ATOM 1615 C CA . ARG A 1 203 ? 19.072 4.730 -2.302 1.00 98.44 203 ARG A CA 1
ATOM 1616 C C . ARG A 1 203 ? 17.668 4.382 -1.815 1.00 98.44 203 ARG A C 1
ATOM 1618 O O . ARG A 1 203 ? 17.425 4.408 -0.613 1.00 98.44 203 ARG A O 1
ATOM 1625 N N . ALA A 1 204 ? 16.758 4.000 -2.708 1.00 98.50 204 ALA A N 1
ATOM 1626 C CA . ALA A 1 204 ? 15.426 3.539 -2.310 1.00 98.50 204 ALA A CA 1
ATOM 1627 C C . ALA A 1 204 ? 15.489 2.310 -1.380 1.00 98.50 204 ALA A C 1
ATOM 1629 O O . ALA A 1 204 ? 14.777 2.255 -0.377 1.00 98.50 204 ALA A O 1
ATOM 1630 N N . GLY A 1 205 ? 16.392 1.364 -1.657 1.00 98.19 205 GLY A N 1
ATOM 1631 C CA . GLY A 1 205 ? 16.651 0.223 -0.778 1.00 98.19 205 GLY A CA 1
ATOM 1632 C C . GLY A 1 205 ? 17.189 0.626 0.600 1.00 98.19 205 GLY A C 1
ATOM 1633 O O . GLY A 1 205 ? 16.750 0.074 1.606 1.00 98.19 205 GLY A O 1
ATOM 1634 N N . GLU A 1 206 ? 18.096 1.605 0.674 1.00 98.06 206 GLU A N 1
ATOM 1635 C CA . GLU A 1 206 ? 18.628 2.134 1.946 1.00 98.06 206 GLU A CA 1
ATOM 1636 C C . GLU A 1 206 ? 17.561 2.859 2.772 1.00 98.06 206 GLU A C 1
ATOM 1638 O O . GLU A 1 206 ? 17.547 2.760 3.999 1.00 98.06 206 GLU A O 1
ATOM 1643 N N . LEU A 1 207 ? 16.654 3.568 2.097 1.00 97.25 207 LEU A N 1
ATOM 1644 C CA . LEU A 1 207 ? 15.494 4.213 2.711 1.00 97.25 207 LEU A CA 1
ATOM 1645 C C . LEU A 1 207 ? 14.407 3.203 3.117 1.00 97.25 207 LEU A C 1
ATOM 1647 O O . LEU A 1 207 ? 13.503 3.562 3.871 1.00 97.25 207 LEU A O 1
ATOM 1651 N N . GLY A 1 208 ? 14.494 1.955 2.643 1.00 96.88 208 GLY A N 1
ATOM 1652 C CA . GLY A 1 208 ? 13.524 0.899 2.926 1.00 96.88 208 GLY A CA 1
ATOM 1653 C C . GLY A 1 208 ? 12.168 1.119 2.256 1.00 96.88 208 GLY A C 1
ATOM 1654 O O . GLY A 1 208 ? 11.150 0.717 2.814 1.00 96.88 208 GLY A O 1
ATOM 1655 N N . ILE A 1 209 ? 12.140 1.773 1.091 1.00 98.06 209 ILE A N 1
ATOM 1656 C CA . ILE A 1 209 ? 10.906 2.057 0.349 1.00 98.06 209 ILE A CA 1
ATOM 1657 C C . ILE A 1 209 ? 10.805 1.197 -0.925 1.00 98.06 209 ILE A C 1
ATOM 1659 O O . ILE A 1 209 ? 11.824 0.910 -1.563 1.00 98.06 209 ILE A O 1
ATOM 1663 N N . PRO A 1 210 ? 9.593 0.795 -1.345 1.00 98.44 210 PRO A N 1
ATOM 1664 C CA . PRO A 1 210 ? 9.396 0.063 -2.590 1.00 98.44 210 PRO A CA 1
ATOM 1665 C C . PRO A 1 210 ? 9.643 0.931 -3.831 1.00 98.44 210 PRO A C 1
ATOM 1667 O O . PRO A 1 210 ? 9.303 2.116 -3.870 1.00 98.44 210 PRO A O 1
ATOM 1670 N N . VAL A 1 211 ? 10.181 0.301 -4.876 1.00 98.81 211 VAL A N 1
ATOM 1671 C CA . VAL A 1 211 ? 10.384 0.889 -6.204 1.00 98.81 211 VAL A CA 1
ATOM 1672 C C . VAL A 1 211 ? 9.482 0.189 -7.208 1.00 98.81 211 VAL A C 1
ATOM 1674 O O . VAL A 1 211 ? 9.641 -1.004 -7.448 1.00 98.81 211 VAL A O 1
ATOM 1677 N N . ILE A 1 212 ? 8.573 0.919 -7.841 1.00 98.75 212 ILE A N 1
ATOM 1678 C CA . ILE A 1 212 ? 7.771 0.421 -8.957 1.00 98.75 212 ILE A CA 1
ATOM 1679 C C . ILE A 1 212 ? 8.346 0.910 -10.283 1.00 98.75 212 ILE A C 1
ATOM 1681 O O . ILE A 1 212 ? 8.522 2.108 -10.514 1.00 98.75 212 ILE A O 1
ATOM 1685 N N . PHE A 1 213 ? 8.631 -0.032 -11.173 1.00 98.50 213 PHE A N 1
ATOM 1686 C CA . PHE A 1 213 ? 9.043 0.241 -12.540 1.00 98.50 213 PHE A CA 1
ATOM 1687 C C . PHE A 1 213 ? 7.862 0.086 -13.484 1.00 98.50 213 PHE A C 1
ATOM 1689 O O . PHE A 1 213 ? 7.175 -0.929 -13.471 1.00 98.50 213 PHE A O 1
ATOM 1696 N N . ASP A 1 214 ? 7.671 1.067 -14.360 1.00 97.00 214 ASP A N 1
ATOM 1697 C CA . ASP A 1 214 ? 6.843 0.894 -15.550 1.00 97.00 214 ASP A CA 1
ATOM 1698 C C . ASP A 1 214 ? 7.470 -0.143 -16.489 1.00 97.00 214 ASP A C 1
ATOM 1700 O O . ASP A 1 214 ? 8.553 0.092 -17.041 1.00 97.00 214 ASP A O 1
ATOM 1704 N N . THR A 1 215 ? 6.822 -1.297 -16.665 1.00 95.38 215 THR A N 1
ATOM 1705 C CA . THR A 1 215 ? 7.338 -2.351 -17.542 1.00 95.38 215 THR A CA 1
ATOM 1706 C C . THR A 1 215 ? 6.413 -2.587 -18.731 1.00 95.38 215 THR A C 1
ATOM 1708 O O . THR A 1 215 ? 5.436 -3.312 -18.663 1.00 95.38 215 THR A O 1
ATOM 1711 N N . ARG A 1 216 ? 6.745 -1.957 -19.866 1.00 87.31 216 ARG A N 1
ATOM 1712 C CA . ARG A 1 216 ? 5.974 -2.061 -21.122 1.00 87.31 216 ARG A CA 1
ATOM 1713 C C . ARG A 1 216 ? 6.321 -3.283 -21.978 1.00 87.31 216 ARG A C 1
ATOM 1715 O O . ARG A 1 216 ? 5.706 -3.485 -23.016 1.00 87.31 216 ARG A O 1
ATOM 1722 N N . ASN A 1 217 ? 7.361 -4.031 -21.612 1.00 92.00 217 ASN A N 1
ATOM 1723 C CA . ASN A 1 217 ? 7.786 -5.247 -22.304 1.00 92.00 217 ASN A CA 1
ATOM 1724 C C . ASN A 1 217 ? 8.770 -6.067 -21.448 1.00 92.00 217 ASN A C 1
ATOM 1726 O O . ASN A 1 217 ? 9.372 -5.571 -20.489 1.00 92.00 217 ASN A O 1
ATOM 1730 N N . MET A 1 218 ? 9.016 -7.307 -21.875 1.00 95.75 218 MET A N 1
ATOM 1731 C CA . MET A 1 218 ? 9.948 -8.233 -21.222 1.00 95.75 218 MET A CA 1
ATOM 1732 C C . MET A 1 218 ? 11.416 -7.803 -21.250 1.00 95.75 218 MET A C 1
ATOM 1734 O O . MET A 1 218 ? 12.182 -8.205 -20.374 1.00 95.75 218 MET A O 1
ATOM 1738 N N . ARG A 1 219 ? 11.844 -6.971 -22.212 1.00 95.69 219 ARG A N 1
ATOM 1739 C CA . ARG A 1 219 ? 13.220 -6.443 -22.210 1.00 95.69 219 ARG A CA 1
ATOM 1740 C C . ARG A 1 219 ? 13.447 -5.603 -20.956 1.00 95.69 219 ARG A C 1
ATOM 1742 O O . ARG A 1 219 ? 14.475 -5.773 -20.307 1.00 95.69 219 ARG A O 1
ATOM 1749 N N . THR A 1 220 ? 12.487 -4.761 -20.580 1.00 96.94 220 THR A N 1
ATOM 1750 C CA . THR A 1 220 ? 12.550 -3.979 -19.339 1.00 96.94 220 THR A CA 1
ATOM 1751 C C . THR A 1 220 ? 12.619 -4.886 -18.107 1.00 96.94 220 THR A C 1
ATOM 1753 O O . THR A 1 220 ? 13.500 -4.692 -17.273 1.00 96.94 220 THR A O 1
ATOM 1756 N N . VAL A 1 221 ? 11.773 -5.922 -18.028 1.00 98.19 221 VAL A N 1
ATOM 1757 C CA . VAL A 1 221 ? 11.767 -6.893 -16.913 1.00 98.19 221 VAL A CA 1
ATOM 1758 C C . VAL A 1 221 ? 13.131 -7.565 -16.735 1.00 98.19 221 VAL A C 1
ATOM 1760 O O . VAL A 1 221 ? 13.695 -7.553 -15.640 1.00 98.19 221 VAL A O 1
ATOM 1763 N N . VAL A 1 222 ? 13.709 -8.090 -17.819 1.00 98.25 222 VAL A N 1
ATOM 1764 C CA . VAL A 1 222 ? 15.014 -8.772 -17.783 1.00 98.25 222 VAL A CA 1
ATOM 1765 C C . VAL A 1 222 ? 16.130 -7.835 -17.311 1.00 98.25 222 VAL A C 1
ATOM 1767 O O . VAL A 1 222 ? 16.999 -8.251 -16.545 1.00 98.25 222 VAL A O 1
ATOM 1770 N N . ARG A 1 223 ? 16.116 -6.567 -17.733 1.00 98.19 223 ARG A N 1
ATOM 1771 C CA . ARG A 1 223 ? 17.136 -5.590 -17.318 1.00 98.19 223 ARG A CA 1
ATOM 1772 C C . ARG A 1 223 ? 16.984 -5.152 -15.866 1.00 98.19 223 ARG A C 1
ATOM 1774 O O . ARG A 1 223 ? 17.987 -4.970 -15.186 1.00 98.19 223 ARG A O 1
ATOM 1781 N N . ILE A 1 224 ? 15.755 -5.044 -15.362 1.00 98.50 224 ILE A N 1
ATOM 1782 C CA . ILE A 1 224 ? 15.511 -4.790 -13.935 1.00 98.50 224 ILE A CA 1
ATOM 1783 C C . ILE A 1 224 ? 16.021 -5.962 -13.091 1.00 98.50 224 ILE A C 1
ATOM 1785 O O . ILE A 1 224 ? 16.707 -5.740 -12.096 1.00 98.50 224 ILE A O 1
ATOM 1789 N N . LYS A 1 225 ? 15.769 -7.211 -13.508 1.00 98.31 225 LYS A N 1
ATOM 1790 C CA . LYS A 1 225 ? 16.318 -8.394 -12.825 1.00 98.31 225 LYS A CA 1
ATOM 1791 C C . LYS A 1 225 ? 17.848 -8.359 -12.773 1.00 98.31 225 LYS A C 1
ATOM 1793 O O . LYS A 1 225 ? 18.424 -8.568 -11.711 1.00 98.31 225 LYS A O 1
ATOM 1798 N N . ARG A 1 226 ? 18.505 -8.027 -13.888 1.00 98.38 226 ARG A N 1
ATOM 1799 C CA . ARG A 1 226 ? 19.971 -7.880 -13.949 1.00 98.38 226 ARG A CA 1
ATOM 1800 C C . ARG A 1 226 ? 20.495 -6.746 -13.073 1.00 98.38 226 ARG A C 1
ATOM 1802 O O . ARG A 1 226 ? 21.535 -6.917 -12.445 1.00 98.38 226 ARG A O 1
ATOM 1809 N N . LEU A 1 227 ? 19.781 -5.621 -12.991 1.00 98.44 227 LEU A N 1
ATOM 1810 C CA . LEU A 1 227 ? 20.103 -4.549 -12.048 1.00 98.44 227 LEU A CA 1
ATOM 1811 C C . LEU A 1 227 ? 20.085 -5.079 -10.605 1.00 98.44 227 LEU A C 1
ATOM 1813 O O . LEU A 1 227 ? 21.076 -4.924 -9.894 1.00 98.44 227 LEU A O 1
ATOM 1817 N N . VAL A 1 228 ? 19.013 -5.768 -10.202 1.00 98.38 228 VAL A N 1
ATOM 1818 C CA . VAL A 1 228 ? 18.893 -6.373 -8.862 1.00 98.38 228 VAL A CA 1
ATOM 1819 C C . VAL A 1 228 ? 20.014 -7.383 -8.597 1.00 98.38 228 VAL A C 1
ATOM 1821 O O . VAL A 1 228 ? 20.621 -7.353 -7.527 1.00 98.38 228 VAL A O 1
ATOM 1824 N N . ASP A 1 229 ? 20.343 -8.235 -9.570 1.00 97.88 229 ASP A N 1
ATOM 1825 C CA . ASP A 1 229 ? 21.444 -9.199 -9.449 1.00 97.88 229 ASP A CA 1
ATOM 1826 C C . ASP A 1 229 ? 22.803 -8.509 -9.302 1.00 97.88 229 ASP A C 1
ATOM 1828 O O . ASP A 1 229 ? 23.632 -8.928 -8.494 1.00 97.88 229 ASP A O 1
ATOM 1832 N N . SER A 1 230 ? 23.034 -7.425 -10.046 1.00 97.31 230 SER A N 1
ATOM 1833 C CA . SER A 1 230 ? 24.272 -6.648 -9.947 1.00 97.31 230 SER A CA 1
ATOM 1834 C C . SER A 1 230 ? 24.432 -5.996 -8.571 1.00 97.31 230 SER A C 1
ATOM 1836 O O . SER A 1 230 ? 25.522 -6.027 -8.010 1.00 97.31 230 SER A O 1
ATOM 1838 N N . MET A 1 231 ? 23.340 -5.481 -7.995 1.00 97.81 231 MET A N 1
ATOM 1839 C CA . MET A 1 231 ? 23.336 -4.907 -6.649 1.00 97.81 231 MET A CA 1
ATOM 1840 C C . MET A 1 231 ? 23.528 -5.984 -5.581 1.00 97.81 231 MET A C 1
ATOM 1842 O O . MET A 1 231 ? 24.243 -5.771 -4.612 1.00 97.81 231 MET A O 1
ATOM 1846 N N . ARG A 1 232 ? 22.933 -7.169 -5.748 1.00 96.38 232 ARG A N 1
ATOM 1847 C CA . ARG A 1 232 ? 23.093 -8.274 -4.789 1.00 96.38 232 ARG A CA 1
ATOM 1848 C C . ARG A 1 232 ? 24.538 -8.746 -4.658 1.00 96.38 232 ARG A C 1
ATOM 1850 O O . ARG A 1 232 ? 24.945 -9.142 -3.572 1.00 96.38 232 ARG A O 1
ATOM 1857 N N . ASN A 1 233 ? 25.280 -8.716 -5.760 1.00 93.88 233 ASN A N 1
ATOM 1858 C CA . ASN A 1 233 ? 26.675 -9.145 -5.813 1.00 93.88 233 ASN A CA 1
ATOM 1859 C C . ASN A 1 233 ? 27.671 -8.020 -5.479 1.00 93.88 233 ASN A C 1
ATOM 1861 O O . ASN A 1 233 ? 28.878 -8.245 -5.533 1.00 93.88 233 ASN A O 1
ATOM 1865 N N . ASP A 1 234 ? 27.181 -6.826 -5.141 1.00 96.19 234 ASP A N 1
ATOM 1866 C CA . ASP A 1 234 ? 27.993 -5.679 -4.752 1.00 96.19 234 ASP A CA 1
ATOM 1867 C C . ASP A 1 234 ? 27.993 -5.497 -3.220 1.00 96.19 234 ASP A C 1
ATOM 1869 O O . ASP A 1 234 ? 26.937 -5.219 -2.638 1.00 96.19 234 ASP A O 1
ATOM 1873 N N . PRO A 1 235 ? 29.158 -5.608 -2.550 1.00 93.62 235 PRO A N 1
ATOM 1874 C CA . PRO A 1 235 ? 29.281 -5.366 -1.113 1.00 93.62 235 PRO A CA 1
ATOM 1875 C C . PRO A 1 235 ? 28.751 -3.997 -0.659 1.00 93.62 235 PRO A C 1
ATOM 1877 O O . PRO A 1 235 ? 28.169 -3.905 0.427 1.00 93.62 235 PRO A O 1
ATOM 1880 N N . ASP A 1 236 ? 28.863 -2.959 -1.495 1.00 94.94 236 ASP A N 1
ATOM 1881 C CA . ASP A 1 236 ? 28.417 -1.595 -1.167 1.00 94.94 236 ASP A CA 1
ATOM 1882 C C . ASP A 1 236 ? 26.887 -1.452 -1.183 1.00 94.94 236 ASP A C 1
ATOM 1884 O O . ASP A 1 236 ? 26.333 -0.464 -0.695 1.00 94.94 236 ASP A O 1
ATOM 1888 N N . CYS A 1 237 ? 26.177 -2.447 -1.715 1.00 96.62 237 CYS A N 1
ATOM 1889 C CA . CYS A 1 237 ? 24.720 -2.490 -1.765 1.00 96.62 237 CYS A CA 1
ATOM 1890 C C . CYS A 1 237 ? 24.106 -3.320 -0.623 1.00 96.62 237 CYS A C 1
ATOM 1892 O O . CYS A 1 237 ? 22.885 -3.468 -0.567 1.00 96.62 237 CYS A O 1
ATOM 1894 N N . GLY A 1 238 ? 24.901 -3.844 0.319 1.00 95.31 238 GLY A N 1
ATOM 1895 C CA . GLY A 1 238 ? 24.406 -4.728 1.382 1.00 95.31 238 GLY A CA 1
ATOM 1896 C C . GLY A 1 238 ? 23.300 -4.116 2.256 1.00 95.31 238 GLY A C 1
ATOM 1897 O O . GLY A 1 238 ? 22.351 -4.809 2.624 1.00 95.31 238 GLY A O 1
ATOM 1898 N N . ALA A 1 239 ? 23.384 -2.816 2.566 1.00 94.25 239 ALA A N 1
ATOM 1899 C CA . ALA A 1 239 ? 22.322 -2.097 3.275 1.00 94.25 239 ALA A CA 1
ATOM 1900 C C . ALA A 1 239 ? 21.070 -1.937 2.399 1.00 94.25 239 ALA A C 1
ATOM 1902 O O . ALA A 1 239 ? 19.970 -2.277 2.838 1.00 94.25 239 ALA A O 1
ATOM 1903 N N . ALA A 1 240 ? 21.253 -1.511 1.145 1.00 97.38 240 ALA A N 1
ATOM 1904 C CA . ALA A 1 240 ? 20.172 -1.343 0.181 1.00 97.38 240 ALA A CA 1
ATOM 1905 C C . ALA A 1 240 ? 19.382 -2.640 -0.029 1.00 97.38 240 ALA A C 1
ATOM 1907 O O . ALA A 1 240 ? 18.155 -2.640 0.025 1.00 97.38 240 ALA A O 1
ATOM 1908 N N . MET A 1 241 ? 20.070 -3.771 -0.197 1.00 97.06 241 MET A N 1
ATOM 1909 C CA . MET A 1 241 ? 19.442 -5.064 -0.478 1.00 97.06 241 MET A CA 1
ATOM 1910 C C . MET A 1 241 ? 18.550 -5.584 0.657 1.00 97.06 241 MET A C 1
ATOM 1912 O O . MET A 1 241 ? 17.638 -6.366 0.390 1.00 97.06 241 MET A O 1
ATOM 1916 N N . LYS A 1 242 ? 18.763 -5.152 1.909 1.00 94.25 242 LYS A N 1
ATOM 1917 C CA . LYS A 1 242 ? 17.886 -5.521 3.037 1.00 94.25 242 LYS A CA 1
ATOM 1918 C C . LYS A 1 242 ? 16.505 -4.869 2.910 1.00 94.25 242 LYS A C 1
ATOM 1920 O O . LYS A 1 242 ? 15.488 -5.531 3.143 1.00 94.25 242 LYS A O 1
ATOM 1925 N N . GLY A 1 243 ? 16.472 -3.595 2.518 1.00 94.88 243 GLY A N 1
ATOM 1926 C CA . GLY A 1 243 ? 15.242 -2.817 2.359 1.00 94.88 243 GLY A CA 1
ATOM 1927 C C . GLY A 1 243 ? 14.634 -2.867 0.955 1.00 94.88 243 GLY A C 1
ATOM 1928 O O . GLY A 1 243 ? 13.449 -2.588 0.806 1.00 94.88 243 GLY A O 1
ATOM 1929 N N . LEU A 1 244 ? 15.399 -3.263 -0.067 1.00 97.69 244 LEU A N 1
ATOM 1930 C CA . LEU A 1 244 ? 14.967 -3.199 -1.462 1.00 97.69 244 LEU A CA 1
ATOM 1931 C C . LEU A 1 244 ? 13.729 -4.062 -1.726 1.00 97.69 244 LEU A C 1
ATOM 1933 O O . LEU A 1 244 ? 13.695 -5.250 -1.399 1.00 97.69 244 LEU A O 1
ATOM 1937 N N . ARG A 1 24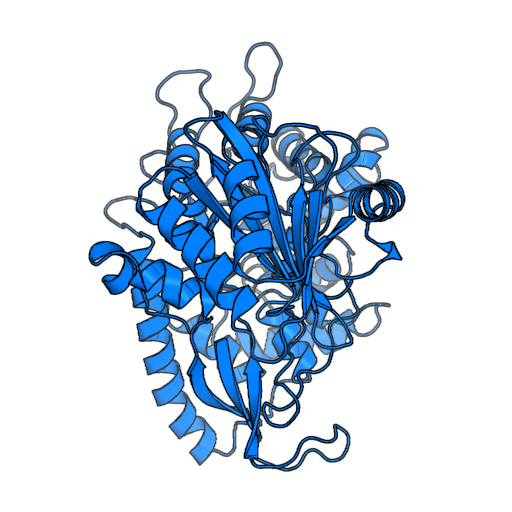5 ? 12.731 -3.462 -2.374 1.00 97.88 245 ARG A N 1
ATOM 1938 C CA . ARG A 1 245 ? 11.551 -4.124 -2.935 1.00 97.88 245 ARG A CA 1
ATOM 1939 C C . ARG A 1 245 ? 11.285 -3.518 -4.307 1.00 97.88 245 ARG A C 1
ATOM 1941 O O . ARG A 1 245 ? 11.251 -2.298 -4.436 1.00 97.88 245 ARG A O 1
ATOM 1948 N N . VAL A 1 246 ? 11.128 -4.357 -5.321 1.00 98.69 246 VAL A N 1
ATOM 1949 C CA . VAL A 1 246 ? 10.973 -3.953 -6.721 1.00 98.69 246 VAL A CA 1
ATOM 1950 C C . VAL A 1 246 ? 9.663 -4.507 -7.261 1.00 98.69 246 VAL A C 1
ATOM 1952 O O . VAL A 1 246 ? 9.433 -5.709 -7.213 1.00 98.69 246 VAL A O 1
ATOM 1955 N N . ILE A 1 247 ? 8.818 -3.634 -7.794 1.00 98.81 247 ILE A N 1
ATOM 1956 C CA . ILE A 1 247 ? 7.523 -3.971 -8.382 1.00 98.81 247 ILE A CA 1
ATOM 1957 C C . ILE A 1 247 ? 7.621 -3.777 -9.897 1.00 98.81 247 ILE A C 1
ATOM 1959 O O . ILE A 1 247 ? 8.003 -2.707 -10.379 1.00 98.81 247 ILE A O 1
ATOM 1963 N N . LEU A 1 248 ? 7.284 -4.817 -10.650 1.00 98.69 248 LEU A N 1
ATOM 1964 C CA . LEU A 1 248 ? 7.174 -4.816 -12.103 1.00 98.69 248 LEU A CA 1
ATOM 1965 C C . LEU A 1 248 ? 5.720 -4.501 -12.471 1.00 98.69 248 LEU A C 1
ATOM 1967 O O . LEU A 1 248 ? 4.865 -5.384 -12.396 1.00 98.69 248 LEU A O 1
ATOM 1971 N N . ALA A 1 249 ? 5.438 -3.247 -12.834 1.00 97.44 249 ALA A N 1
ATOM 1972 C CA . ALA A 1 249 ? 4.090 -2.833 -13.227 1.00 97.44 249 ALA A CA 1
ATOM 1973 C C . ALA A 1 249 ? 3.622 -3.584 -14.475 1.00 97.44 249 ALA A C 1
ATOM 1975 O O . ALA A 1 249 ? 4.432 -3.855 -15.369 1.00 97.44 249 ALA A O 1
ATOM 1976 N N . HIS A 1 250 ? 2.326 -3.853 -14.567 1.00 95.88 250 HIS A N 1
ATOM 1977 C CA . HIS A 1 250 ? 1.686 -4.459 -15.739 1.00 95.88 250 HIS A CA 1
ATOM 1978 C C . HIS A 1 250 ? 2.112 -5.890 -16.071 1.00 95.88 250 HIS A C 1
ATOM 1980 O O . HIS A 1 250 ? 1.950 -6.334 -17.210 1.00 95.88 250 HIS A O 1
ATOM 1986 N N . CYS A 1 251 ? 2.759 -6.598 -15.141 1.00 95.88 251 CYS A N 1
ATOM 1987 C CA . CYS A 1 251 ? 3.369 -7.907 -15.406 1.00 95.88 251 CYS A CA 1
ATOM 1988 C C . CYS A 1 251 ? 4.243 -7.912 -16.685 1.00 95.88 251 CYS A C 1
ATOM 1990 O O . CYS A 1 251 ? 4.313 -8.898 -17.421 1.00 95.88 251 CYS A O 1
ATOM 1992 N N . GLY A 1 252 ? 4.874 -6.774 -17.000 1.00 93.38 252 GLY A N 1
ATOM 1993 C CA . GLY A 1 252 ? 5.652 -6.575 -18.221 1.00 93.38 252 GLY A CA 1
ATOM 1994 C C . GLY A 1 252 ? 4.884 -6.708 -19.541 1.00 93.38 252 GLY A C 1
ATOM 1995 O O . GLY A 1 252 ? 5.526 -6.934 -20.571 1.00 93.38 252 GLY A O 1
ATOM 1996 N N . MET A 1 253 ? 3.553 -6.556 -19.519 1.00 92.44 253 MET A N 1
ATOM 1997 C CA . MET A 1 253 ? 2.616 -6.681 -20.648 1.00 92.44 253 MET A CA 1
ATOM 1998 C C . MET A 1 253 ? 2.612 -8.072 -21.309 1.00 92.44 253 MET A C 1
ATOM 2000 O O . MET A 1 253 ? 2.261 -8.212 -22.480 1.00 92.44 253 MET A O 1
ATOM 2004 N N . SER A 1 254 ? 3.095 -9.110 -20.621 1.00 94.38 254 SER A N 1
ATOM 2005 C CA . SER A 1 254 ? 3.154 -10.479 -21.160 1.00 94.38 254 SER A CA 1
ATOM 2006 C C . SER A 1 254 ? 3.058 -11.501 -20.024 1.00 94.38 254 SER A C 1
ATOM 2008 O O . SER A 1 254 ? 4.062 -12.140 -19.699 1.00 94.38 254 SER A O 1
ATOM 2010 N N . PRO A 1 255 ? 1.875 -11.658 -19.400 1.00 94.06 255 PRO A N 1
ATOM 2011 C CA . PRO A 1 255 ? 1.720 -12.477 -18.199 1.00 94.06 255 PRO A CA 1
ATOM 2012 C C . PRO A 1 255 ? 2.124 -13.940 -18.413 1.00 94.06 255 PRO A C 1
ATOM 2014 O O . PRO A 1 255 ? 2.666 -14.535 -17.502 1.00 94.06 255 PRO A O 1
ATOM 2017 N N . GLY A 1 256 ? 1.970 -14.508 -19.614 1.00 95.06 256 GLY A N 1
ATOM 2018 C CA . GLY A 1 256 ? 2.380 -15.892 -19.904 1.00 95.06 256 GLY A CA 1
ATOM 2019 C C . GLY A 1 256 ? 3.880 -16.110 -20.169 1.00 95.06 256 GLY A C 1
ATOM 2020 O O . GLY A 1 256 ? 4.303 -17.245 -20.394 1.00 95.06 256 GLY A O 1
ATOM 2021 N N . ASP A 1 257 ? 4.710 -15.061 -20.194 1.00 97.31 257 ASP A N 1
ATOM 2022 C CA . ASP A 1 257 ? 6.134 -15.199 -20.522 1.00 97.31 257 ASP A CA 1
ATOM 2023 C C . ASP A 1 257 ? 6.935 -15.765 -19.339 1.00 97.31 257 ASP A C 1
ATOM 2025 O O . ASP A 1 257 ? 6.965 -15.204 -18.243 1.00 97.31 257 ASP A O 1
ATOM 2029 N N . SER A 1 258 ? 7.676 -16.852 -19.564 1.00 96.69 258 SER A N 1
ATOM 2030 C CA . SER A 1 258 ? 8.468 -17.510 -18.516 1.00 96.69 258 SER A CA 1
ATOM 2031 C C . SER A 1 258 ? 9.507 -16.599 -17.852 1.00 96.69 258 SER A C 1
ATOM 2033 O O . SER A 1 258 ? 9.888 -16.839 -16.704 1.00 96.69 258 SER A O 1
ATOM 2035 N N . ARG A 1 259 ? 9.987 -15.561 -18.550 1.00 97.69 259 ARG A N 1
ATOM 2036 C CA . ARG A 1 259 ? 10.984 -14.614 -18.022 1.00 97.69 259 ARG A CA 1
ATOM 2037 C C . ARG A 1 259 ? 10.419 -13.738 -16.910 1.00 97.69 259 ARG A C 1
ATOM 2039 O O . ARG A 1 259 ? 11.186 -13.345 -16.032 1.00 97.69 259 ARG A O 1
ATOM 2046 N N . LEU A 1 260 ? 9.112 -13.463 -16.918 1.00 98.00 260 LEU A N 1
ATOM 2047 C CA . LEU A 1 260 ? 8.442 -12.784 -15.810 1.00 98.00 260 LEU A CA 1
ATOM 2048 C C . LEU A 1 260 ? 8.591 -13.614 -14.532 1.00 98.00 260 LEU A C 1
ATOM 2050 O O . LEU A 1 260 ? 9.111 -13.127 -13.533 1.00 98.00 260 LEU A O 1
ATOM 2054 N N . TYR A 1 261 ? 8.219 -14.892 -14.583 1.00 97.06 261 TYR A N 1
ATOM 2055 C CA . TYR A 1 261 ? 8.269 -15.788 -13.425 1.00 97.06 261 TYR A CA 1
ATOM 2056 C C . TYR A 1 261 ? 9.688 -16.067 -12.941 1.00 97.06 261 TYR A C 1
ATOM 2058 O O . TYR A 1 261 ? 9.914 -16.168 -11.738 1.00 97.06 261 TYR A O 1
ATOM 2066 N N . GLU A 1 262 ? 10.663 -16.122 -13.848 1.00 96.38 262 GLU A N 1
ATOM 2067 C CA . GLU A 1 262 ? 12.072 -16.197 -13.457 1.00 96.38 262 GLU A CA 1
ATOM 2068 C C . GLU A 1 262 ? 12.519 -14.958 -12.666 1.00 96.38 262 GLU A C 1
ATOM 2070 O O . GLU A 1 262 ? 13.250 -15.085 -11.685 1.00 96.38 262 GLU A O 1
ATOM 2075 N N . ALA A 1 263 ? 12.037 -13.764 -13.028 1.00 97.56 263 ALA A N 1
ATOM 2076 C CA . ALA A 1 263 ? 12.275 -12.570 -12.226 1.00 97.56 263 ALA A CA 1
ATOM 2077 C C . ALA A 1 263 ? 11.541 -12.633 -10.874 1.00 97.56 263 ALA A C 1
ATOM 2079 O O . ALA A 1 263 ? 12.135 -12.298 -9.851 1.00 97.56 263 ALA A O 1
ATOM 2080 N N . LEU A 1 264 ? 10.291 -13.107 -10.844 1.00 97.19 264 LEU A N 1
ATOM 2081 C CA . LEU A 1 264 ? 9.464 -13.172 -9.629 1.00 97.19 264 LEU A CA 1
ATOM 2082 C C . LEU A 1 264 ? 9.939 -14.191 -8.586 1.00 97.19 264 LEU A C 1
ATOM 2084 O O . LEU A 1 264 ? 9.632 -14.025 -7.404 1.00 97.19 264 LEU A O 1
ATOM 2088 N N . LYS A 1 265 ? 10.731 -15.199 -8.972 1.00 95.50 265 LYS A N 1
ATOM 2089 C CA . LYS A 1 265 ? 11.424 -16.078 -8.009 1.00 95.50 265 LYS A CA 1
ATOM 2090 C C . LYS A 1 265 ? 12.361 -15.307 -7.083 1.00 95.50 265 LYS A C 1
ATOM 2092 O O . LYS A 1 265 ? 12.655 -15.768 -5.980 1.00 95.50 265 LYS A O 1
ATOM 2097 N N . ASP A 1 266 ? 12.842 -14.140 -7.508 1.00 95.69 266 ASP A N 1
ATOM 2098 C CA . ASP A 1 266 ? 13.677 -13.304 -6.665 1.00 95.69 266 ASP A CA 1
ATOM 2099 C C . ASP A 1 266 ? 12.880 -12.780 -5.456 1.00 95.69 266 ASP A C 1
ATOM 2101 O O . ASP A 1 266 ? 11.820 -12.181 -5.641 1.00 95.69 266 ASP A O 1
ATOM 2105 N N . PRO A 1 267 ? 13.354 -12.938 -4.204 1.00 93.75 267 PRO A N 1
ATOM 2106 C CA . PRO A 1 267 ? 12.610 -12.532 -3.012 1.00 93.75 267 PRO A CA 1
ATOM 2107 C C . PRO A 1 267 ? 12.258 -11.040 -2.955 1.00 93.75 267 PRO A C 1
ATOM 2109 O O . PRO A 1 267 ? 11.298 -10.706 -2.255 1.00 93.75 267 PRO A O 1
ATOM 2112 N N . VAL A 1 268 ? 12.988 -10.168 -3.664 1.00 96.50 268 VAL A N 1
ATOM 2113 C CA . VAL A 1 268 ? 12.736 -8.718 -3.662 1.00 96.50 268 VAL A CA 1
ATOM 2114 C C . VAL A 1 268 ? 11.891 -8.236 -4.837 1.00 96.50 268 VAL A C 1
ATOM 2116 O O . VAL A 1 268 ? 11.512 -7.069 -4.831 1.00 96.50 268 VAL A O 1
ATOM 2119 N N . ILE A 1 269 ? 11.592 -9.090 -5.822 1.00 98.19 269 ILE A N 1
ATOM 2120 C CA . ILE A 1 269 ? 10.837 -8.716 -7.026 1.00 98.19 269 ILE A CA 1
ATOM 2121 C C . ILE A 1 269 ? 9.393 -9.219 -6.934 1.00 98.19 269 ILE A C 1
ATOM 2123 O O . ILE A 1 269 ? 9.135 -10.352 -6.516 1.00 98.19 269 ILE A O 1
ATOM 2127 N N . PHE A 1 270 ? 8.468 -8.351 -7.332 1.00 98.44 270 PHE A N 1
ATOM 2128 C CA . PHE A 1 270 ? 7.021 -8.534 -7.330 1.00 98.44 270 PHE A CA 1
ATOM 2129 C C . PHE A 1 270 ? 6.442 -8.050 -8.666 1.00 98.44 270 PHE A C 1
ATOM 2131 O O . PHE A 1 270 ? 7.086 -7.278 -9.376 1.00 98.44 270 PHE A O 1
ATOM 2138 N N . ALA A 1 271 ? 5.235 -8.483 -9.008 1.00 98.19 271 ALA A N 1
ATOM 2139 C CA . ALA A 1 271 ? 4.475 -8.034 -10.169 1.00 98.19 271 ALA A CA 1
ATOM 2140 C C . ALA A 1 271 ? 3.224 -7.274 -9.729 1.00 98.19 271 ALA A C 1
ATOM 2142 O O . ALA A 1 271 ? 2.689 -7.525 -8.654 1.00 98.19 271 ALA A O 1
ATOM 2143 N N . GLU A 1 272 ? 2.746 -6.375 -10.576 1.00 97.88 272 GLU A N 1
ATOM 2144 C CA . GLU A 1 272 ? 1.507 -5.628 -10.376 1.00 97.88 272 GLU A CA 1
ATOM 2145 C C . GLU A 1 272 ? 0.605 -5.775 -11.619 1.00 97.88 272 GLU A C 1
ATOM 2147 O O . GLU A 1 272 ? 1.115 -5.867 -12.738 1.00 97.88 272 GLU A O 1
ATOM 2152 N N . THR A 1 273 ? -0.712 -5.899 -11.409 1.00 97.06 273 THR A N 1
ATOM 2153 C CA . THR A 1 273 ? -1.667 -6.447 -12.397 1.00 97.06 273 THR A CA 1
ATOM 2154 C C . THR A 1 273 ? -2.311 -5.443 -13.348 1.00 97.06 273 THR A C 1
ATOM 2156 O O . THR A 1 273 ? -3.075 -5.859 -14.218 1.00 97.06 273 THR A O 1
ATOM 2159 N N . SER A 1 274 ? -2.103 -4.139 -13.183 1.00 94.12 274 SER A N 1
ATOM 2160 C CA . SER A 1 274 ? -2.752 -3.129 -14.022 1.00 94.12 274 SER A CA 1
ATOM 2161 C C . SER A 1 274 ? -2.505 -3.374 -15.514 1.00 94.12 274 SER A C 1
ATOM 2163 O O . SER A 1 274 ? -1.512 -3.984 -15.900 1.00 94.12 274 SER A O 1
ATOM 2165 N N . THR A 1 275 ? -3.398 -2.897 -16.382 1.00 90.56 275 THR A N 1
ATOM 2166 C CA . THR A 1 275 ? -3.422 -3.143 -17.845 1.00 90.56 275 THR A CA 1
ATOM 2167 C C . THR A 1 275 ? -3.862 -4.546 -18.300 1.00 90.56 275 THR A C 1
ATOM 2169 O O . THR A 1 275 ? -4.279 -4.699 -19.455 1.00 90.56 275 THR A O 1
ATOM 2172 N N . LEU A 1 276 ? -3.800 -5.565 -17.433 1.00 92.06 276 LEU A N 1
ATOM 2173 C CA . LEU A 1 276 ? -4.222 -6.927 -17.777 1.00 92.06 276 LEU A CA 1
ATOM 2174 C C . LEU A 1 276 ? -5.745 -7.019 -17.878 1.00 92.06 276 LEU A C 1
ATOM 2176 O O . LEU A 1 276 ? -6.458 -6.469 -17.045 1.00 92.06 276 LEU A O 1
ATOM 2180 N N . HIS A 1 277 ? -6.239 -7.723 -18.891 1.00 89.19 277 HIS A N 1
ATOM 2181 C CA . HIS A 1 277 ? -7.668 -7.838 -19.185 1.00 89.19 277 HIS A CA 1
ATOM 2182 C C . HIS A 1 277 ? -7.986 -9.149 -19.899 1.00 89.19 277 HIS A C 1
ATOM 2184 O O . HIS A 1 277 ? -7.098 -9.802 -20.449 1.00 89.19 277 HIS A O 1
ATOM 2190 N N . ASP A 1 278 ? -9.262 -9.530 -19.906 1.00 88.81 278 ASP A N 1
ATOM 2191 C CA . ASP A 1 278 ? -9.741 -10.732 -20.591 1.00 88.81 278 ASP A CA 1
ATOM 2192 C C . ASP A 1 278 ? -8.868 -11.974 -20.289 1.00 88.81 278 ASP A C 1
ATOM 2194 O O . ASP A 1 278 ? -8.713 -12.382 -19.138 1.00 88.81 278 ASP A O 1
ATOM 2198 N N . LYS A 1 279 ? -8.273 -12.579 -21.326 1.00 91.75 279 LYS A N 1
ATOM 2199 C CA . LYS A 1 279 ? -7.494 -13.823 -21.238 1.00 91.75 279 LYS A CA 1
ATOM 2200 C C . LYS A 1 279 ? -6.130 -13.652 -20.574 1.00 91.75 279 LYS A C 1
ATOM 2202 O O . LYS A 1 279 ? -5.542 -14.653 -20.175 1.00 91.75 279 LYS A O 1
ATOM 2207 N N . ASP A 1 280 ? -5.635 -12.426 -20.436 1.00 94.62 280 ASP A N 1
ATOM 2208 C CA . ASP A 1 280 ? -4.372 -12.170 -19.743 1.00 94.62 280 ASP A CA 1
ATOM 2209 C C . ASP A 1 280 ? -4.481 -12.486 -18.246 1.00 94.62 280 ASP A C 1
ATOM 2211 O O . ASP A 1 280 ? -3.501 -12.907 -17.627 1.00 94.62 280 ASP A O 1
ATOM 2215 N N . VAL A 1 281 ? -5.679 -12.310 -17.674 1.00 96.44 281 VAL A N 1
ATOM 2216 C CA . VAL A 1 281 ? -5.922 -12.461 -16.238 1.00 96.44 281 VAL A CA 1
ATOM 2217 C C . VAL A 1 281 ? -5.783 -13.922 -15.785 1.00 96.44 281 VAL A C 1
ATOM 2219 O O . VAL A 1 281 ? -4.911 -14.169 -14.948 1.00 96.44 281 VAL A O 1
ATOM 2222 N N . PRO A 1 282 ? -6.516 -14.911 -16.345 1.00 97.25 282 PRO A N 1
ATOM 2223 C CA . PRO A 1 282 ? -6.317 -16.315 -15.971 1.00 97.25 282 PRO A CA 1
ATOM 2224 C C . PRO A 1 282 ? -4.886 -16.795 -16.233 1.00 97.25 282 PRO A C 1
ATOM 2226 O O . PRO A 1 282 ? -4.273 -17.420 -15.368 1.00 97.25 282 PRO A O 1
ATOM 2229 N N . VAL A 1 283 ? -4.306 -16.413 -17.381 1.00 97.75 283 VAL A N 1
ATOM 2230 C CA . VAL A 1 283 ? -2.940 -16.806 -17.764 1.00 97.75 283 VAL A CA 1
ATOM 2231 C C . VAL A 1 283 ? -1.918 -16.388 -16.708 1.00 97.75 283 VAL A C 1
ATOM 2233 O O . VAL A 1 283 ? -1.033 -17.184 -16.386 1.00 97.75 283 VAL A O 1
ATOM 2236 N N . LEU A 1 284 ? -2.036 -15.175 -16.147 1.00 97.62 284 LEU A N 1
ATOM 2237 C CA . LEU A 1 284 ? -1.151 -14.707 -15.079 1.00 97.62 284 LEU A CA 1
ATOM 2238 C C . LEU A 1 284 ? -1.193 -15.643 -13.869 1.00 97.62 284 LEU A C 1
ATOM 2240 O O . LEU A 1 284 ? -0.135 -16.054 -13.382 1.00 97.62 284 LEU A O 1
ATOM 2244 N N . PHE A 1 285 ? -2.393 -15.917 -13.357 1.00 97.56 285 PHE A N 1
ATOM 2245 C CA . PHE A 1 285 ? -2.587 -16.617 -12.089 1.00 97.56 285 PHE A CA 1
ATOM 2246 C C . PHE A 1 285 ? -2.286 -18.113 -12.206 1.00 97.56 285 PHE A C 1
ATOM 2248 O O . PHE A 1 285 ? -1.601 -18.664 -11.341 1.00 97.56 285 PHE A O 1
ATOM 2255 N N . GLU A 1 286 ? -2.694 -18.753 -13.301 1.00 96.38 286 GLU A N 1
ATOM 2256 C CA . GLU A 1 286 ? -2.353 -20.147 -13.603 1.00 96.38 286 GLU A CA 1
ATOM 2257 C C . GLU A 1 286 ? -0.840 -20.331 -13.730 1.00 96.38 286 GLU A C 1
ATOM 2259 O O . GLU A 1 286 ? -0.248 -21.175 -13.053 1.00 96.38 286 GLU A O 1
ATOM 2264 N N . SER A 1 287 ? -0.188 -19.484 -14.533 1.00 96.38 287 SER A N 1
ATOM 2265 C CA . SER A 1 287 ? 1.260 -19.561 -14.737 1.00 96.38 287 SER A CA 1
ATOM 2266 C C . SER A 1 287 ? 2.036 -19.198 -13.465 1.00 96.38 287 SER A C 1
ATOM 2268 O O . SER A 1 287 ? 3.100 -19.766 -13.219 1.00 96.38 287 SER A O 1
ATOM 2270 N N . ALA A 1 288 ? 1.517 -18.294 -12.623 1.00 96.38 288 ALA A N 1
ATOM 2271 C CA . ALA A 1 288 ? 2.108 -17.991 -11.319 1.00 96.38 288 ALA A CA 1
ATOM 2272 C C . ALA A 1 288 ? 2.064 -19.203 -10.393 1.00 96.38 288 ALA A C 1
ATOM 2274 O O . ALA A 1 288 ? 3.101 -19.572 -9.839 1.00 96.38 288 ALA A O 1
ATOM 2275 N N . ARG A 1 289 ? 0.900 -19.850 -10.267 1.00 95.00 289 ARG A N 1
ATOM 2276 C CA . ARG A 1 289 ? 0.760 -21.077 -9.482 1.00 95.00 289 ARG A CA 1
ATOM 2277 C C . ARG A 1 289 ? 1.689 -22.165 -10.014 1.00 95.00 289 ARG A C 1
ATOM 2279 O O . ARG A 1 289 ? 2.493 -22.697 -9.262 1.00 95.00 289 ARG A O 1
ATOM 2286 N N . GLU A 1 290 ? 1.672 -22.443 -11.313 1.00 93.94 290 GLU A N 1
ATOM 2287 C CA . GLU A 1 290 ? 2.518 -23.487 -11.906 1.00 93.94 290 GLU A CA 1
ATOM 2288 C C . GLU A 1 290 ? 4.020 -23.232 -11.674 1.00 93.94 290 GLU A C 1
ATOM 2290 O O . GLU A 1 290 ? 4.768 -24.140 -11.307 1.00 93.94 290 GLU A O 1
ATOM 2295 N N . ARG A 1 291 ? 4.483 -21.991 -11.874 1.00 94.12 291 ARG A N 1
ATOM 2296 C CA . ARG A 1 291 ? 5.922 -21.681 -11.969 1.00 94.12 291 ARG A CA 1
ATOM 2297 C C . ARG A 1 291 ? 6.549 -21.180 -10.674 1.00 94.12 291 ARG A C 1
ATOM 2299 O O . ARG A 1 291 ? 7.779 -21.188 -10.572 1.00 94.12 291 ARG A O 1
ATOM 2306 N N . LEU A 1 292 ? 5.748 -20.721 -9.712 1.00 93.06 292 LEU A N 1
ATOM 2307 C CA . LEU A 1 292 ? 6.229 -20.203 -8.427 1.00 93.06 292 LEU A CA 1
ATOM 2308 C C . LEU A 1 292 ? 5.912 -21.132 -7.249 1.00 93.06 292 LEU A C 1
ATOM 2310 O O . LEU A 1 292 ? 6.590 -21.018 -6.230 1.00 93.06 292 LEU A O 1
ATOM 2314 N N . SER A 1 293 ? 4.979 -22.087 -7.372 1.00 81.44 293 SER A N 1
ATOM 2315 C CA . SER A 1 293 ? 4.660 -23.028 -6.281 1.00 81.44 293 SER A CA 1
ATOM 2316 C C . SER A 1 293 ? 5.815 -23.949 -5.878 1.00 81.44 293 SER A C 1
ATOM 2318 O O . SER A 1 293 ? 5.795 -24.496 -4.784 1.00 81.44 293 SER A O 1
ATOM 2320 N N . SER A 1 294 ? 6.846 -24.116 -6.713 1.00 67.69 294 SER A N 1
ATOM 2321 C CA . SER A 1 294 ? 8.065 -24.843 -6.326 1.00 67.69 294 SER A CA 1
ATOM 2322 C C . SER A 1 294 ? 9.031 -24.007 -5.472 1.00 67.69 294 SER A C 1
ATOM 2324 O O . SER A 1 294 ? 10.108 -24.486 -5.118 1.00 67.69 294 SER A O 1
ATOM 2326 N N . SER A 1 295 ? 8.718 -22.736 -5.213 1.00 63.38 295 SER A N 1
ATOM 2327 C CA . SER A 1 295 ? 9.504 -21.875 -4.332 1.00 63.38 295 SER A CA 1
ATOM 2328 C C . SER A 1 295 ? 9.045 -22.034 -2.878 1.00 63.38 295 SER A C 1
ATOM 2330 O O . SER A 1 295 ? 7.901 -22.380 -2.621 1.00 63.38 295 SER A O 1
ATOM 2332 N N . ASN A 1 296 ? 9.913 -21.746 -1.902 1.00 59.34 296 ASN A N 1
ATOM 2333 C CA . ASN A 1 296 ? 9.563 -21.775 -0.468 1.00 59.34 296 ASN A CA 1
ATOM 2334 C C . ASN A 1 296 ? 8.565 -20.664 -0.050 1.00 59.34 296 ASN A C 1
ATOM 2336 O O . ASN A 1 296 ? 8.486 -20.330 1.131 1.00 59.34 296 ASN A O 1
ATOM 2340 N N . ARG A 1 297 ? 7.885 -20.019 -1.003 1.00 68.62 297 ARG A N 1
ATOM 2341 C CA . ARG A 1 297 ? 6.909 -18.951 -0.786 1.00 68.62 297 ARG A CA 1
ATOM 2342 C C . ARG A 1 297 ? 5.646 -19.246 -1.574 1.00 68.62 297 ARG A C 1
ATOM 2344 O O . ARG A 1 297 ? 5.705 -19.781 -2.679 1.00 68.62 297 ARG A O 1
ATOM 2351 N N . GLU A 1 298 ? 4.525 -18.811 -1.024 1.00 85.56 298 GLU A N 1
ATOM 2352 C CA . GLU A 1 298 ? 3.246 -18.868 -1.713 1.00 85.56 298 GLU A CA 1
ATOM 2353 C C . GLU A 1 298 ? 3.278 -17.966 -2.959 1.00 85.56 298 GLU A C 1
ATOM 2355 O O . GLU A 1 298 ? 3.663 -16.795 -2.894 1.00 85.56 298 GLU A O 1
ATOM 2360 N N . TRP A 1 299 ? 2.875 -18.506 -4.111 1.00 93.94 299 TRP A N 1
ATOM 2361 C CA . TRP A 1 299 ? 2.968 -17.837 -5.418 1.00 93.94 299 TRP A CA 1
ATOM 2362 C C . TRP A 1 299 ? 2.259 -16.473 -5.441 1.00 93.94 299 TRP A C 1
ATOM 2364 O O . TRP A 1 299 ? 2.731 -15.512 -6.051 1.00 93.94 299 TRP A O 1
ATOM 2374 N N . SER A 1 300 ? 1.146 -16.372 -4.723 1.00 95.38 300 SER A N 1
ATOM 2375 C CA . SER A 1 300 ? 0.303 -15.186 -4.604 1.00 95.38 300 SER A CA 1
ATOM 2376 C C . SER A 1 300 ? 0.942 -14.077 -3.768 1.00 95.38 300 SER A C 1
ATOM 2378 O O . SER A 1 300 ? 0.501 -12.942 -3.883 1.00 95.38 300 SER A O 1
ATOM 2380 N N . GLU A 1 301 ? 2.024 -14.319 -3.010 1.00 95.12 301 GLU A N 1
ATOM 2381 C CA . GLU A 1 301 ? 2.801 -13.252 -2.333 1.00 95.12 301 GLU A CA 1
ATOM 2382 C C . GLU A 1 301 ? 3.554 -12.343 -3.312 1.00 95.12 301 GLU A C 1
ATOM 2384 O O . GLU A 1 301 ? 4.144 -11.334 -2.920 1.00 95.12 301 GLU A O 1
ATOM 2389 N N . LYS A 1 302 ? 3.601 -12.724 -4.591 1.00 96.31 302 LYS A N 1
ATOM 2390 C CA . LYS A 1 302 ? 4.369 -12.033 -5.627 1.00 96.31 302 LYS A CA 1
ATOM 2391 C C . LYS A 1 302 ? 3.554 -11.086 -6.487 1.00 96.31 302 LYS A C 1
ATOM 2393 O O . LYS A 1 302 ? 4.149 -10.428 -7.335 1.00 96.31 302 LYS A O 1
ATOM 2398 N N . ILE A 1 303 ? 2.241 -11.009 -6.291 1.00 97.88 303 ILE A N 1
ATOM 2399 C CA . ILE A 1 303 ? 1.330 -10.313 -7.203 1.00 97.88 303 ILE A CA 1
ATOM 2400 C C . ILE A 1 303 ? 0.543 -9.251 -6.436 1.00 97.88 303 ILE A C 1
ATOM 2402 O O . ILE A 1 303 ? -0.038 -9.537 -5.394 1.00 97.88 303 ILE A O 1
ATOM 2406 N N . LEU A 1 304 ? 0.538 -8.023 -6.940 1.00 98.50 304 LEU A N 1
ATOM 2407 C CA . LEU A 1 304 ? -0.158 -6.878 -6.364 1.00 98.50 304 LEU A CA 1
ATOM 2408 C C . LEU A 1 304 ? -1.278 -6.432 -7.299 1.00 98.50 304 LEU A C 1
ATOM 2410 O O . LEU A 1 304 ? -1.070 -6.321 -8.505 1.00 98.50 304 LEU A O 1
ATOM 2414 N N . PHE A 1 305 ? -2.436 -6.111 -6.740 1.00 98.44 305 PHE A N 1
ATOM 2415 C CA . PHE A 1 305 ? -3.499 -5.445 -7.478 1.00 98.44 305 PHE A CA 1
ATOM 2416 C C . PHE A 1 305 ? -3.165 -3.970 -7.753 1.00 98.44 305 PHE A C 1
ATOM 2418 O O . PHE A 1 305 ? -2.706 -3.253 -6.862 1.00 98.44 305 PHE A O 1
ATOM 2425 N N . GLY A 1 306 ? -3.468 -3.493 -8.956 1.00 96.94 306 GLY A N 1
ATOM 2426 C CA . GLY A 1 306 ? -3.473 -2.068 -9.277 1.00 96.94 306 GLY A CA 1
ATOM 2427 C C . GLY A 1 306 ? -4.195 -1.759 -10.586 1.00 96.94 306 GLY A C 1
ATOM 2428 O O . GLY A 1 306 ? -4.585 -2.669 -11.327 1.00 96.94 306 GLY A O 1
ATOM 2429 N N . THR A 1 307 ? -4.446 -0.471 -10.839 1.00 95.50 307 THR A N 1
ATOM 2430 C CA . THR A 1 307 ? -5.393 -0.037 -11.885 1.00 95.50 307 THR A CA 1
ATOM 2431 C C . THR A 1 307 ? -4.757 0.674 -13.081 1.00 95.50 307 THR A C 1
ATOM 2433 O O . THR A 1 307 ? -5.310 0.609 -14.176 1.00 95.50 307 THR A O 1
ATOM 2436 N N . ASP A 1 308 ? -3.615 1.343 -12.899 1.00 93.12 308 ASP A N 1
ATOM 2437 C CA . ASP A 1 308 ? -3.038 2.312 -13.853 1.00 93.12 308 ASP A CA 1
ATOM 2438 C C . ASP A 1 308 ? -4.027 3.425 -14.257 1.00 93.12 308 ASP A C 1
ATOM 2440 O O . ASP A 1 308 ? -3.944 4.028 -15.335 1.00 93.12 308 ASP A O 1
ATOM 2444 N N . PHE A 1 309 ? -4.990 3.735 -13.380 1.00 91.75 309 PHE A N 1
ATOM 2445 C CA . PHE A 1 309 ? -5.906 4.844 -13.607 1.00 91.75 309 PHE A CA 1
ATOM 2446 C C . PHE A 1 309 ? -5.103 6.150 -13.647 1.00 91.75 309 PHE A C 1
ATOM 2448 O O . PHE A 1 309 ? -4.209 6.388 -12.842 1.00 91.75 309 PHE A O 1
ATOM 2455 N N . SER A 1 310 ? -5.362 7.063 -14.568 1.00 78.56 310 SER A N 1
ATOM 2456 C CA . SER A 1 310 ? -6.564 7.222 -15.396 1.00 78.56 310 SER A CA 1
ATOM 2457 C C . SER A 1 310 ? -6.478 6.701 -16.823 1.00 78.56 310 SER A C 1
ATOM 2459 O O . SER A 1 310 ? -7.332 7.057 -17.634 1.00 78.56 310 SER A O 1
ATOM 2461 N N . PHE A 1 311 ? -5.425 5.974 -17.181 1.00 66.25 311 PHE A N 1
ATOM 2462 C CA . PHE A 1 311 ? -5.256 5.533 -18.564 1.00 66.25 311 PHE A CA 1
ATOM 2463 C C . PHE A 1 311 ? -6.224 4.402 -18.909 1.00 66.25 311 PHE A C 1
ATOM 2465 O O . PHE A 1 311 ? -6.709 4.331 -20.036 1.00 66.25 311 PHE A O 1
ATOM 2472 N N . LEU A 1 312 ? -6.525 3.552 -17.926 1.00 64.94 312 LEU A N 1
ATOM 2473 C CA . LEU A 1 312 ? -7.378 2.377 -18.054 1.00 64.94 312 LEU A CA 1
ATOM 2474 C C . LEU A 1 312 ? -8.325 2.325 -16.849 1.00 64.94 312 LEU A C 1
ATOM 2476 O O . LEU A 1 312 ? -7.960 2.744 -15.752 1.00 64.94 312 LEU A O 1
ATOM 2480 N N . SER A 1 313 ? -9.568 1.881 -17.054 1.00 63.34 313 SER A N 1
ATOM 2481 C CA . SER A 1 313 ? -10.613 1.974 -16.022 1.00 63.34 313 SER A CA 1
ATOM 2482 C C . SER A 1 313 ? -11.308 0.644 -15.727 1.00 63.34 313 SER A C 1
ATOM 2484 O O . SER A 1 313 ? -11.432 0.261 -14.569 1.00 63.34 313 SER A O 1
ATOM 2486 N N . VAL A 1 314 ? -11.737 -0.100 -16.746 1.00 75.56 314 VAL A N 1
ATOM 2487 C CA . VAL A 1 314 ? -12.582 -1.294 -16.536 1.00 75.56 314 VAL A CA 1
ATOM 2488 C C . VAL A 1 314 ? -11.808 -2.580 -16.248 1.00 75.56 314 VAL A C 1
ATOM 2490 O O . VAL A 1 314 ? -12.366 -3.517 -15.700 1.00 75.56 314 VAL A O 1
ATOM 2493 N N . GLN A 1 315 ? -10.516 -2.633 -16.554 1.00 89.94 315 GLN A N 1
ATOM 2494 C CA . GLN A 1 315 ? -9.718 -3.863 -16.456 1.00 89.94 315 GLN A CA 1
ATOM 2495 C C . GLN A 1 315 ? -9.514 -4.334 -15.008 1.00 89.94 315 GLN A C 1
ATOM 2497 O O . GLN A 1 315 ? -9.437 -5.525 -14.725 1.00 89.94 315 GLN A O 1
ATOM 2502 N N . ALA A 1 316 ? -9.520 -3.393 -14.062 1.00 93.94 316 ALA A N 1
ATOM 2503 C CA . ALA A 1 316 ? -9.477 -3.684 -12.635 1.00 93.94 316 ALA A CA 1
ATOM 2504 C C . ALA A 1 316 ? -10.637 -4.592 -12.176 1.00 93.94 316 ALA A C 1
ATOM 2506 O O . ALA A 1 316 ? -10.458 -5.416 -11.279 1.00 93.94 316 ALA A O 1
ATOM 2507 N N . MET A 1 317 ? -11.811 -4.475 -12.810 1.00 95.06 317 MET A N 1
ATOM 2508 C CA . MET A 1 317 ? -12.958 -5.348 -12.547 1.00 95.06 317 MET A CA 1
ATOM 2509 C C . MET A 1 317 ? -12.657 -6.793 -12.948 1.00 95.06 317 MET A C 1
ATOM 2511 O O . MET A 1 317 ? -13.052 -7.695 -12.216 1.00 95.06 317 MET A O 1
ATOM 2515 N N . ASP A 1 318 ? -11.962 -7.023 -14.066 1.00 95.12 318 ASP A N 1
ATOM 2516 C CA . ASP A 1 318 ? -11.634 -8.379 -14.525 1.00 95.12 318 ASP A CA 1
ATOM 2517 C C . ASP A 1 318 ? -10.731 -9.094 -13.523 1.00 95.12 318 ASP A C 1
ATOM 2519 O O . ASP A 1 318 ? -10.970 -10.258 -13.212 1.00 95.12 318 ASP A O 1
ATOM 2523 N N . ILE A 1 319 ? -9.755 -8.382 -12.948 1.00 97.31 319 ILE A N 1
ATOM 2524 C CA . ILE A 1 319 ? -8.909 -8.918 -11.876 1.00 97.31 319 ILE A CA 1
ATOM 2525 C C . ILE A 1 319 ? -9.747 -9.262 -10.641 1.00 97.31 319 ILE A C 1
ATOM 2527 O O . ILE A 1 319 ? -9.665 -10.383 -10.146 1.00 97.31 319 ILE A O 1
ATOM 2531 N N . ILE A 1 320 ? -10.561 -8.320 -10.147 1.00 97.94 320 ILE A N 1
ATOM 2532 C CA . ILE A 1 320 ? -11.364 -8.524 -8.929 1.00 97.94 320 ILE A CA 1
ATOM 2533 C C . ILE A 1 320 ? -12.335 -9.694 -9.110 1.00 97.94 320 ILE A C 1
ATOM 2535 O O . ILE A 1 320 ? -12.399 -10.566 -8.251 1.00 97.94 320 ILE A O 1
ATOM 2539 N N . LEU A 1 321 ? -13.075 -9.739 -10.219 1.00 97.81 321 LEU A N 1
ATOM 2540 C CA . LEU A 1 321 ? -14.051 -10.799 -10.469 1.00 97.81 321 LEU A CA 1
ATOM 2541 C C . LEU A 1 321 ? -13.386 -12.145 -10.735 1.00 97.81 321 LEU A C 1
ATOM 2543 O O . LEU A 1 321 ? -13.905 -13.155 -10.273 1.00 97.81 321 LEU A O 1
ATOM 2547 N N . HIS A 1 322 ? -12.235 -12.175 -11.417 1.00 98.12 322 HIS A N 1
ATOM 2548 C CA . HIS A 1 322 ? -11.496 -13.420 -11.577 1.00 98.12 322 HIS A CA 1
ATOM 2549 C C . HIS A 1 322 ? -11.051 -13.960 -10.220 1.00 98.12 322 HIS A C 1
ATOM 2551 O O . HIS A 1 322 ? -11.309 -15.122 -9.964 1.00 98.12 322 HIS A O 1
ATOM 2557 N N . LEU A 1 323 ? -10.498 -13.142 -9.317 1.00 98.50 323 LEU A N 1
ATOM 2558 C CA . LEU A 1 323 ? -10.094 -13.583 -7.970 1.00 98.50 323 LEU A CA 1
ATOM 2559 C C . LEU A 1 323 ? -11.248 -14.182 -7.139 1.00 98.50 323 LEU A C 1
ATOM 2561 O O . LEU A 1 323 ? -11.016 -14.977 -6.235 1.00 98.50 323 LEU A O 1
ATOM 2565 N N . LEU A 1 324 ? -12.493 -13.820 -7.452 1.00 98.56 324 LEU A N 1
ATOM 2566 C CA . LEU A 1 324 ? -13.703 -14.334 -6.802 1.00 98.56 324 LEU A CA 1
ATOM 2567 C C . LEU A 1 324 ? -14.372 -15.484 -7.580 1.00 98.56 324 LEU A C 1
ATOM 2569 O O . LEU A 1 324 ? -15.397 -16.017 -7.143 1.00 98.56 324 LEU A O 1
ATOM 2573 N N . SER A 1 325 ? -13.818 -15.848 -8.737 1.00 98.06 325 SER A N 1
ATOM 2574 C CA . SER A 1 325 ? -14.367 -16.841 -9.660 1.00 98.06 325 SER A CA 1
ATOM 2575 C C . SER A 1 325 ? -13.980 -18.275 -9.308 1.00 98.06 325 SER A C 1
ATOM 2577 O O . SER A 1 325 ? -13.022 -18.513 -8.573 1.00 98.06 325 SER A O 1
ATOM 2579 N N . ARG A 1 326 ? -14.702 -19.238 -9.892 1.00 96.19 326 ARG A N 1
ATOM 2580 C CA . ARG A 1 326 ? -14.353 -20.670 -9.835 1.00 96.19 326 ARG A CA 1
ATOM 2581 C C . ARG A 1 326 ? -13.040 -20.997 -10.545 1.00 96.19 326 ARG A C 1
ATOM 2583 O O . ARG A 1 326 ? -12.365 -21.947 -10.164 1.00 96.19 326 ARG A O 1
ATOM 2590 N N . ASP A 1 327 ? -12.678 -20.194 -11.541 1.00 96.12 327 ASP A N 1
ATOM 2591 C CA . ASP A 1 327 ? -11.470 -20.386 -12.344 1.00 96.12 327 ASP A CA 1
ATOM 2592 C C . ASP A 1 327 ? -10.211 -19.861 -11.647 1.00 96.12 327 ASP A C 1
ATOM 2594 O O . ASP A 1 327 ? -9.096 -20.126 -12.098 1.00 96.12 327 ASP A O 1
ATOM 2598 N N . PHE A 1 328 ? -10.355 -19.109 -10.550 1.00 97.69 328 PHE A N 1
ATOM 2599 C CA . PHE A 1 328 ? -9.198 -18.660 -9.795 1.00 97.69 328 PHE A CA 1
ATOM 2600 C C . PHE A 1 328 ? -8.494 -19.857 -9.160 1.00 97.69 328 PHE A C 1
ATOM 2602 O O . PHE A 1 328 ? -9.086 -20.570 -8.348 1.00 97.69 328 PHE A O 1
ATOM 2609 N N . PRO A 1 329 ? -7.196 -20.065 -9.427 1.00 95.81 329 PRO A N 1
ATOM 2610 C CA . PRO A 1 329 ? -6.495 -21.213 -8.884 1.00 95.81 329 PRO A CA 1
ATOM 2611 C C . PRO A 1 329 ? -6.085 -21.016 -7.412 1.00 95.81 329 PRO A C 1
ATOM 2613 O O . PRO A 1 329 ? -5.263 -21.780 -6.913 1.00 95.81 329 PRO A O 1
ATOM 2616 N N . GLY A 1 330 ? -6.573 -19.992 -6.717 1.00 95.12 330 GLY A N 1
ATOM 2617 C CA . GLY A 1 330 ? -6.227 -19.708 -5.328 1.00 95.12 330 GLY A CA 1
ATOM 2618 C C . GLY A 1 330 ? -7.416 -19.769 -4.376 1.00 95.12 330 GLY A C 1
ATOM 2619 O O . GLY A 1 330 ? -8.534 -20.139 -4.715 1.00 95.12 330 GLY A O 1
ATOM 2620 N N . THR A 1 331 ? -7.131 -19.391 -3.143 1.00 95.06 331 THR A N 1
ATOM 2621 C CA . THR A 1 331 ? -8.037 -19.298 -2.005 1.00 95.06 331 THR A CA 1
ATOM 2622 C C . THR A 1 331 ? -8.507 -17.858 -1.779 1.00 95.06 331 THR A C 1
ATOM 2624 O O . THR A 1 331 ? -8.015 -16.899 -2.381 1.00 95.06 331 THR A O 1
ATOM 2627 N N . LEU A 1 332 ? -9.439 -17.664 -0.848 1.00 96.19 332 LEU A N 1
ATOM 2628 C CA . LEU A 1 332 ? -9.835 -16.318 -0.433 1.00 96.19 332 LEU A CA 1
ATOM 2629 C C . LEU A 1 332 ? -8.690 -15.606 0.327 1.00 96.19 332 LEU A C 1
ATOM 2631 O O . LEU A 1 332 ? -8.524 -14.393 0.184 1.00 96.19 332 LEU A O 1
ATOM 2635 N N . ALA A 1 333 ? -7.814 -16.349 1.017 1.00 95.25 333 ALA A N 1
ATOM 2636 C CA . ALA A 1 333 ? -6.544 -15.830 1.536 1.00 95.25 333 ALA A CA 1
ATOM 2637 C C . ALA A 1 333 ? -5.606 -15.323 0.426 1.00 95.25 333 ALA A C 1
ATOM 2639 O O . ALA A 1 333 ? -5.033 -14.239 0.551 1.00 95.25 333 ALA A O 1
ATOM 2640 N N . ASP A 1 334 ? -5.455 -16.072 -0.674 1.00 97.12 334 ASP A N 1
ATOM 2641 C CA . ASP A 1 334 ? -4.694 -15.623 -1.852 1.00 97.12 334 ASP A CA 1
ATOM 2642 C C . ASP A 1 334 ? -5.278 -14.332 -2.425 1.00 97.12 334 ASP A C 1
ATOM 2644 O O . ASP A 1 334 ? -4.544 -13.378 -2.691 1.00 97.12 334 ASP A O 1
ATOM 2648 N N . THR A 1 335 ? -6.605 -14.278 -2.537 1.00 98.19 335 THR A N 1
ATOM 2649 C CA . THR A 1 335 ? -7.338 -13.093 -2.992 1.00 98.19 335 THR A CA 1
ATOM 2650 C C . THR A 1 335 ? -7.033 -11.882 -2.118 1.00 98.19 335 THR A C 1
ATOM 2652 O O . THR A 1 335 ? -6.639 -10.834 -2.629 1.00 98.19 335 THR A O 1
ATOM 2655 N N . GLN A 1 336 ? -7.134 -12.014 -0.794 1.00 98.00 336 GLN A N 1
ATOM 2656 C CA . GLN A 1 336 ? -6.840 -10.919 0.130 1.00 98.00 336 GLN A CA 1
ATOM 2657 C C . GLN A 1 336 ? -5.367 -10.472 0.064 1.00 98.00 336 GLN A C 1
ATOM 2659 O O . GLN A 1 336 ? -5.072 -9.272 0.173 1.00 98.00 336 GLN A O 1
ATOM 2664 N N . ARG A 1 337 ? -4.428 -11.400 -0.152 1.00 97.19 337 ARG A N 1
ATOM 2665 C CA . ARG A 1 337 ? -3.010 -11.064 -0.348 1.00 97.19 337 ARG A CA 1
ATOM 2666 C C . ARG A 1 337 ? -2.785 -10.253 -1.618 1.00 97.19 337 ARG A C 1
ATOM 2668 O O . ARG A 1 337 ? -2.138 -9.208 -1.541 1.00 97.19 337 ARG A O 1
ATOM 2675 N N . VAL A 1 338 ? -3.360 -10.684 -2.740 1.00 98.25 338 VAL A N 1
ATOM 2676 C CA . VAL A 1 338 ? -3.250 -9.984 -4.029 1.00 98.25 338 VAL A CA 1
ATOM 2677 C C . VAL A 1 338 ? -3.916 -8.608 -3.973 1.00 98.25 338 VAL A C 1
ATOM 2679 O O . VAL A 1 338 ? -3.307 -7.619 -4.381 1.00 98.25 338 VAL A O 1
ATOM 2682 N N . LEU A 1 339 ? -5.134 -8.523 -3.426 1.00 98.62 339 LEU A N 1
ATOM 2683 C CA . LEU A 1 339 ? -5.911 -7.280 -3.383 1.00 98.62 339 LEU A CA 1
ATOM 2684 C C . LEU A 1 339 ? -5.332 -6.220 -2.443 1.00 98.62 339 LEU A C 1
ATOM 2686 O O . LEU A 1 339 ? -5.541 -5.034 -2.684 1.00 98.62 339 LEU A O 1
ATOM 2690 N N . ALA A 1 340 ? -4.632 -6.605 -1.373 1.00 97.94 340 ALA A N 1
ATOM 2691 C CA . ALA A 1 340 ? -4.053 -5.623 -0.454 1.00 97.94 340 ALA A CA 1
ATOM 2692 C C . ALA A 1 340 ? -2.841 -6.101 0.334 1.00 97.94 340 ALA A C 1
ATOM 2694 O O . ALA A 1 340 ? -1.931 -5.300 0.566 1.00 97.94 340 ALA A O 1
ATOM 2695 N N . GLY A 1 341 ? -2.841 -7.357 0.790 1.00 97.06 341 GLY A N 1
ATOM 2696 C CA . GLY A 1 341 ? -1.878 -7.817 1.787 1.00 97.06 341 GLY A CA 1
ATOM 2697 C C . GLY A 1 341 ? -0.431 -7.596 1.360 1.00 97.06 341 GLY A C 1
ATOM 2698 O O . GLY A 1 341 ? 0.352 -7.013 2.109 1.00 97.06 341 GLY A O 1
ATOM 2699 N N . ASN A 1 342 ? -0.110 -7.927 0.110 1.00 97.75 342 ASN A N 1
ATOM 2700 C CA . ASN A 1 342 ? 1.226 -7.735 -0.445 1.00 97.75 342 ASN A CA 1
ATOM 2701 C C . ASN A 1 342 ? 1.624 -6.255 -0.470 1.00 97.75 342 ASN A C 1
ATOM 2703 O O . ASN A 1 342 ? 2.704 -5.907 0.004 1.00 97.75 342 ASN A O 1
ATOM 2707 N N . THR A 1 343 ? 0.749 -5.364 -0.945 1.00 98.12 343 THR A N 1
ATOM 2708 C CA . THR A 1 343 ? 1.022 -3.918 -0.988 1.00 98.12 343 THR A CA 1
ATOM 2709 C C . THR A 1 343 ? 1.272 -3.350 0.409 1.00 98.12 343 THR A C 1
ATOM 2711 O O . THR A 1 343 ? 2.244 -2.621 0.616 1.00 98.12 343 THR A O 1
ATOM 2714 N N . LEU A 1 344 ? 0.448 -3.720 1.394 1.00 97.62 344 LEU A N 1
ATOM 2715 C CA . LEU A 1 344 ? 0.623 -3.285 2.783 1.00 97.62 344 LEU A CA 1
ATOM 2716 C C . LEU A 1 344 ? 1.923 -3.834 3.391 1.00 97.62 344 LEU A C 1
ATOM 2718 O O . LEU A 1 344 ? 2.653 -3.095 4.053 1.00 97.62 344 LEU A O 1
ATOM 2722 N N . SER A 1 345 ? 2.265 -5.094 3.111 1.00 96.00 345 SER A N 1
ATOM 2723 C CA . SER A 1 345 ? 3.535 -5.704 3.522 1.00 96.00 345 SER A CA 1
ATOM 2724 C C . SER A 1 345 ? 4.762 -5.040 2.890 1.00 96.00 345 SER A C 1
ATOM 2726 O O . SER A 1 345 ? 5.818 -4.998 3.521 1.00 96.00 345 SER A O 1
ATOM 2728 N N . LEU A 1 346 ? 4.666 -4.501 1.671 1.00 96.31 346 LEU A N 1
ATOM 2729 C CA . LEU A 1 346 ? 5.764 -3.736 1.064 1.00 96.31 346 LEU A CA 1
ATOM 2730 C C . LEU A 1 346 ? 5.930 -2.350 1.691 1.00 96.31 346 LEU A C 1
ATOM 2732 O O . LEU A 1 346 ? 7.052 -1.862 1.792 1.00 96.31 346 LEU A O 1
ATOM 2736 N N . LEU A 1 347 ? 4.831 -1.733 2.124 1.00 94.81 347 LEU A N 1
ATOM 2737 C CA . LEU A 1 347 ? 4.834 -0.415 2.755 1.00 94.81 347 LEU A CA 1
ATOM 2738 C C . LEU A 1 347 ? 5.269 -0.415 4.219 1.00 94.81 347 LEU A C 1
ATOM 2740 O O . LEU A 1 347 ? 5.667 0.653 4.672 1.00 94.81 347 LEU A O 1
ATOM 2744 N N . HIS A 1 348 ? 5.117 -1.557 4.907 1.00 90.25 348 HIS A N 1
ATOM 2745 C CA . HIS A 1 348 ? 5.194 -1.909 6.342 1.00 90.25 348 HIS A CA 1
ATOM 2746 C C . HIS A 1 348 ? 5.778 -0.941 7.389 1.00 90.25 348 HIS A C 1
ATOM 2748 O O . HIS A 1 348 ? 5.567 -1.177 8.565 1.00 90.25 348 HIS A O 1
ATOM 2754 N N . SER A 1 349 ? 6.525 0.103 7.063 1.00 93.19 349 SER A N 1
ATOM 2755 C CA . SER A 1 349 ? 6.970 1.137 7.999 1.00 93.19 349 SER A CA 1
ATOM 2756 C C . SER A 1 349 ? 5.899 2.220 8.179 1.00 93.19 349 SER A C 1
ATOM 2758 O O . SER A 1 349 ? 5.329 2.659 7.187 1.00 93.19 349 SER A O 1
ATOM 2760 N N . PRO A 1 350 ? 5.599 2.699 9.397 1.00 95.06 350 PRO A N 1
ATOM 2761 C CA . PRO A 1 350 ? 4.660 3.808 9.582 1.00 95.06 350 PRO A CA 1
ATOM 2762 C C . PRO A 1 350 ? 5.185 5.106 8.940 1.00 95.06 350 PRO A C 1
ATOM 2764 O O . PRO A 1 350 ? 6.398 5.319 8.850 1.00 95.06 350 PRO A O 1
ATOM 2767 N N . PHE A 1 351 ? 4.280 5.995 8.511 1.00 96.88 351 PHE A N 1
ATOM 2768 C CA . PHE A 1 351 ? 4.658 7.306 7.958 1.00 96.88 351 PHE A CA 1
ATOM 2769 C C . PHE A 1 351 ? 5.529 8.097 8.941 1.00 96.88 351 PHE A C 1
ATOM 2771 O O . PHE A 1 351 ? 5.240 8.144 10.134 1.00 96.88 351 PHE A O 1
ATOM 2778 N N . ARG A 1 352 ? 6.563 8.780 8.447 1.00 95.38 352 ARG A N 1
ATOM 2779 C CA . ARG A 1 352 ? 7.360 9.726 9.240 1.00 95.38 352 ARG A CA 1
ATOM 2780 C C . ARG A 1 352 ? 8.129 10.686 8.349 1.00 95.38 352 ARG A C 1
ATOM 2782 O O . ARG A 1 352 ? 8.422 10.365 7.197 1.00 95.38 352 ARG A O 1
ATOM 2789 N N . THR A 1 353 ? 8.544 11.804 8.925 1.00 95.56 353 THR A N 1
ATOM 2790 C CA . THR A 1 353 ? 9.435 12.773 8.278 1.00 95.56 353 THR A CA 1
ATOM 2791 C C . THR A 1 353 ? 10.589 13.182 9.196 1.00 95.56 353 THR A C 1
ATOM 2793 O O . THR A 1 353 ? 10.653 12.823 10.375 1.00 95.56 353 THR A O 1
ATOM 2796 N N . SER A 1 354 ? 11.544 13.936 8.656 1.00 92.31 354 SER A N 1
ATOM 2797 C CA . SER A 1 354 ? 12.722 14.445 9.366 1.00 92.31 354 SER A CA 1
ATOM 2798 C C . SER A 1 354 ? 12.388 15.479 10.444 1.00 92.31 354 SER A C 1
ATOM 2800 O O . SER A 1 354 ? 13.202 15.699 11.335 1.00 92.31 354 SER A O 1
ATOM 2802 N N . ILE A 1 355 ? 11.192 16.077 10.407 1.00 87.44 355 ILE A N 1
ATOM 2803 C CA . ILE A 1 355 ? 10.705 16.997 11.451 1.00 87.44 355 ILE A CA 1
ATOM 2804 C C . ILE A 1 355 ? 10.162 16.270 12.689 1.00 87.44 355 ILE A C 1
ATOM 2806 O O . ILE A 1 355 ? 9.731 16.911 13.649 1.00 87.44 355 ILE A O 1
ATOM 2810 N N . GLY A 1 356 ? 10.138 14.938 12.657 1.00 85.12 356 GLY A N 1
ATOM 2811 C CA . GLY A 1 356 ? 9.771 14.115 13.792 1.00 85.12 356 GLY A CA 1
ATOM 2812 C C . GLY A 1 356 ? 10.620 14.381 15.026 1.00 85.12 356 GLY A C 1
ATOM 2813 O O . GLY A 1 356 ? 11.804 14.708 14.944 1.00 85.12 356 GLY A O 1
ATOM 2814 N N . THR A 1 357 ? 10.013 14.223 16.197 1.00 84.62 357 THR A N 1
ATOM 2815 C CA . THR A 1 357 ? 10.728 14.365 17.471 1.00 84.62 357 THR A CA 1
ATOM 2816 C C . THR A 1 357 ? 11.154 13.016 18.031 1.00 84.62 357 THR A C 1
ATOM 2818 O O . THR A 1 357 ? 10.602 11.983 17.656 1.00 84.62 357 THR A O 1
ATOM 2821 N N . SER A 1 358 ? 12.120 13.038 18.951 1.00 89.69 358 SER A N 1
ATOM 2822 C CA . SER A 1 358 ? 12.433 11.912 19.834 1.00 89.69 358 SER A CA 1
ATOM 2823 C C . SER A 1 358 ? 11.923 12.204 21.244 1.00 89.69 358 SER A C 1
ATOM 2825 O O . SER A 1 358 ? 11.805 13.364 21.642 1.00 89.69 358 SER A O 1
ATOM 2827 N N . GLY A 1 359 ? 11.596 11.158 21.993 1.00 90.19 359 GLY A N 1
ATOM 2828 C CA . GLY A 1 359 ? 11.086 11.279 23.353 1.00 90.19 359 GLY A CA 1
ATOM 2829 C C . GLY A 1 359 ? 10.584 9.939 23.882 1.00 90.19 359 GLY A C 1
ATOM 2830 O O . GLY A 1 359 ? 10.472 8.987 23.105 1.00 90.19 359 GLY A O 1
ATOM 2831 N N . PRO A 1 360 ? 10.312 9.846 25.193 1.00 92.56 360 PRO A N 1
ATOM 2832 C CA . PRO A 1 360 ? 9.681 8.664 25.755 1.00 92.56 360 PRO A CA 1
ATOM 2833 C C . PRO A 1 360 ? 8.240 8.520 25.232 1.00 92.56 360 PRO A C 1
ATOM 2835 O O . PRO A 1 360 ? 7.598 9.527 24.914 1.00 92.56 360 PRO A O 1
ATOM 2838 N N . PRO A 1 361 ? 7.723 7.285 25.145 1.00 95.69 361 PRO A N 1
ATOM 2839 C CA . PRO A 1 361 ? 6.327 7.039 24.835 1.00 95.69 361 PRO A CA 1
ATOM 2840 C C . PRO A 1 361 ? 5.441 7.433 26.022 1.00 95.69 361 PRO A C 1
ATOM 2842 O O . PRO A 1 361 ? 5.910 7.541 27.154 1.00 95.69 361 PRO A O 1
ATOM 2845 N N . ALA A 1 362 ? 4.146 7.591 25.774 1.00 96.38 362 ALA A N 1
ATOM 2846 C CA . ALA A 1 362 ? 3.129 7.647 26.821 1.00 96.38 362 ALA A CA 1
ATOM 2847 C C . ALA A 1 362 ? 1.976 6.724 26.428 1.00 96.38 362 ALA A C 1
ATOM 2849 O O . ALA A 1 362 ? 1.353 6.942 25.388 1.00 96.38 362 ALA A O 1
ATOM 2850 N N . GLU A 1 363 ? 1.711 5.682 27.219 1.00 97.44 363 GLU A N 1
ATOM 2851 C CA . GLU A 1 363 ? 0.575 4.778 27.005 1.00 97.44 363 GLU A CA 1
ATOM 2852 C C . GLU A 1 363 ? -0.497 5.013 28.069 1.00 97.44 363 GLU A C 1
ATOM 2854 O O . GLU A 1 363 ? -0.219 5.039 29.266 1.00 97.44 363 GLU A O 1
ATOM 2859 N N . PHE A 1 364 ? -1.741 5.144 27.620 1.00 97.06 364 PHE A N 1
ATOM 2860 C CA . PHE A 1 364 ? -2.911 5.216 28.482 1.00 97.06 364 PHE A CA 1
ATOM 2861 C C . PHE A 1 364 ? -3.833 4.046 28.177 1.00 97.06 364 PHE A C 1
ATOM 2863 O O . PHE A 1 364 ? -4.200 3.830 27.021 1.00 97.06 364 PHE A O 1
ATOM 2870 N N . ILE A 1 365 ? -4.209 3.299 29.210 1.00 96.38 365 ILE A N 1
ATOM 2871 C CA . ILE A 1 365 ? -5.049 2.105 29.109 1.00 96.38 365 ILE A CA 1
ATOM 2872 C C . ILE A 1 365 ? -6.341 2.347 29.880 1.00 96.38 365 ILE A C 1
ATOM 2874 O O . ILE A 1 365 ? -6.304 2.787 31.028 1.00 96.38 365 ILE A O 1
ATOM 2878 N N . CYS A 1 366 ? -7.484 2.040 29.274 1.00 95.31 366 CYS A N 1
ATOM 2879 C CA . CYS A 1 366 ? -8.785 2.141 29.930 1.00 95.31 366 CYS A CA 1
ATOM 2880 C C . CYS A 1 366 ? -9.691 0.976 29.521 1.00 95.31 366 CYS A C 1
ATOM 2882 O O . CYS A 1 366 ? -9.563 0.443 28.417 1.00 95.31 366 CYS A O 1
ATOM 2884 N N . LYS A 1 367 ? -10.589 0.558 30.416 1.00 94.56 367 LYS A N 1
ATOM 2885 C CA . LYS A 1 367 ? -11.582 -0.483 30.129 1.00 94.56 367 LYS A CA 1
ATOM 2886 C C . LYS A 1 367 ? -12.711 0.110 29.283 1.00 94.56 367 LYS A C 1
ATOM 2888 O O . LYS A 1 367 ? -13.262 1.144 29.641 1.00 94.56 367 LYS A O 1
ATOM 2893 N N . ASP A 1 368 ? -13.053 -0.535 28.177 1.00 93.00 368 ASP A N 1
ATOM 2894 C CA . ASP A 1 368 ? -13.968 -0.029 27.154 1.00 93.00 368 ASP A CA 1
ATOM 2895 C C . ASP A 1 368 ? -14.749 -1.171 26.480 1.00 93.00 368 ASP A C 1
ATOM 2897 O O . ASP A 1 368 ? -14.517 -1.513 25.322 1.00 93.00 368 ASP A O 1
ATOM 2901 N N . GLU A 1 369 ? -15.691 -1.779 27.198 1.00 89.25 369 GLU A N 1
ATOM 2902 C CA . GLU A 1 369 ? -16.519 -2.892 26.693 1.00 89.25 369 GLU A CA 1
ATOM 2903 C C . GLU A 1 369 ? -17.381 -2.501 25.479 1.00 89.25 369 GLU A C 1
ATOM 2905 O O . GLU A 1 369 ? -17.598 -3.305 24.579 1.00 89.25 369 GLU A O 1
ATOM 2910 N N . SER A 1 370 ? -17.848 -1.251 25.413 1.00 88.25 370 SER A N 1
ATOM 2911 C CA . SER A 1 370 ? -18.827 -0.798 24.414 1.00 88.25 370 SER A CA 1
ATOM 2912 C C . SER A 1 370 ? -18.230 -0.033 23.229 1.00 88.25 370 SER A C 1
ATOM 2914 O O . SER A 1 370 ? -18.989 0.484 22.400 1.00 88.25 370 SER A O 1
ATOM 2916 N N . PHE A 1 371 ? -16.898 0.064 23.136 1.00 91.12 371 PHE A N 1
ATOM 2917 C CA . PHE A 1 371 ? -16.172 0.919 22.181 1.00 91.12 371 PHE A CA 1
ATOM 2918 C C . PHE A 1 371 ? -16.485 2.420 22.334 1.00 91.12 371 PHE A C 1
ATOM 2920 O O . PHE A 1 371 ? -16.251 3.215 21.420 1.00 91.12 371 PHE A O 1
ATOM 2927 N N . ALA A 1 372 ? -17.087 2.836 23.450 1.00 91.44 372 ALA A N 1
ATOM 2928 C CA . ALA A 1 372 ? -17.450 4.228 23.687 1.00 91.44 372 ALA A CA 1
ATOM 2929 C C . ALA A 1 372 ? -16.206 5.097 23.889 1.00 91.44 372 ALA A C 1
ATOM 2931 O O . ALA A 1 372 ? -16.101 6.157 23.275 1.00 91.44 372 ALA A O 1
ATOM 2932 N N . ILE A 1 373 ? -15.239 4.626 24.678 1.00 91.69 373 ILE A N 1
ATOM 2933 C CA . ILE A 1 373 ? -14.025 5.390 24.984 1.00 91.69 373 ILE A CA 1
ATOM 2934 C C . ILE A 1 373 ? -13.158 5.527 23.737 1.00 91.69 373 ILE A C 1
ATOM 2936 O O . ILE A 1 373 ? -12.700 6.628 23.428 1.00 91.69 373 ILE A O 1
ATOM 2940 N N . GLN A 1 374 ? -12.975 4.439 22.984 1.00 93.75 374 GLN A N 1
ATOM 2941 C CA . GLN A 1 374 ? -12.281 4.494 21.702 1.00 93.75 374 GLN A CA 1
ATOM 2942 C C . GLN A 1 374 ? -12.923 5.537 20.773 1.00 93.75 374 GLN A C 1
ATOM 2944 O O . GLN A 1 374 ? -12.214 6.399 20.248 1.00 93.75 374 GLN A O 1
ATOM 2949 N N . ARG A 1 375 ? -14.257 5.518 20.632 1.00 93.31 375 ARG A N 1
ATOM 2950 C CA . ARG A 1 375 ? -14.979 6.493 19.799 1.00 93.31 375 ARG A CA 1
ATOM 2951 C C . ARG A 1 375 ? -14.779 7.929 20.266 1.00 93.31 375 ARG A C 1
ATOM 2953 O O . ARG A 1 375 ? -14.523 8.791 19.431 1.00 93.31 375 ARG A O 1
ATOM 2960 N N . GLU A 1 376 ? -14.829 8.187 21.571 1.00 92.12 376 GLU A N 1
ATOM 2961 C CA . GLU A 1 376 ? -14.598 9.522 22.136 1.00 92.12 376 GLU A CA 1
ATOM 2962 C C . GLU A 1 376 ? -13.178 10.049 21.865 1.00 92.12 376 GLU A C 1
ATOM 2964 O O . GLU A 1 376 ? -13.005 11.245 21.593 1.00 92.12 376 GLU A O 1
ATOM 2969 N N . ILE A 1 377 ? -12.159 9.183 21.927 1.00 93.50 377 ILE A N 1
ATOM 2970 C CA . ILE A 1 377 ? -10.769 9.536 21.594 1.00 93.50 377 ILE A CA 1
ATOM 2971 C C . ILE A 1 377 ? -10.666 9.872 20.105 1.00 93.50 377 ILE A C 1
ATOM 2973 O O . ILE A 1 377 ? -10.174 10.944 19.749 1.00 93.50 377 ILE A O 1
ATOM 2977 N N . GLU A 1 378 ? -11.177 8.989 19.246 1.00 95.38 378 GLU A N 1
ATOM 2978 C CA . GLU A 1 378 ? -11.199 9.168 17.792 1.00 95.38 378 GLU A CA 1
ATOM 2979 C C . GLU A 1 378 ? -11.902 10.480 17.403 1.00 95.38 378 GLU A C 1
ATOM 2981 O O . GLU A 1 378 ? -11.337 11.284 16.663 1.00 95.38 378 GLU A O 1
ATOM 2986 N N . ASP A 1 379 ? -13.082 10.757 17.964 1.00 94.50 379 ASP A N 1
ATOM 2987 C CA . ASP A 1 379 ? -13.836 11.990 17.709 1.00 94.50 379 ASP A CA 1
ATOM 2988 C C . ASP A 1 379 ? -13.076 13.230 18.195 1.00 94.50 379 ASP A C 1
ATOM 2990 O O . ASP A 1 379 ? -13.107 14.284 17.556 1.00 94.50 379 ASP A O 1
ATOM 2994 N N . SER A 1 380 ? -12.354 13.130 19.313 1.00 93.94 380 SER A N 1
ATOM 2995 C CA . SER A 1 380 ? -11.534 14.235 19.822 1.00 93.94 380 SER A CA 1
ATOM 2996 C C . SER A 1 380 ? -10.361 14.540 18.885 1.00 93.94 380 SER A C 1
ATOM 2998 O O . SER A 1 380 ? -10.113 15.709 18.581 1.00 93.94 380 SER A O 1
ATOM 3000 N N . VAL A 1 381 ? -9.694 13.509 18.358 1.00 95.31 381 VAL A N 1
ATOM 3001 C CA . VAL A 1 381 ? -8.620 13.647 17.359 1.00 95.31 381 VAL A CA 1
ATOM 3002 C C . VAL A 1 381 ? -9.158 14.224 16.049 1.00 95.31 381 VAL A C 1
ATOM 3004 O O . VAL A 1 381 ? -8.591 15.186 15.525 1.00 95.31 381 VAL A O 1
ATOM 3007 N N . ILE A 1 382 ? -10.283 13.706 15.547 1.00 96.00 382 ILE A N 1
ATOM 3008 C CA . ILE A 1 382 ? -10.956 14.232 14.350 1.00 96.00 382 ILE A CA 1
ATOM 3009 C C . ILE A 1 382 ? -11.285 15.718 14.539 1.00 96.00 382 ILE A C 1
ATOM 3011 O O . ILE A 1 382 ? -11.019 16.528 13.652 1.00 96.00 382 ILE A O 1
ATOM 3015 N N . ASN A 1 383 ? -11.792 16.109 15.710 1.00 93.56 383 ASN A N 1
ATOM 3016 C CA . ASN A 1 383 ? -12.102 17.505 16.010 1.00 93.56 383 ASN A CA 1
ATOM 3017 C C . ASN A 1 383 ? -10.855 18.407 16.045 1.00 93.56 383 ASN A C 1
ATOM 3019 O O . ASN A 1 383 ? -10.932 19.553 15.595 1.00 93.56 383 ASN A O 1
ATOM 3023 N N . LEU A 1 384 ? -9.706 17.924 16.535 1.00 93.56 384 LEU A N 1
ATOM 3024 C CA . LEU A 1 384 ? -8.435 18.666 16.463 1.00 93.56 384 LEU A CA 1
ATOM 3025 C C . LEU A 1 384 ? -7.988 18.885 15.012 1.00 93.56 384 LEU A C 1
ATOM 3027 O O . LEU A 1 384 ? -7.600 19.999 14.644 1.00 93.56 384 LEU A O 1
ATOM 3031 N N . ILE A 1 385 ? -8.090 17.842 14.184 1.00 95.38 385 ILE A N 1
ATOM 3032 C CA . ILE A 1 385 ? -7.781 17.904 12.749 1.00 95.38 385 ILE A CA 1
ATOM 3033 C C . ILE A 1 385 ? -8.707 18.906 12.052 1.00 95.38 385 ILE A C 1
ATOM 3035 O O . ILE A 1 385 ? -8.285 19.750 11.257 1.00 95.38 385 ILE A O 1
ATOM 3039 N N . ALA A 1 386 ? -9.990 18.869 12.392 1.00 92.44 386 ALA A N 1
ATOM 3040 C CA . ALA A 1 386 ? -10.993 19.716 11.782 1.00 92.44 386 ALA A CA 1
ATOM 3041 C C . ALA A 1 386 ? -10.812 21.200 12.100 1.00 92.44 386 ALA A C 1
ATOM 3043 O O . ALA A 1 386 ? -10.880 22.035 11.190 1.00 92.44 386 ALA A O 1
ATOM 3044 N N . LYS A 1 387 ? -10.514 21.515 13.365 1.00 91.94 387 LYS A N 1
ATOM 3045 C CA . LYS A 1 387 ? -10.160 22.868 13.823 1.00 91.94 387 LYS A CA 1
ATOM 3046 C C . LYS A 1 387 ? -8.828 23.352 13.248 1.00 91.94 387 LYS A C 1
ATOM 3048 O O . LYS A 1 387 ? -8.545 24.544 13.276 1.00 91.94 387 LYS A O 1
ATOM 3053 N N . GLY A 1 388 ? -8.029 22.442 12.691 1.00 90.75 388 GLY A N 1
ATOM 3054 C CA . GLY A 1 388 ? -6.741 22.741 12.088 1.00 90.75 388 GLY A CA 1
ATOM 3055 C C . GLY A 1 388 ? -5.620 22.935 13.104 1.00 90.75 388 GLY A C 1
ATOM 3056 O O . GLY A 1 388 ? -4.578 23.450 12.701 1.00 90.75 388 GLY A O 1
ATOM 3057 N N . SER A 1 389 ? -5.822 22.536 14.366 1.00 91.50 389 SER A N 1
ATOM 3058 C CA . SER A 1 389 ? -4.789 22.491 15.413 1.00 91.50 389 SER A CA 1
ATOM 3059 C C . SER A 1 389 ? -3.724 21.438 15.095 1.00 91.50 389 SER A C 1
ATOM 3061 O O . SER A 1 389 ? -2.531 21.671 15.294 1.00 91.50 389 SER A O 1
ATOM 3063 N N . SER A 1 390 ? -4.160 20.324 14.504 1.00 92.88 390 SER A N 1
ATOM 3064 C CA . SER A 1 390 ? -3.300 19.261 13.984 1.00 92.88 390 SER A CA 1
ATOM 3065 C C . SER A 1 390 ? -3.660 18.949 12.533 1.00 92.88 390 SER A C 1
ATOM 3067 O O . SER A 1 390 ? -4.764 19.251 12.083 1.00 92.88 390 SER A O 1
ATOM 3069 N N . ASP A 1 391 ? -2.733 18.356 11.792 1.00 94.56 391 ASP A N 1
ATOM 3070 C CA . ASP A 1 391 ? -3.007 17.720 10.500 1.00 94.56 391 ASP A CA 1
ATOM 3071 C C . ASP A 1 391 ? -2.812 16.205 10.620 1.00 94.56 391 ASP A C 1
ATOM 3073 O O . ASP A 1 391 ? -2.037 15.744 11.463 1.00 94.56 391 ASP A O 1
ATOM 3077 N N . LEU A 1 392 ? -3.515 15.443 9.785 1.00 97.19 392 LEU A N 1
ATOM 3078 C CA . LEU A 1 392 ? -3.341 13.998 9.673 1.00 97.19 392 LEU A CA 1
ATOM 3079 C C . LEU A 1 392 ? -2.412 13.710 8.499 1.00 97.19 392 LEU A C 1
ATOM 3081 O O . LEU A 1 392 ? -2.804 13.916 7.351 1.00 97.19 392 LEU A O 1
ATOM 3085 N N . SER A 1 393 ? -1.219 13.198 8.775 1.00 97.19 393 SER A N 1
ATOM 3086 C CA . SER A 1 393 ? -0.247 12.829 7.743 1.00 97.19 393 SER A CA 1
ATOM 3087 C C . SER A 1 393 ? -0.446 11.409 7.216 1.00 97.19 393 SER A C 1
ATOM 3089 O O . SER A 1 393 ? -0.173 11.162 6.047 1.00 97.19 393 SER A O 1
ATOM 3091 N N . SER A 1 394 ? -0.938 10.484 8.047 1.00 97.88 394 SER A N 1
ATOM 3092 C CA . SER A 1 394 ? -1.314 9.128 7.625 1.00 97.88 394 SER A CA 1
ATOM 3093 C C . SER A 1 394 ? -2.316 8.484 8.582 1.00 97.88 394 SER A C 1
ATOM 3095 O O . SER A 1 394 ? -2.349 8.812 9.770 1.00 97.88 394 SER A O 1
ATOM 3097 N N . LEU A 1 395 ? -3.092 7.530 8.062 1.00 97.75 395 LEU A N 1
ATOM 3098 C CA . LEU A 1 395 ? -3.784 6.507 8.846 1.00 97.75 395 LEU A CA 1
ATOM 3099 C C . LEU A 1 395 ? -3.270 5.141 8.382 1.00 97.75 395 LEU A C 1
ATOM 3101 O O . LEU A 1 395 ? -3.564 4.713 7.264 1.00 97.75 395 LEU A O 1
ATOM 3105 N N . ASP A 1 396 ? -2.509 4.464 9.226 1.00 97.69 396 ASP A N 1
ATOM 3106 C CA . ASP A 1 396 ? -1.921 3.155 8.952 1.00 97.69 396 ASP A CA 1
ATOM 3107 C C . ASP A 1 396 ? -2.574 2.090 9.844 1.00 97.69 396 ASP A C 1
ATOM 3109 O O . ASP A 1 396 ? -2.921 2.369 10.987 1.00 97.69 396 ASP A O 1
ATOM 3113 N N . PHE A 1 397 ? -2.745 0.869 9.341 1.00 96.56 397 PHE A N 1
ATOM 3114 C CA . PHE A 1 397 ? -3.261 -0.258 10.125 1.00 96.56 397 PHE A CA 1
ATOM 3115 C C . PHE A 1 397 ? -2.129 -1.230 10.424 1.00 96.56 397 PHE A C 1
ATOM 3117 O O . PHE A 1 397 ? -1.248 -1.431 9.583 1.00 96.56 397 PHE A O 1
ATOM 3124 N N . MET A 1 398 ? -2.161 -1.845 11.604 1.00 96.69 398 MET A N 1
ATOM 3125 C CA . MET A 1 398 ? -1.273 -2.962 11.890 1.00 96.69 398 MET A CA 1
ATOM 3126 C C . MET A 1 398 ? -1.680 -4.160 11.018 1.00 96.69 398 MET A C 1
ATOM 3128 O O . MET A 1 398 ? -2.864 -4.394 10.772 1.00 96.69 398 MET A O 1
ATOM 3132 N N . ILE A 1 399 ? -0.699 -4.909 10.528 1.00 96.19 399 ILE A N 1
ATOM 3133 C CA . ILE A 1 399 ? -0.873 -6.027 9.589 1.00 96.19 399 ILE A CA 1
ATOM 3134 C C . ILE A 1 399 ? -0.205 -7.291 10.131 1.00 96.19 399 ILE A C 1
ATOM 3136 O O . ILE A 1 399 ? 0.648 -7.189 11.011 1.00 96.19 399 ILE A O 1
ATOM 3140 N N . PRO A 1 400 ? -0.523 -8.494 9.637 1.00 94.06 400 PRO A N 1
ATOM 3141 C CA . PRO A 1 400 ? 0.164 -9.706 10.051 1.00 94.06 400 PRO A CA 1
ATOM 3142 C C . PRO A 1 400 ? 1.632 -9.655 9.599 1.00 94.06 400 PRO A C 1
ATOM 3144 O O . PRO A 1 400 ? 1.967 -8.919 8.661 1.00 94.06 400 PRO A O 1
ATOM 3147 N N . PRO A 1 401 ? 2.525 -10.435 10.228 1.00 91.38 401 PRO A N 1
ATOM 3148 C CA . PRO A 1 401 ? 3.870 -10.619 9.710 1.00 91.38 401 PRO A CA 1
ATOM 3149 C C . PRO A 1 401 ? 3.893 -11.022 8.234 1.00 91.38 401 PRO A C 1
ATOM 3151 O O . PRO A 1 401 ? 3.003 -11.711 7.727 1.00 91.38 401 PRO A O 1
ATOM 3154 N N . ILE A 1 402 ? 4.944 -10.599 7.534 1.00 85.38 402 ILE A N 1
ATOM 3155 C CA . ILE A 1 402 ? 5.112 -10.937 6.115 1.00 85.38 402 ILE A CA 1
ATOM 3156 C C . ILE A 1 402 ? 5.144 -12.464 5.957 1.00 85.38 402 ILE A C 1
ATOM 3158 O O . ILE A 1 402 ? 5.923 -13.142 6.630 1.00 85.38 402 ILE A O 1
ATOM 3162 N N . GLY A 1 403 ? 4.315 -12.977 5.048 1.00 83.31 403 GLY A N 1
ATOM 3163 C CA . GLY A 1 403 ? 4.169 -14.409 4.777 1.00 83.31 403 GLY A CA 1
ATOM 3164 C C . GLY A 1 403 ? 3.256 -15.160 5.749 1.00 83.31 403 GLY A C 1
ATOM 3165 O O . GLY A 1 403 ? 3.192 -16.382 5.707 1.00 83.31 403 GLY A O 1
ATOM 3166 N N . THR A 1 404 ? 2.545 -14.455 6.636 1.00 89.94 404 THR A N 1
ATOM 3167 C CA . THR A 1 404 ? 1.603 -15.068 7.589 1.00 89.94 404 THR A CA 1
ATOM 3168 C C . THR A 1 404 ? 0.204 -14.463 7.477 1.00 89.94 404 THR A C 1
ATOM 3170 O O . THR A 1 404 ? -0.486 -14.298 8.485 1.00 89.94 404 THR A O 1
ATOM 3173 N N . TRP A 1 405 ? -0.200 -14.048 6.273 1.00 92.06 405 TRP A N 1
ATOM 3174 C CA . TRP A 1 405 ? -1.534 -13.488 6.066 1.00 92.06 405 TRP A CA 1
ATOM 3175 C C . TRP A 1 405 ? -2.594 -14.572 6.319 1.00 92.06 405 TRP A C 1
ATOM 3177 O O . TRP A 1 405 ? -2.480 -15.648 5.729 1.00 92.06 405 TRP A O 1
ATOM 3187 N N . PRO A 1 406 ? -3.587 -14.335 7.192 1.00 92.50 406 PRO A N 1
ATOM 3188 C CA . PRO A 1 406 ? -4.564 -15.356 7.540 1.00 92.50 406 PRO A CA 1
ATOM 3189 C C . PRO A 1 406 ? -5.624 -15.523 6.448 1.00 92.50 406 PRO A C 1
ATOM 3191 O O . PRO A 1 406 ? -5.824 -14.648 5.601 1.00 92.50 406 PRO A O 1
ATOM 3194 N N . GLU A 1 407 ? -6.343 -16.639 6.523 1.00 93.06 407 GLU A N 1
ATOM 3195 C CA . GLU A 1 407 ? -7.618 -16.807 5.831 1.00 93.06 407 GLU A CA 1
ATOM 3196 C C . GLU A 1 407 ? -8.638 -15.786 6.364 1.00 93.06 407 GLU A C 1
ATOM 3198 O O . GLU A 1 407 ? -8.747 -15.642 7.586 1.00 93.06 407 GLU A O 1
ATOM 3203 N N . PRO A 1 408 ? -9.369 -15.058 5.496 1.00 96.44 408 PRO A N 1
ATOM 3204 C CA . PRO A 1 408 ? -10.441 -14.185 5.946 1.00 96.44 408 PRO A CA 1
ATOM 3205 C C . PRO A 1 408 ? -11.516 -14.948 6.724 1.00 96.44 408 PRO A C 1
ATOM 3207 O O . PRO A 1 408 ? -11.980 -16.007 6.308 1.00 96.44 408 PRO A O 1
ATOM 3210 N N . GLU A 1 409 ? -11.942 -14.381 7.845 1.00 96.56 409 GLU A N 1
ATOM 3211 C CA . GLU A 1 409 ? -12.994 -14.936 8.687 1.00 96.56 409 GLU A CA 1
ATOM 3212 C C . GLU A 1 409 ? -14.370 -14.408 8.256 1.00 96.56 409 GLU A C 1
ATOM 3214 O O . GLU A 1 409 ? -14.489 -13.240 7.860 1.00 96.56 409 GLU A O 1
ATOM 3219 N N . PRO A 1 410 ? -15.438 -15.218 8.382 1.00 97.25 410 PRO A N 1
ATOM 3220 C CA . PRO A 1 410 ? -16.796 -14.746 8.155 1.00 97.25 410 PRO A CA 1
ATOM 3221 C C . PRO A 1 410 ? -17.155 -13.571 9.073 1.00 97.25 410 PRO A C 1
ATOM 3223 O O . PRO A 1 410 ? -16.724 -13.499 10.228 1.00 97.25 410 PRO A O 1
ATOM 3226 N N . LEU A 1 411 ? -18.029 -12.679 8.609 1.00 96.81 411 LEU A N 1
ATOM 3227 C CA . LEU A 1 411 ? -18.555 -11.548 9.378 1.00 96.81 411 LEU A CA 1
ATOM 3228 C C . LEU A 1 411 ? -19.215 -11.987 10.689 1.00 96.81 411 LEU A C 1
ATOM 3230 O O . LEU A 1 411 ? -19.068 -11.304 11.701 1.00 96.81 411 LEU A O 1
ATOM 3234 N N . ALA A 1 412 ? -19.889 -13.140 10.685 1.00 95.62 412 ALA A N 1
ATOM 3235 C CA . ALA A 1 412 ? -20.489 -13.734 11.879 1.00 95.62 412 ALA A CA 1
ATOM 3236 C C . ALA A 1 412 ? -19.454 -14.075 12.971 1.00 95.62 412 ALA A C 1
ATOM 3238 O O . ALA A 1 412 ? -19.798 -14.102 14.150 1.00 95.62 412 ALA A O 1
ATOM 3239 N N . ASN A 1 413 ? -18.190 -14.269 12.582 1.00 94.00 413 ASN A N 1
ATOM 3240 C CA . ASN A 1 413 ? -17.071 -14.596 13.465 1.00 94.00 413 ASN A CA 1
ATOM 3241 C C . ASN A 1 413 ? -16.138 -13.396 13.714 1.00 94.00 413 ASN A C 1
ATOM 3243 O O . ASN A 1 413 ? -15.065 -13.564 14.278 1.00 94.00 413 ASN A O 1
ATOM 3247 N N . GLY A 1 414 ? -16.534 -12.182 13.314 1.00 89.62 414 GLY A N 1
ATOM 3248 C CA . GLY A 1 414 ? -15.753 -10.954 13.510 1.00 89.62 414 GLY A CA 1
ATOM 3249 C C . GLY A 1 414 ? -15.229 -10.330 12.216 1.00 89.62 414 GLY A C 1
ATOM 3250 O O . GLY A 1 414 ? -14.937 -9.132 12.200 1.00 89.62 414 GLY A O 1
ATOM 3251 N N . GLY A 1 415 ? -15.194 -11.077 11.108 1.00 91.88 415 GLY A N 1
ATOM 3252 C CA . GLY A 1 415 ? -14.903 -10.521 9.785 1.00 91.88 415 GLY A CA 1
ATOM 3253 C C . GLY A 1 415 ? -13.452 -10.085 9.572 1.00 91.88 415 GLY A C 1
ATOM 3254 O O . GLY A 1 415 ? -13.221 -9.124 8.833 1.00 91.88 415 GLY A O 1
ATOM 3255 N N . SER A 1 416 ? -12.495 -10.716 10.259 1.00 94.12 416 SER A N 1
ATOM 3256 C CA . SER A 1 416 ? -11.068 -10.415 10.110 1.00 94.12 416 SER A CA 1
ATOM 3257 C C . SER A 1 416 ? -10.578 -10.757 8.706 1.00 94.12 416 SER A C 1
ATOM 3259 O O . SER A 1 416 ? -10.931 -11.788 8.148 1.00 94.12 416 SER A O 1
ATOM 3261 N N . ASN A 1 417 ? -9.722 -9.915 8.137 1.00 94.75 417 ASN A N 1
ATOM 3262 C CA . ASN A 1 417 ? -9.095 -10.144 6.831 1.00 94.75 417 ASN A CA 1
ATOM 3263 C C . ASN A 1 417 ? -7.576 -9.942 6.865 1.00 94.75 417 ASN A C 1
ATOM 3265 O O . ASN A 1 417 ? -6.932 -9.709 5.842 1.00 94.75 417 ASN A O 1
ATOM 3269 N N . GLY A 1 418 ? -7.004 -9.987 8.069 1.00 94.50 418 GLY A N 1
ATOM 3270 C CA . GLY A 1 418 ? -5.602 -9.693 8.344 1.00 94.50 418 GLY A CA 1
ATOM 3271 C C . GLY A 1 418 ? -5.312 -8.214 8.604 1.00 94.50 418 GLY A C 1
ATOM 3272 O O . GLY A 1 418 ? -4.380 -7.921 9.348 1.00 94.50 418 GLY A O 1
ATOM 3273 N N . VAL A 1 419 ? -6.100 -7.267 8.082 1.00 95.69 419 VAL A N 1
ATOM 3274 C CA . VAL A 1 419 ? -5.911 -5.841 8.396 1.00 95.69 419 VAL A CA 1
ATOM 3275 C C . VAL A 1 419 ? -6.476 -5.541 9.787 1.00 95.69 419 VAL A C 1
ATOM 3277 O O . VAL A 1 419 ? -7.676 -5.681 10.022 1.00 95.69 419 VAL A O 1
ATOM 3280 N N . GLY A 1 420 ? -5.617 -5.104 10.710 1.00 94.00 420 GLY A N 1
ATOM 3281 C CA . GLY A 1 420 ? -5.962 -4.819 12.104 1.00 94.00 420 GLY A CA 1
ATOM 3282 C C . GLY A 1 420 ? -6.795 -3.550 12.263 1.00 94.00 420 GLY A C 1
ATOM 3283 O O . GLY A 1 420 ? -6.284 -2.517 12.685 1.00 94.00 420 GLY A O 1
ATOM 3284 N N . MET A 1 421 ? -8.090 -3.611 11.943 1.00 91.50 421 MET A N 1
ATOM 3285 C CA . MET A 1 421 ? -9.030 -2.485 12.103 1.00 91.50 421 MET A CA 1
ATOM 3286 C C . MET A 1 421 ? -9.172 -2.012 13.556 1.00 91.50 421 MET A C 1
ATOM 3288 O O . MET A 1 421 ? -9.621 -0.897 13.812 1.00 91.50 421 MET A O 1
ATOM 3292 N N . ASP A 1 422 ? -8.774 -2.854 14.502 1.00 91.69 422 ASP A N 1
ATOM 3293 C CA . ASP A 1 422 ? -8.762 -2.624 15.939 1.00 91.69 422 ASP A CA 1
ATOM 3294 C C . ASP A 1 422 ? -7.375 -2.236 16.482 1.00 91.69 422 ASP A C 1
ATOM 3296 O O . ASP A 1 422 ? -7.226 -2.090 17.693 1.00 91.69 422 ASP A O 1
ATOM 3300 N N . SER A 1 423 ? -6.369 -2.067 15.617 1.00 95.69 423 SER A N 1
ATOM 3301 C CA . SER A 1 423 ? -5.007 -1.659 15.965 1.00 95.69 423 SER A CA 1
ATOM 3302 C C . SER A 1 423 ? -4.400 -0.830 14.835 1.00 95.69 423 SER A C 1
ATOM 3304 O O . SER A 1 423 ? -3.926 -1.356 13.828 1.00 95.69 423 SER A O 1
ATOM 3306 N N . TYR A 1 424 ? -4.409 0.490 14.991 1.00 96.94 424 TYR A N 1
ATOM 3307 C CA . TYR A 1 424 ? -4.041 1.423 13.929 1.00 96.94 424 TYR A CA 1
ATOM 3308 C C . TYR A 1 424 ? -3.247 2.618 14.460 1.00 96.94 424 TYR A C 1
ATOM 3310 O O . TYR A 1 424 ? -3.313 2.984 15.635 1.00 96.94 424 TYR A O 1
ATOM 3318 N N . VAL A 1 425 ? -2.478 3.234 13.570 1.00 98.00 425 VAL A N 1
ATOM 3319 C CA . VAL A 1 425 ? -1.544 4.316 13.862 1.00 98.00 425 VAL A CA 1
ATOM 3320 C C . VAL A 1 425 ? -1.946 5.544 13.057 1.00 98.00 425 VAL A C 1
ATOM 3322 O O . VAL A 1 425 ? -1.961 5.518 11.827 1.00 98.00 425 VAL A O 1
ATOM 3325 N N . LEU A 1 426 ? -2.258 6.639 13.747 1.00 98.06 426 LEU A N 1
ATOM 3326 C CA . LEU A 1 426 ? -2.403 7.948 13.116 1.00 98.06 426 LEU A CA 1
ATOM 3327 C C . LEU A 1 426 ? -1.076 8.693 13.228 1.00 98.06 426 LEU A C 1
ATOM 3329 O O . LEU A 1 426 ? -0.562 8.861 14.335 1.00 98.06 426 LEU A O 1
ATOM 3333 N N . THR A 1 427 ? -0.548 9.199 12.118 1.00 97.75 427 THR A N 1
ATOM 3334 C CA . THR A 1 427 ? 0.558 10.161 12.186 1.00 97.75 427 THR A CA 1
ATOM 3335 C C . THR A 1 427 ? -0.007 11.566 12.191 1.00 97.75 427 THR A C 1
ATOM 3337 O O . THR A 1 427 ? -0.648 11.984 11.226 1.00 97.75 427 THR A O 1
ATOM 3340 N N . LEU A 1 428 ? 0.214 12.292 13.281 1.00 96.25 428 LEU A N 1
ATOM 3341 C CA . LEU A 1 428 ? -0.338 13.622 13.494 1.00 96.25 428 LEU A CA 1
ATOM 3342 C C . LEU A 1 428 ? 0.784 14.653 13.520 1.00 96.25 428 LEU A C 1
ATOM 3344 O O . LEU A 1 428 ? 1.832 14.441 14.132 1.00 96.25 428 LEU A O 1
ATOM 3348 N N . LYS A 1 429 ? 0.537 15.796 12.881 1.00 93.94 429 LYS A N 1
ATOM 3349 C CA . LYS A 1 429 ? 1.428 16.955 12.914 1.00 93.94 429 LYS A CA 1
ATOM 3350 C C . LYS A 1 429 ? 0.743 18.103 13.644 1.00 93.94 429 LYS A C 1
ATOM 3352 O O . LYS A 1 429 ? -0.173 18.718 13.099 1.00 93.94 429 LYS A O 1
ATOM 3357 N N . SER A 1 430 ? 1.186 18.393 14.865 1.00 89.56 430 SER A N 1
ATOM 3358 C CA . SER A 1 430 ? 0.704 19.545 15.636 1.00 89.56 430 SER A CA 1
ATOM 3359 C C . SER A 1 430 ? 1.261 20.832 15.037 1.00 89.56 430 SER A C 1
ATOM 3361 O O . SER A 1 430 ? 2.476 20.961 14.844 1.00 89.56 430 SER A O 1
ATOM 3363 N N . LYS A 1 431 ? 0.384 21.796 14.741 1.00 83.56 431 LYS A N 1
ATOM 3364 C CA . LYS A 1 431 ? 0.809 23.109 14.234 1.00 83.56 431 LYS A CA 1
ATOM 3365 C C . LYS A 1 431 ? 1.411 23.981 15.327 1.00 83.56 431 LYS A C 1
ATOM 3367 O O . LYS A 1 431 ? 2.371 24.691 15.060 1.00 83.56 431 LYS A O 1
ATOM 3372 N N . GLU A 1 432 ? 0.866 23.909 16.538 1.00 77.06 432 GLU A N 1
ATOM 3373 C CA . GLU A 1 432 ? 1.301 24.721 17.677 1.00 77.06 432 GLU A CA 1
ATOM 3374 C C . GLU A 1 432 ? 2.689 24.298 18.161 1.00 77.06 432 GLU A C 1
ATOM 3376 O O . GLU A 1 432 ? 3.606 25.113 18.240 1.00 77.06 432 GLU A O 1
ATOM 3381 N N . LYS A 1 433 ? 2.880 22.994 18.384 1.00 72.94 433 LYS A N 1
ATOM 3382 C CA . LYS A 1 433 ? 4.162 22.448 18.843 1.00 72.94 433 LYS A CA 1
ATOM 3383 C C . LYS A 1 433 ? 5.185 22.291 17.715 1.00 72.94 433 LYS A C 1
ATOM 3385 O O . LYS A 1 433 ? 6.361 22.083 18.004 1.00 72.94 433 LYS A O 1
ATOM 3390 N N . SER A 1 434 ? 4.759 22.354 16.446 1.00 81.19 434 SER A N 1
ATOM 3391 C CA . SER A 1 434 ? 5.576 21.991 15.275 1.00 81.19 434 SER A CA 1
ATOM 3392 C C . SER A 1 434 ? 6.215 20.601 15.416 1.00 81.19 434 SER A C 1
ATOM 3394 O O . SER A 1 434 ? 7.378 20.399 15.071 1.00 81.19 434 SER A O 1
ATOM 3396 N N . ARG A 1 435 ? 5.450 19.640 15.953 1.00 86.12 435 ARG A N 1
ATOM 3397 C CA . ARG A 1 435 ? 5.894 18.260 16.208 1.00 86.12 435 ARG A CA 1
ATOM 3398 C C . ARG A 1 435 ? 5.074 17.257 15.414 1.00 86.12 435 ARG A C 1
ATOM 3400 O O . ARG A 1 435 ? 3.871 17.438 15.239 1.00 86.12 435 ARG A O 1
ATOM 3407 N N . GLU A 1 436 ? 5.738 16.188 14.997 1.00 93.94 436 GLU A N 1
ATOM 3408 C CA . GLU A 1 436 ? 5.127 14.982 14.442 1.00 93.94 436 GLU A CA 1
ATOM 3409 C C . GLU A 1 436 ? 5.213 13.851 15.478 1.00 93.94 436 GLU A C 1
ATOM 3411 O O . GLU A 1 436 ? 6.265 13.644 16.094 1.00 93.94 436 GLU A O 1
ATOM 3416 N N . PHE A 1 437 ? 4.105 13.143 15.683 1.00 93.88 437 PHE A N 1
ATOM 3417 C CA . PHE A 1 437 ? 3.998 12.000 16.593 1.00 93.88 437 PHE A CA 1
ATOM 3418 C C . PHE A 1 437 ? 3.059 10.938 16.015 1.00 93.88 437 PHE A C 1
ATOM 3420 O O . PHE A 1 437 ? 2.167 11.233 15.213 1.00 93.88 437 PHE A O 1
ATOM 3427 N N . HIS A 1 438 ? 3.251 9.696 16.448 1.00 97.19 438 HIS A N 1
ATOM 3428 C CA . HIS A 1 438 ? 2.318 8.605 16.191 1.00 97.19 438 HIS A CA 1
ATOM 3429 C C . HIS A 1 438 ? 1.343 8.481 17.353 1.00 97.19 438 HIS A C 1
ATOM 3431 O O . HIS A 1 438 ? 1.752 8.455 18.512 1.00 97.19 438 HIS A O 1
ATOM 3437 N N . LEU A 1 439 ? 0.060 8.362 17.035 1.00 97.38 439 LEU A N 1
ATOM 3438 C CA . LEU A 1 439 ? -0.984 7.952 17.961 1.00 97.38 439 LEU A CA 1
ATOM 3439 C C . LEU A 1 439 ? -1.398 6.525 17.605 1.00 97.38 439 LEU A C 1
ATOM 3441 O O . LEU A 1 439 ? -2.108 6.314 16.621 1.00 97.38 439 LEU A O 1
ATOM 3445 N N . TRP A 1 440 ? -0.928 5.550 18.376 1.00 97.69 440 TRP A N 1
ATOM 3446 C CA . TRP A 1 440 ? -1.282 4.145 18.202 1.00 97.69 440 TRP A CA 1
ATOM 3447 C C . TRP A 1 440 ? -2.458 3.793 19.108 1.00 97.69 440 TRP A C 1
ATOM 3449 O O . TRP A 1 440 ? -2.320 3.756 20.331 1.00 97.69 440 TRP A O 1
ATOM 3459 N N . ILE A 1 441 ? -3.618 3.539 18.508 1.00 96.94 441 ILE A N 1
ATOM 3460 C CA . ILE A 1 441 ? -4.821 3.098 19.215 1.00 96.94 441 ILE A CA 1
ATOM 3461 C C . ILE A 1 441 ? -5.003 1.614 18.933 1.00 96.94 441 ILE A C 1
ATOM 3463 O O . ILE A 1 441 ? -4.989 1.197 17.775 1.00 96.94 441 ILE A O 1
ATOM 3467 N N . ARG A 1 442 ? -5.156 0.812 19.989 1.00 95.75 442 ARG A N 1
ATOM 3468 C CA . ARG A 1 442 ? -5.382 -0.629 19.853 1.00 95.75 442 ARG A CA 1
ATOM 3469 C C . ARG A 1 442 ? -6.301 -1.199 20.923 1.00 95.75 442 ARG A C 1
ATOM 3471 O O . ARG A 1 442 ? -6.228 -0.800 22.090 1.00 95.75 442 ARG A O 1
ATOM 3478 N N . ARG A 1 443 ? -7.118 -2.172 20.532 1.00 93.50 443 ARG A N 1
ATOM 3479 C CA . ARG A 1 443 ? -7.867 -3.039 21.445 1.00 93.50 443 ARG A CA 1
ATOM 3480 C C . ARG A 1 443 ? -6.929 -4.067 22.075 1.00 93.50 443 ARG A C 1
ATOM 3482 O O . ARG A 1 443 ? -5.974 -4.534 21.455 1.00 93.50 443 ARG A O 1
ATOM 3489 N N . ARG A 1 444 ? -7.181 -4.397 23.338 1.00 90.94 444 ARG A N 1
ATOM 3490 C CA . ARG A 1 444 ? -6.428 -5.379 24.125 1.00 90.94 444 ARG A CA 1
ATOM 3491 C C . ARG A 1 444 ? -7.390 -6.417 24.713 1.00 90.94 444 ARG A C 1
ATOM 3493 O O . ARG A 1 444 ? -8.568 -6.106 24.905 1.00 90.94 444 ARG A O 1
ATOM 3500 N N . PRO A 1 445 ? -6.899 -7.626 25.038 1.00 90.25 445 PRO A N 1
ATOM 3501 C CA . PRO A 1 445 ? -7.700 -8.638 25.721 1.00 90.25 445 PRO A CA 1
ATOM 3502 C C . PRO A 1 445 ? -8.352 -8.102 27.003 1.00 90.25 445 PRO A C 1
ATOM 3504 O O . PRO A 1 445 ? -7.761 -7.273 27.695 1.00 90.25 445 PRO A O 1
ATOM 3507 N N . GLY A 1 446 ? -9.545 -8.605 27.330 1.00 90.81 446 GLY A N 1
ATOM 3508 C CA . GLY A 1 446 ? -10.302 -8.176 28.513 1.00 90.81 446 GLY A CA 1
ATOM 3509 C C . GLY A 1 446 ? -11.018 -6.833 28.348 1.00 90.81 446 GLY A C 1
ATOM 3510 O O . GLY A 1 446 ? -11.225 -6.137 29.338 1.00 90.81 446 GLY A O 1
ATOM 3511 N N . ASP A 1 447 ? -11.361 -6.469 27.109 1.00 93.19 447 ASP A N 1
ATOM 3512 C CA . ASP A 1 447 ? -12.111 -5.258 26.767 1.00 93.19 447 ASP A CA 1
ATOM 3513 C C . ASP A 1 447 ? -11.406 -3.953 27.131 1.00 93.19 447 ASP A C 1
ATOM 3515 O O . ASP A 1 447 ? -12.031 -2.989 27.563 1.00 93.19 447 ASP A O 1
ATOM 3519 N N . TYR A 1 448 ? -10.091 -3.900 26.940 1.00 94.50 448 TYR A N 1
ATOM 3520 C CA . TYR A 1 448 ? -9.318 -2.678 27.136 1.00 94.50 448 TYR A CA 1
ATOM 3521 C C . TYR A 1 448 ? -9.028 -1.990 25.804 1.00 94.50 448 TYR A C 1
ATOM 3523 O O . TYR A 1 448 ? -8.779 -2.634 24.785 1.00 94.50 448 TYR A O 1
ATOM 3531 N N . VAL A 1 449 ? -8.987 -0.662 25.829 1.00 95.69 449 VAL A N 1
ATOM 3532 C CA . VAL A 1 449 ? -8.381 0.158 24.780 1.00 95.69 449 VAL A CA 1
ATOM 3533 C C . VAL A 1 449 ? -7.088 0.752 25.322 1.00 95.69 449 VAL A C 1
ATOM 3535 O O . VAL A 1 449 ? -7.037 1.227 26.458 1.00 95.69 449 VAL A O 1
ATOM 3538 N N . SER A 1 450 ? -6.029 0.717 24.519 1.00 96.19 450 SER A N 1
ATOM 3539 C CA . SER A 1 450 ? -4.810 1.476 24.790 1.00 96.19 450 SER A CA 1
ATOM 3540 C C . SER A 1 450 ? -4.576 2.517 23.716 1.00 96.19 450 SER A C 1
ATOM 3542 O O . SER A 1 450 ? -4.731 2.231 22.528 1.00 96.19 450 SER A O 1
ATOM 3544 N N . CYS A 1 451 ? -4.158 3.694 24.155 1.00 97.25 451 CYS A N 1
ATOM 3545 C CA . CYS A 1 451 ? -3.758 4.804 23.317 1.00 97.25 451 CYS A CA 1
ATOM 3546 C C . CYS A 1 451 ? -2.307 5.154 23.651 1.00 97.25 451 CYS A C 1
ATOM 3548 O O . CYS A 1 451 ? -2.009 5.550 24.778 1.00 97.25 451 CYS A O 1
ATOM 3550 N N . THR A 1 452 ? -1.399 4.965 22.699 1.00 97.25 452 THR A N 1
ATOM 3551 C CA . THR A 1 452 ? 0.029 5.232 22.875 1.00 97.25 452 THR A CA 1
ATOM 3552 C C . THR A 1 452 ? 0.460 6.399 21.999 1.00 97.25 452 THR A C 1
ATOM 3554 O O . THR A 1 452 ? 0.357 6.330 20.775 1.00 97.25 452 THR A O 1
ATOM 3557 N N . VAL A 1 453 ? 0.986 7.456 22.614 1.00 96.38 453 VAL A N 1
ATOM 3558 C CA . VAL A 1 453 ? 1.656 8.554 21.909 1.00 96.38 453 VAL A CA 1
ATOM 3559 C C . VAL A 1 453 ? 3.139 8.216 21.803 1.00 96.38 453 VAL A C 1
ATOM 3561 O O . VAL A 1 453 ? 3.806 8.011 22.819 1.00 96.38 453 VAL A O 1
ATOM 3564 N N . LEU A 1 454 ? 3.655 8.137 20.579 1.00 95.88 454 LEU A N 1
ATOM 3565 C CA . LEU A 1 454 ? 5.046 7.801 20.283 1.00 95.88 454 LEU A CA 1
ATOM 3566 C C . LEU A 1 454 ? 5.722 8.921 19.495 1.00 95.88 454 LEU A C 1
ATOM 3568 O O . LEU A 1 454 ? 5.121 9.574 18.640 1.00 95.88 454 LEU A O 1
ATOM 3572 N N . ALA A 1 455 ? 7.014 9.089 19.744 1.00 93.44 455 ALA A N 1
ATOM 3573 C CA . ALA A 1 455 ? 7.878 9.911 18.915 1.00 93.44 455 ALA A CA 1
ATOM 3574 C C . ALA A 1 455 ? 8.146 9.202 1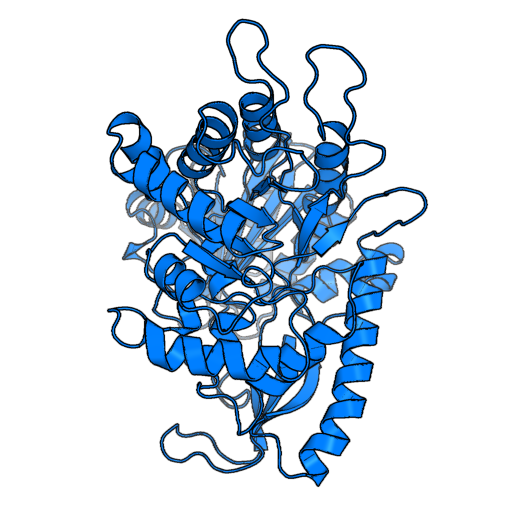7.568 1.00 93.44 455 ALA A C 1
ATOM 3576 O O . ALA A 1 455 ? 8.244 7.974 17.519 1.00 93.44 455 ALA A O 1
ATOM 3577 N N . THR A 1 456 ? 8.285 9.953 16.470 1.00 94.31 456 THR A N 1
ATOM 3578 C CA . THR A 1 456 ? 8.545 9.366 15.138 1.00 94.31 456 THR A CA 1
ATOM 3579 C C . THR A 1 456 ? 10.038 9.227 14.812 1.00 94.31 456 THR A C 1
ATOM 3581 O O . THR A 1 456 ? 10.406 8.578 13.827 1.00 94.31 456 THR A O 1
ATOM 3584 N N . GLN A 1 457 ? 10.914 9.782 15.659 1.00 92.38 457 GLN A N 1
ATOM 3585 C CA . GLN A 1 457 ? 12.373 9.734 15.533 1.00 92.38 457 GLN A CA 1
ATOM 3586 C C . GLN A 1 457 ? 13.054 9.200 16.803 1.00 92.38 457 GLN A C 1
ATOM 3588 O O . GLN A 1 457 ? 12.466 9.110 17.878 1.00 92.38 457 GLN A O 1
ATOM 3593 N N . GLY A 1 458 ? 14.339 8.856 16.679 1.00 89.88 458 GLY A N 1
ATOM 3594 C CA . GLY A 1 458 ? 15.135 8.268 17.764 1.00 89.88 458 GLY A CA 1
ATOM 3595 C C . GLY A 1 458 ? 15.012 6.744 17.869 1.00 89.88 458 GLY A C 1
ATOM 3596 O O . GLY A 1 458 ? 14.447 6.097 16.991 1.00 89.88 458 GLY A O 1
ATOM 3597 N N . MET A 1 459 ? 15.596 6.169 18.926 1.00 87.50 459 MET A N 1
ATOM 3598 C CA . MET A 1 459 ? 15.665 4.711 19.140 1.00 87.50 459 MET A CA 1
ATOM 3599 C C . MET A 1 459 ? 14.350 4.099 19.647 1.00 87.50 459 MET A C 1
ATOM 3601 O O . MET A 1 459 ? 14.126 2.902 19.492 1.00 87.50 459 MET A O 1
ATOM 3605 N N . ILE A 1 460 ? 13.497 4.910 20.277 1.00 92.38 460 ILE A N 1
ATOM 3606 C CA . ILE A 1 460 ? 12.227 4.486 20.876 1.00 92.38 460 ILE A CA 1
ATOM 3607 C C . ILE A 1 460 ? 11.098 4.970 19.967 1.00 92.38 460 ILE A C 1
ATOM 3609 O O . ILE A 1 460 ? 10.457 5.984 20.225 1.00 92.38 460 ILE A O 1
ATOM 3613 N N . ARG A 1 461 ? 10.912 4.269 18.850 1.00 93.56 461 ARG A N 1
ATOM 3614 C CA . ARG A 1 461 ? 9.908 4.583 17.827 1.00 93.56 461 ARG A CA 1
ATOM 3615 C C . ARG A 1 461 ? 9.312 3.305 17.256 1.00 93.56 461 ARG A C 1
ATOM 3617 O O . ARG A 1 461 ? 9.952 2.253 17.311 1.00 93.56 461 ARG A O 1
ATOM 3624 N N . LEU A 1 462 ? 8.139 3.413 16.643 1.00 94.50 462 LEU A N 1
ATOM 3625 C CA . LEU A 1 462 ? 7.556 2.325 15.866 1.00 94.50 462 LEU A CA 1
ATOM 3626 C C . LEU A 1 462 ? 8.240 2.240 14.491 1.00 94.50 462 LEU A C 1
ATOM 3628 O O . LEU A 1 462 ? 8.253 3.209 13.737 1.00 94.50 462 LEU A O 1
ATOM 3632 N N . GLU A 1 463 ? 8.839 1.092 14.176 1.00 93.19 463 GLU A N 1
ATOM 3633 C CA . GLU A 1 463 ? 9.587 0.888 12.921 1.00 93.19 463 GLU A CA 1
ATOM 3634 C C . GLU A 1 463 ? 8.823 0.058 11.889 1.00 93.19 463 GLU A C 1
ATOM 3636 O O . GLU A 1 463 ? 9.141 0.105 10.703 1.00 93.19 463 GLU A O 1
ATOM 3641 N N . THR A 1 464 ? 7.808 -0.679 12.334 1.00 94.81 464 THR A N 1
ATOM 3642 C CA . THR A 1 464 ? 7.012 -1.580 11.504 1.00 94.81 464 THR A CA 1
ATOM 3643 C C . THR A 1 464 ? 5.553 -1.587 11.950 1.00 94.81 464 THR A C 1
ATOM 3645 O O . THR A 1 464 ? 5.247 -1.367 13.121 1.00 94.81 464 THR A O 1
ATOM 3648 N N . LEU A 1 465 ? 4.673 -1.853 10.994 1.00 95.75 465 LEU A N 1
ATOM 3649 C CA . LEU A 1 465 ? 3.247 -2.103 11.129 1.00 95.75 465 LEU A CA 1
ATOM 3650 C C . LEU A 1 465 ? 2.959 -3.608 11.258 1.00 95.75 465 LEU A C 1
ATOM 3652 O O . LEU A 1 465 ? 1.808 -3.987 11.441 1.00 95.75 465 LEU A O 1
ATOM 3656 N N . GLU A 1 466 ? 3.972 -4.481 11.176 1.00 94.50 466 GLU A N 1
ATOM 3657 C CA . GLU A 1 466 ? 3.805 -5.910 11.464 1.00 94.50 466 GLU A CA 1
ATOM 3658 C C . GLU A 1 466 ? 3.408 -6.105 12.940 1.00 94.50 466 GLU A C 1
ATOM 3660 O O . GLU A 1 466 ? 4.176 -5.824 13.865 1.00 94.50 466 GLU A O 1
ATOM 3665 N N . ASN A 1 467 ? 2.201 -6.619 13.161 1.00 87.25 467 ASN A N 1
ATOM 3666 C CA . ASN A 1 467 ? 1.581 -6.865 14.455 1.00 87.25 467 ASN A CA 1
ATOM 3667 C C . ASN A 1 467 ? 2.116 -8.143 15.101 1.00 87.25 467 ASN A C 1
ATOM 3669 O O . ASN A 1 467 ? 1.392 -9.119 15.301 1.00 87.25 467 ASN A O 1
ATOM 3673 N N . ALA A 1 468 ? 3.407 -8.159 15.406 1.00 79.31 468 ALA A N 1
ATOM 3674 C CA . ALA A 1 468 ? 4.001 -9.260 16.136 1.00 79.31 468 ALA A CA 1
ATOM 3675 C C . ALA A 1 468 ? 5.112 -8.776 17.061 1.00 79.31 468 ALA A C 1
ATOM 3677 O O . ALA A 1 468 ? 5.985 -8.001 16.670 1.00 79.31 468 ALA A O 1
ATOM 3678 N N . SER A 1 469 ? 5.091 -9.244 18.307 1.00 72.62 469 SER A N 1
ATOM 3679 C CA . SER A 1 469 ? 5.993 -8.762 19.358 1.00 72.62 469 SER A CA 1
ATOM 3680 C C . SER A 1 469 ? 7.472 -8.961 19.013 1.00 72.62 469 SER A C 1
ATOM 3682 O O . SER A 1 469 ? 8.294 -8.128 19.375 1.00 72.62 469 SER A O 1
ATOM 3684 N N . GLN A 1 470 ? 7.815 -10.009 18.261 1.00 78.50 470 GLN A N 1
ATOM 3685 C CA . GLN A 1 470 ? 9.169 -10.271 17.763 1.00 78.50 470 GLN A CA 1
ATOM 3686 C C . GLN A 1 470 ? 9.615 -9.326 16.638 1.00 78.50 470 GLN A C 1
ATOM 3688 O O . GLN A 1 470 ? 10.807 -9.238 16.351 1.00 78.50 470 GLN A O 1
ATOM 3693 N N . LYS A 1 471 ? 8.673 -8.647 15.976 1.00 88.06 471 LYS A N 1
ATOM 3694 C CA . LYS A 1 471 ? 8.940 -7.647 14.931 1.00 88.06 471 LYS A CA 1
ATOM 3695 C C . LYS A 1 471 ? 9.073 -6.241 15.506 1.00 88.06 471 LYS A C 1
ATOM 3697 O O . LYS A 1 471 ? 9.725 -5.392 14.907 1.00 88.06 471 LYS A O 1
ATOM 3702 N N . ILE A 1 472 ? 8.485 -6.006 16.674 1.00 86.94 472 ILE A N 1
ATOM 3703 C CA . ILE A 1 472 ? 8.563 -4.734 17.382 1.00 86.94 472 ILE A CA 1
ATOM 3704 C C . ILE A 1 472 ? 9.823 -4.720 18.260 1.00 86.94 472 ILE A C 1
ATOM 3706 O O . ILE A 1 472 ? 10.143 -5.690 18.947 1.00 86.94 472 ILE A O 1
ATOM 3710 N N . SER A 1 473 ? 10.544 -3.595 18.255 1.00 89.94 473 SER A N 1
ATOM 3711 C CA . SER A 1 473 ? 11.742 -3.407 19.080 1.00 89.94 473 SER A CA 1
ATOM 3712 C C . SER A 1 473 ? 11.457 -3.692 20.560 1.00 89.94 473 SER A C 1
ATOM 3714 O O . SER A 1 473 ? 10.581 -3.075 21.166 1.00 89.94 473 SER A O 1
ATOM 3716 N N . GLN A 1 474 ? 12.244 -4.581 21.174 1.00 91.12 474 GLN A N 1
ATOM 3717 C CA . GLN A 1 474 ? 12.134 -4.888 22.607 1.00 91.12 474 GLN A CA 1
ATOM 3718 C C . GLN A 1 474 ? 12.388 -3.655 23.483 1.00 91.12 474 GLN A C 1
ATOM 3720 O O . GLN A 1 474 ? 11.793 -3.512 24.550 1.00 91.12 474 GLN A O 1
ATOM 3725 N N . VAL A 1 475 ? 13.225 -2.727 23.004 1.00 92.81 475 VAL A N 1
ATOM 3726 C CA . VAL A 1 475 ? 13.458 -1.437 23.665 1.00 92.81 475 VAL A CA 1
ATOM 3727 C C . VAL A 1 475 ? 12.181 -0.595 23.657 1.00 92.81 475 VAL A C 1
ATOM 3729 O O . VAL A 1 475 ? 11.829 -0.026 24.688 1.00 92.81 475 VAL A O 1
ATOM 3732 N N . LEU A 1 476 ? 11.452 -0.562 22.534 1.00 93.94 476 LEU A N 1
ATOM 3733 C CA . LEU A 1 476 ? 10.165 0.130 22.450 1.00 93.94 476 LEU A CA 1
ATOM 3734 C C . LEU A 1 476 ? 9.126 -0.514 23.370 1.00 93.94 476 LEU A C 1
ATOM 3736 O O . LEU A 1 476 ? 8.488 0.200 24.135 1.00 93.94 476 LEU A O 1
ATOM 3740 N N . ILE A 1 477 ? 8.970 -1.842 23.327 1.00 92.88 477 ILE A N 1
ATOM 3741 C CA . ILE A 1 477 ? 7.986 -2.561 24.156 1.00 92.88 477 ILE A CA 1
ATOM 3742 C C . ILE A 1 477 ? 8.223 -2.278 25.640 1.00 92.88 477 ILE A C 1
ATOM 3744 O O . ILE A 1 477 ? 7.290 -1.911 26.355 1.00 92.88 477 ILE A O 1
ATOM 3748 N N . ARG A 1 478 ? 9.476 -2.403 26.094 1.00 94.31 478 ARG A N 1
ATOM 3749 C CA . ARG A 1 478 ? 9.846 -2.107 27.480 1.00 94.31 478 ARG A CA 1
ATOM 3750 C C . ARG A 1 478 ? 9.569 -0.649 27.829 1.00 94.31 478 ARG A C 1
ATOM 3752 O O . ARG A 1 478 ? 8.959 -0.380 28.854 1.00 94.31 478 ARG A O 1
ATOM 3759 N N . SER A 1 479 ? 9.951 0.279 26.954 1.00 95.56 479 SER A N 1
ATOM 3760 C CA . SER A 1 479 ? 9.725 1.702 27.192 1.00 95.56 479 SER A CA 1
ATOM 3761 C C . SER A 1 479 ? 8.237 2.056 27.265 1.00 95.56 479 SER A C 1
ATOM 3763 O O . SER A 1 479 ? 7.868 2.839 28.134 1.00 95.56 479 SER A O 1
ATOM 3765 N N . ILE A 1 480 ? 7.382 1.460 26.424 1.00 95.69 480 ILE A N 1
ATOM 3766 C CA . ILE A 1 480 ? 5.922 1.622 26.513 1.00 95.69 480 ILE A CA 1
ATOM 3767 C C . ILE A 1 480 ? 5.421 1.118 27.869 1.00 95.69 480 ILE A C 1
ATOM 3769 O O . ILE A 1 480 ? 4.694 1.838 28.545 1.00 95.69 480 ILE A O 1
ATOM 3773 N N . SER A 1 481 ? 5.861 -0.067 28.302 1.00 94.25 481 SER A N 1
ATOM 3774 C CA . SER A 1 481 ? 5.486 -0.621 29.608 1.00 94.25 481 SER A CA 1
ATOM 3775 C C . SER A 1 481 ? 5.895 0.287 30.772 1.00 94.25 481 SER A C 1
ATOM 3777 O O . SER A 1 481 ? 5.099 0.494 31.684 1.00 94.25 481 SER A O 1
ATOM 3779 N N . ASP A 1 482 ? 7.108 0.846 30.736 1.00 96.06 482 ASP A N 1
ATOM 3780 C CA . ASP A 1 482 ? 7.634 1.733 31.784 1.00 96.06 482 ASP A CA 1
ATOM 3781 C C . ASP A 1 482 ? 6.878 3.078 31.855 1.00 96.06 482 ASP A C 1
ATOM 3783 O O . ASP A 1 482 ? 6.892 3.741 32.891 1.00 96.06 482 ASP A O 1
ATOM 3787 N N . HIS A 1 483 ? 6.203 3.478 30.770 1.00 96.25 483 HIS A N 1
ATOM 3788 C CA . HIS A 1 483 ? 5.454 4.737 30.652 1.00 96.25 483 HIS A CA 1
ATOM 3789 C C . HIS A 1 483 ? 3.949 4.511 30.425 1.00 96.25 483 HIS A C 1
ATOM 3791 O O . HIS A 1 483 ? 3.264 5.362 29.849 1.00 96.25 483 HIS A O 1
ATOM 3797 N N . SER A 1 484 ? 3.433 3.361 30.863 1.00 96.88 484 SER A N 1
ATOM 3798 C CA . SER A 1 484 ? 2.019 3.011 30.753 1.00 96.88 484 SER A CA 1
ATOM 3799 C C . SER A 1 484 ? 1.255 3.361 32.028 1.00 96.88 484 SER A C 1
ATOM 3801 O O . SER A 1 484 ? 1.670 3.022 33.137 1.00 96.88 484 SER A O 1
ATOM 3803 N N . GLN A 1 485 ? 0.095 3.992 31.871 1.00 96.38 485 GLN A N 1
ATOM 3804 C CA . GLN A 1 485 ? -0.812 4.356 32.956 1.00 96.38 485 GLN A CA 1
ATOM 3805 C C . GLN A 1 485 ? -2.202 3.767 32.703 1.00 96.38 485 GLN A C 1
ATOM 3807 O O . GLN A 1 485 ? -2.758 3.896 31.614 1.00 96.38 485 GLN A O 1
ATOM 3812 N N . THR A 1 486 ? -2.785 3.127 33.720 1.00 94.56 486 THR A N 1
ATOM 3813 C CA . THR A 1 486 ? -4.180 2.658 33.666 1.00 94.56 486 THR A CA 1
ATOM 3814 C C . THR A 1 486 ? -5.092 3.718 34.268 1.00 94.56 486 THR A C 1
ATOM 3816 O O . THR A 1 486 ? -4.910 4.103 35.422 1.00 94.56 486 THR A O 1
ATOM 3819 N N . LEU A 1 487 ? -6.068 4.176 33.491 1.00 93.31 487 LEU A N 1
ATOM 3820 C CA . LEU A 1 487 ? -7.001 5.240 33.851 1.00 93.31 487 LEU A CA 1
ATOM 3821 C C . LEU A 1 487 ? -8.408 4.678 34.069 1.00 93.31 487 LEU A C 1
ATOM 3823 O O . LEU A 1 487 ? -8.778 3.655 33.484 1.00 93.31 487 LEU A O 1
ATOM 3827 N N . GLN A 1 488 ? -9.190 5.343 34.919 1.00 86.94 488 GLN A N 1
ATOM 3828 C CA . GLN A 1 488 ? -10.474 4.818 35.405 1.00 86.94 488 GLN A CA 1
ATOM 3829 C C . GLN A 1 488 ? -11.682 5.392 34.658 1.00 86.94 488 GLN A C 1
ATOM 3831 O O . GLN A 1 488 ? -12.782 4.855 34.770 1.00 86.94 488 GLN A O 1
ATOM 3836 N N . SER A 1 489 ? -11.507 6.482 33.903 1.00 83.25 489 SER A N 1
ATOM 3837 C CA . SER A 1 489 ? -12.608 7.138 33.193 1.00 83.25 489 SER A CA 1
ATOM 3838 C C . SER A 1 489 ? -12.242 7.602 31.783 1.00 83.25 489 SER A C 1
ATOM 3840 O O . SER A 1 489 ? -11.089 7.921 31.486 1.00 83.25 489 SER A O 1
ATOM 3842 N N . SER A 1 490 ? -13.259 7.711 30.918 1.00 78.38 490 SER A N 1
ATOM 3843 C CA . SER A 1 490 ? -13.100 8.229 29.551 1.00 78.38 490 SER A CA 1
ATOM 3844 C C . SER A 1 490 ? -12.590 9.676 29.532 1.00 78.38 490 SER A C 1
ATOM 3846 O O . SER A 1 490 ? -11.783 10.057 28.684 1.00 78.38 490 SER A O 1
ATOM 3848 N N . LYS A 1 491 ? -13.000 10.479 30.523 1.00 85.50 491 LYS A N 1
ATOM 3849 C CA . LYS A 1 491 ? -12.572 11.872 30.682 1.00 85.50 491 LYS A CA 1
ATOM 3850 C C . LYS A 1 491 ? -11.072 11.984 30.951 1.00 85.50 491 LYS A C 1
ATOM 3852 O O . LYS A 1 491 ? -10.432 12.859 30.372 1.00 85.50 491 LYS A O 1
ATOM 3857 N N . GLU A 1 492 ? -10.527 11.118 31.804 1.00 87.88 492 GLU A N 1
ATOM 3858 C CA . GLU A 1 492 ? -9.095 11.090 32.121 1.00 87.88 492 GLU A CA 1
ATOM 3859 C C . GLU A 1 492 ? -8.272 10.741 30.886 1.00 87.88 492 GLU A C 1
ATOM 3861 O O . GLU A 1 492 ? -7.427 11.537 30.486 1.00 87.88 492 GLU A O 1
ATOM 3866 N N . ILE A 1 493 ? -8.566 9.612 30.228 1.00 88.69 493 ILE A N 1
ATOM 3867 C CA . ILE A 1 493 ? -7.793 9.178 29.053 1.00 88.69 493 ILE A CA 1
ATOM 3868 C C . ILE A 1 493 ? -7.876 10.190 27.917 1.00 88.69 493 ILE A C 1
ATOM 3870 O O . ILE A 1 493 ? -6.863 10.504 27.296 1.00 88.69 493 ILE A O 1
ATOM 3874 N N . LYS A 1 494 ? -9.056 10.770 27.688 1.00 86.94 494 LYS A N 1
ATOM 3875 C CA . LYS A 1 494 ? -9.223 11.831 26.702 1.00 86.94 494 LYS A CA 1
ATOM 3876 C C . LYS A 1 494 ? -8.370 13.051 27.043 1.00 86.94 494 LYS A C 1
ATOM 3878 O O . LYS A 1 494 ? -7.677 13.534 26.157 1.00 86.94 494 LYS A O 1
ATOM 3883 N N . SER A 1 495 ? -8.418 13.552 28.281 1.00 89.31 495 SER A N 1
ATOM 3884 C CA . SER A 1 495 ? -7.607 14.712 28.680 1.00 89.31 495 SER A CA 1
ATOM 3885 C C . SER A 1 495 ? -6.126 14.411 28.492 1.00 89.31 495 SER A C 1
ATOM 3887 O O . SER A 1 495 ? -5.456 15.123 27.757 1.00 89.31 495 SER A O 1
ATOM 3889 N N . SER A 1 496 ? -5.642 13.295 29.045 1.00 91.06 496 SER A N 1
ATOM 3890 C CA . SER A 1 496 ? -4.227 12.926 28.992 1.00 91.06 496 SER A CA 1
ATOM 3891 C C . SER A 1 496 ? -3.707 12.739 27.568 1.00 91.06 496 SER A C 1
ATOM 3893 O O . SER A 1 496 ? -2.595 13.165 27.266 1.00 91.06 496 SER A O 1
ATOM 3895 N N . VAL A 1 497 ? -4.504 12.140 26.676 1.00 89.56 497 VAL A N 1
ATOM 3896 C CA . VAL A 1 497 ? -4.137 12.022 25.260 1.00 89.56 497 VAL A CA 1
ATOM 3897 C C . VAL A 1 497 ? -4.101 13.404 24.619 1.00 89.56 497 VAL A C 1
ATOM 3899 O O . VAL A 1 497 ? -3.081 13.771 24.046 1.00 89.56 497 VAL A O 1
ATOM 3902 N N . ILE A 1 498 ? -5.180 14.184 24.726 1.00 88.75 498 ILE A N 1
ATOM 3903 C CA . ILE A 1 498 ? -5.309 15.473 24.035 1.00 88.75 498 ILE A CA 1
ATOM 3904 C C . ILE A 1 498 ? -4.253 16.480 24.501 1.00 88.75 498 ILE A C 1
ATOM 3906 O O . ILE A 1 498 ? -3.659 17.125 23.641 1.00 88.75 498 ILE A O 1
ATOM 3910 N N . ASP A 1 499 ? -3.940 16.530 25.797 1.00 89.06 499 ASP A N 1
ATOM 3911 C CA . ASP A 1 499 ? -2.902 17.399 26.373 1.00 89.06 499 ASP A CA 1
ATOM 3912 C C . ASP A 1 499 ? -1.504 17.119 25.778 1.00 89.06 499 ASP A C 1
ATOM 3914 O O . ASP A 1 499 ? -0.648 18.005 25.687 1.00 89.06 499 ASP A O 1
ATOM 3918 N N . LEU A 1 500 ? -1.247 15.887 25.322 1.00 87.56 500 LEU A N 1
ATOM 3919 C CA . LEU A 1 500 ? -0.016 15.566 24.598 1.00 87.56 500 LEU A CA 1
ATOM 3920 C C . LEU A 1 500 ? -0.064 16.026 23.135 1.00 87.56 500 LEU A C 1
ATOM 3922 O O . LEU A 1 500 ? 0.971 16.464 22.617 1.00 87.56 500 LEU A O 1
ATOM 3926 N N . LEU A 1 501 ? -1.232 15.960 22.481 1.00 84.56 501 LEU A N 1
ATOM 3927 C CA . LEU A 1 501 ? -1.385 16.285 21.055 1.00 84.56 501 LEU A CA 1
ATOM 3928 C C . LEU A 1 501 ? -1.447 17.794 20.771 1.00 84.56 501 LEU A C 1
ATOM 3930 O O . LEU A 1 501 ? -0.962 18.224 19.720 1.00 84.56 501 LEU A O 1
ATOM 3934 N N . THR A 1 502 ? -2.053 18.578 21.667 1.00 80.25 502 THR A N 1
ATOM 3935 C CA . THR A 1 502 ? -2.111 20.052 21.606 1.00 80.25 502 THR A CA 1
ATOM 3936 C C . THR A 1 502 ? -0.924 20.632 22.327 1.00 80.25 502 THR A C 1
ATOM 3938 O O . THR A 1 502 ? -0.083 21.277 21.673 1.00 80.25 502 THR A O 1
#

Secondary structure (DSSP, 8-state):
-EEEEESS-BGGGTBPTT-EEEE--EEEEEEEEEETTEEE-HHHHHHHHHHHHHHHHHHHHHHHHTT-BSEEEEEE---HHHHHHHHTSHHHHTT---TTSSEEEEEE-S-TT-S-SSTTPPTTHHHHHHHHHHHTSTTGGGTEEE-EE--TTS-EETTEEHHHHHHHIIIIIT----EEE-TTTTT-TTTTTSHHHHHHHHHHHHHT-EEEE--SSHHHHHHHHHHHHHHHT-GGGHHHHHH-EEEEGGGGG-TT-HHHHHHHTSTTEEEE-TT--TTHHHHHHHHHHHHHTTSSS-GGGGEE----BTT--SHHHHHHHHHTBTT-SS-HHHHHIIIIIHHHHHH-SPP--TTB-----EEEEEE-TTSHHHHHHHHHHHHHHHHTSEEEEEEEEEBPPTT-PPPPPBGGGT---SSEEEEEEEEEEETTTTEEEEEEEEEETTTEEEEEEEESSSSSS----B--TTTS-HHHHHHHHHTEEE-SSHHHHHHHHHHHH-